Protein AF-0000000083795229 (afdb_homodimer)

Nearest PDB structures (foldseek):
  2r01-assembly1_A-2  TM=9.750E-01  e=3.310E-25  Chlorobaculum tepidum TLS
  8cqt-assembly1_A  TM=8.866E-01  e=1.643E-12  Bacteroides thetaiotaomicron
  3h4o-assembly1_A  TM=8.071E-01  e=4.471E-11  Clostridioides difficile 630
  2b67-assembly2_C  TM=7.907E-01  e=3.076E-11  Streptococcus pneumoniae TIGR4
  3qdl-assembly1_A  TM=7.001E-01  e=1.285E-11  Helicobacter pylori

Sequence (382 aa):
MFKDLVKKSRSYRRFYGDKKITKDQLKELVELVRYTPSAANLQPLKYILVCEEEINKKVYETLSWAGYLREWDGPIESERPTAYVIMLRDKTLTKKQSADEGICAQTICLGAAEVGLGGCILGSINRAKLTENLNISDDFEIALVIALGYPKENVIIEDMDEGGSIKYYRDEEGNHYVPKRSLEELIVKEIMFKDLVKKSRSYRRFYGDKKITKDQLKELVELVRYTPSAANLQPLKYILVCEEEINKKVYETLSWAGYLREWDGPIESERPTAYVIMLRDKTLTKKQSADEGICAQTICLGAAEVGLGGCILGSINRAKLTENLNISDDFEIALVIALGYPKENVIIEDMDEGGSIKYYRDEEGNHYVPKRSLEELIVKEI

Structure (mmCIF, N/CA/C/O backbone):
data_AF-0000000083795229-model_v1
#
loop_
_entity.id
_entity.type
_entity.pdbx_description
1 polymer Nitroreductase
#
loop_
_atom_site.group_PDB
_atom_site.id
_atom_site.type_symbol
_atom_site.label_atom_id
_atom_site.label_alt_id
_atom_site.label_comp_id
_atom_site.label_asym_id
_atom_site.label_entity_id
_atom_site.label_seq_id
_atom_site.pdbx_PDB_ins_code
_atom_site.Cartn_x
_atom_site.Cartn_y
_atom_site.Cartn_z
_atom_site.occupancy
_atom_site.B_iso_or_equiv
_atom_site.auth_seq_id
_atom_site.auth_comp_id
_atom_site.auth_asym_id
_atom_site.auth_atom_id
_atom_site.pdbx_PDB_model_num
ATOM 1 N N . MET A 1 1 ? -8.852 7.547 -15.375 1 91.19 1 MET A N 1
ATOM 2 C CA . MET A 1 1 ? -8.969 8.031 -14 1 91.19 1 MET A CA 1
ATOM 3 C C . MET A 1 1 ? -8.367 7.035 -13.016 1 91.19 1 MET A C 1
ATOM 5 O O . MET A 1 1 ? -8.453 5.82 -13.227 1 91.19 1 MET A O 1
ATOM 9 N N . PHE A 1 2 ? -7.676 7.488 -12.039 1 98.25 2 PHE A N 1
ATOM 10 C CA . PHE A 1 2 ? -7.008 6.629 -11.07 1 98.25 2 PHE A CA 1
ATOM 11 C C . PHE A 1 2 ? -7.996 5.664 -10.43 1 98.25 2 PHE A C 1
ATOM 13 O O . PHE A 1 2 ? -7.684 4.492 -10.219 1 98.25 2 PHE A O 1
ATOM 20 N N . LYS A 1 3 ? -9.18 6.07 -10.164 1 98.12 3 LYS A N 1
ATOM 21 C CA . LYS A 1 3 ? -10.203 5.223 -9.562 1 98.12 3 LYS A CA 1
ATOM 22 C C . LYS A 1 3 ? -10.492 4.004 -10.43 1 98.12 3 LYS A C 1
ATOM 24 O O . LYS A 1 3 ? -10.695 2.902 -9.914 1 98.12 3 LYS A O 1
ATOM 29 N N . ASP A 1 4 ? -10.547 4.176 -11.719 1 98.31 4 ASP A N 1
ATOM 30 C CA . ASP A 1 4 ? -10.773 3.055 -12.625 1 98.31 4 ASP A CA 1
ATOM 31 C C . ASP A 1 4 ? -9.656 2.018 -12.516 1 98.31 4 ASP A C 1
ATOM 33 O O . ASP A 1 4 ? -9.906 0.814 -12.594 1 98.31 4 ASP A O 1
ATOM 37 N N . LEU A 1 5 ? -8.422 2.504 -12.398 1 98.75 5 LEU A N 1
ATOM 38 C CA . LEU A 1 5 ? -7.285 1.604 -12.219 1 98.75 5 LEU A CA 1
ATOM 39 C C . LEU A 1 5 ? -7.398 0.833 -10.914 1 98.75 5 LEU A C 1
ATOM 41 O O . LEU A 1 5 ? -7.125 -0.369 -10.867 1 98.75 5 LEU A O 1
ATOM 45 N N . VAL A 1 6 ? -7.797 1.526 -9.797 1 98.81 6 VAL A N 1
ATOM 46 C CA . VAL A 1 6 ? -7.977 0.879 -8.5 1 98.81 6 VAL A CA 1
ATOM 47 C C . VAL A 1 6 ? -9.031 -0.218 -8.617 1 98.81 6 VAL A C 1
ATOM 49 O O . VAL A 1 6 ? -8.844 -1.328 -8.117 1 98.81 6 VAL A O 1
ATOM 52 N N . LYS A 1 7 ? -10.125 0.048 -9.289 1 98.25 7 LYS A N 1
ATOM 53 C CA . LYS A 1 7 ? -11.203 -0.919 -9.461 1 98.25 7 LYS A CA 1
ATOM 54 C C . LYS A 1 7 ? -10.758 -2.1 -10.32 1 98.25 7 LYS A C 1
ATOM 56 O O . LYS A 1 7 ? -11.203 -3.23 -10.109 1 98.25 7 LYS A O 1
ATOM 61 N N . LYS A 1 8 ? -9.93 -1.795 -11.266 1 98 8 LYS A N 1
ATOM 62 C CA . LYS A 1 8 ? -9.438 -2.814 -12.188 1 98 8 LYS A CA 1
ATOM 63 C C . LYS A 1 8 ? -8.461 -3.756 -11.492 1 98 8 LYS A C 1
ATOM 65 O O . LYS A 1 8 ? -8.367 -4.934 -11.844 1 98 8 LYS A O 1
ATOM 70 N N . SER A 1 9 ? -7.672 -3.268 -10.516 1 98.69 9 SER A N 1
ATOM 71 C CA . SER A 1 9 ? -6.684 -4.062 -9.797 1 98.69 9 SER A CA 1
ATOM 72 C C . SER A 1 9 ? -7.352 -4.977 -8.773 1 98.69 9 SER A C 1
ATOM 74 O O . SER A 1 9 ? -7.617 -4.566 -7.645 1 98.69 9 SER A O 1
ATOM 76 N N . ARG A 1 10 ? -7.598 -6.191 -9.172 1 98.44 10 ARG A N 1
ATOM 77 C CA . ARG A 1 10 ? -8.234 -7.191 -8.328 1 98.44 10 ARG A CA 1
ATOM 78 C C . ARG A 1 10 ? -7.273 -8.328 -7.992 1 98.44 10 ARG A C 1
ATOM 80 O O . ARG A 1 10 ? -6.258 -8.508 -8.672 1 98.44 10 ARG A O 1
ATOM 87 N N . SER A 1 11 ? -7.637 -9.031 -6.902 1 98.44 11 SER A N 1
ATOM 88 C CA . SER A 1 11 ? -6.941 -10.289 -6.645 1 98.44 11 SER A CA 1
ATOM 89 C C . SER A 1 11 ? -7.43 -11.398 -7.574 1 98.44 11 SER A C 1
ATOM 91 O O . SER A 1 11 ? -8.531 -11.922 -7.398 1 98.44 11 SER A O 1
ATOM 93 N N . TYR A 1 12 ? -6.625 -11.68 -8.539 1 98.5 12 TYR A N 1
ATOM 94 C CA . TYR A 1 12 ? -6.914 -12.773 -9.461 1 98.5 12 TYR A CA 1
ATOM 95 C C . TYR A 1 12 ? -6.242 -14.062 -9.008 1 98.5 12 TYR A C 1
ATOM 97 O O . TYR A 1 12 ? -5.109 -14.039 -8.523 1 98.5 12 TYR A O 1
ATOM 105 N N . ARG A 1 13 ? -6.918 -15.164 -9.266 1 98.38 13 ARG A N 1
ATOM 106 C CA . ARG A 1 13 ? -6.375 -16.438 -8.812 1 98.38 13 ARG A CA 1
ATOM 107 C C . ARG A 1 13 ? -6.395 -17.469 -9.93 1 98.38 13 ARG A C 1
ATOM 109 O O . ARG A 1 13 ? -6.086 -18.641 -9.703 1 98.38 13 ARG A O 1
ATOM 116 N N . ARG A 1 14 ? -6.832 -17.094 -11.062 1 98.44 14 ARG A N 1
ATOM 117 C CA . ARG A 1 14 ? -6.746 -17.859 -12.297 1 98.44 14 ARG A CA 1
ATOM 118 C C . ARG A 1 14 ? -6.16 -17.016 -13.43 1 98.44 14 ARG A C 1
ATOM 120 O O . ARG A 1 14 ? -6.562 -15.867 -13.625 1 98.44 14 ARG A O 1
ATOM 127 N N . PHE A 1 15 ? -5.258 -17.625 -14.18 1 98.75 15 PHE A N 1
ATOM 128 C CA . PHE A 1 15 ? -4.508 -16.906 -15.203 1 98.75 15 PHE A CA 1
ATOM 129 C C . PHE A 1 15 ? -4.395 -17.75 -16.469 1 98.75 15 PHE A C 1
ATOM 131 O O . PHE A 1 15 ? -4.605 -18.969 -16.438 1 98.75 15 PHE A O 1
ATOM 138 N N . TYR A 1 16 ? -4.168 -17.031 -17.609 1 98.69 16 TYR A N 1
ATOM 139 C CA . TYR A 1 16 ? -3.762 -17.75 -18.812 1 98.69 16 TYR A CA 1
ATOM 140 C C . TYR A 1 16 ? -2.326 -18.25 -18.688 1 98.69 16 TYR A C 1
ATOM 142 O O . TYR A 1 16 ? -1.378 -17.5 -18.922 1 98.69 16 TYR A O 1
ATOM 150 N N . GLY A 1 17 ? -2.24 -19.547 -18.422 1 98.06 17 GLY A N 1
ATOM 151 C CA . GLY A 1 17 ? -0.954 -20.141 -18.094 1 98.06 17 GLY A CA 1
ATOM 152 C C . GLY A 1 17 ? 0.003 -20.156 -19.281 1 98.06 17 GLY A C 1
ATOM 153 O O . GLY A 1 17 ? 1.206 -20.359 -19.109 1 98.06 17 GLY A O 1
ATOM 154 N N . ASP A 1 18 ? -0.48 -19.953 -20.469 1 97.38 18 ASP A N 1
ATOM 155 C CA . ASP A 1 18 ? 0.339 -19.984 -21.688 1 97.38 18 ASP A CA 1
ATOM 156 C C . ASP A 1 18 ? 0.889 -18.609 -22.031 1 97.38 18 ASP A C 1
ATOM 158 O O . ASP A 1 18 ? 1.774 -18.484 -22.875 1 97.38 18 ASP A O 1
ATOM 162 N N . LYS A 1 19 ? 0.363 -17.594 -21.406 1 98.38 19 LYS A N 1
ATOM 163 C CA . LYS A 1 19 ? 0.873 -16.234 -21.594 1 98.38 19 LYS A CA 1
ATOM 164 C C . LYS A 1 19 ? 1.931 -15.898 -20.547 1 98.38 19 LYS A C 1
ATOM 166 O O . LYS A 1 19 ? 1.604 -15.641 -19.391 1 98.38 19 LYS A O 1
ATOM 171 N N . LYS A 1 20 ? 3.115 -15.781 -20.984 1 98 20 LYS A N 1
ATOM 172 C CA . LYS A 1 20 ? 4.25 -15.648 -20.062 1 98 20 LYS A CA 1
ATOM 173 C C . LYS A 1 20 ? 4.535 -14.18 -19.75 1 98 20 LYS A C 1
ATOM 175 O O . LYS A 1 20 ? 4.16 -13.289 -20.516 1 98 20 LYS A O 1
ATOM 180 N N . ILE A 1 21 ? 5.043 -13.945 -18.625 1 98.56 21 ILE A N 1
ATOM 181 C CA . ILE A 1 21 ? 5.562 -12.656 -18.203 1 98.56 21 ILE A CA 1
ATOM 182 C C . ILE A 1 21 ? 7.09 -12.664 -18.266 1 98.56 21 ILE A C 1
ATOM 184 O O . ILE A 1 21 ? 7.727 -13.633 -17.844 1 98.56 21 ILE A O 1
ATOM 188 N N . THR A 1 22 ? 7.637 -11.641 -18.797 1 98.19 22 THR A N 1
ATOM 189 C CA . THR A 1 22 ? 9.086 -11.586 -18.969 1 98.19 22 THR A CA 1
ATOM 190 C C . THR A 1 22 ? 9.758 -10.984 -17.75 1 98.19 22 THR A C 1
ATOM 192 O O . THR A 1 22 ? 9.109 -10.305 -16.938 1 98.19 22 THR A O 1
ATOM 195 N N . LYS A 1 23 ? 11.023 -11.25 -17.688 1 98 23 LYS A N 1
ATOM 196 C CA . LYS A 1 23 ? 11.82 -10.648 -16.641 1 98 23 LYS A CA 1
ATOM 197 C C . LYS A 1 23 ? 11.758 -9.125 -16.703 1 98 23 LYS A C 1
ATOM 199 O O . LYS A 1 23 ? 11.695 -8.461 -15.664 1 98 23 LYS A O 1
ATOM 204 N N . ASP A 1 24 ? 11.805 -8.602 -17.859 1 98.38 24 ASP A N 1
ATOM 205 C CA . ASP A 1 24 ? 11.75 -7.156 -18.047 1 98.38 24 ASP A CA 1
ATOM 206 C C . ASP A 1 24 ? 10.438 -6.582 -17.516 1 98.38 24 ASP A C 1
ATOM 208 O O . ASP A 1 24 ? 10.422 -5.512 -16.906 1 98.38 24 ASP A O 1
ATOM 212 N N . GLN A 1 25 ? 9.359 -7.238 -17.766 1 98.56 25 GLN A N 1
ATOM 213 C CA . GLN A 1 25 ? 8.062 -6.812 -17.25 1 98.56 25 GLN A CA 1
ATOM 214 C C . GLN A 1 25 ? 8.07 -6.773 -15.727 1 98.56 25 GLN A C 1
ATOM 216 O O . GLN A 1 25 ? 7.566 -5.828 -15.117 1 98.56 25 GLN A O 1
ATOM 221 N N . LEU A 1 26 ? 8.672 -7.809 -15.141 1 98.88 26 LEU A N 1
ATOM 222 C CA . LEU A 1 26 ? 8.75 -7.852 -13.688 1 98.88 26 LEU A CA 1
ATOM 223 C C . LEU A 1 26 ? 9.625 -6.719 -13.156 1 98.88 26 LEU A C 1
ATOM 225 O O . LEU A 1 26 ? 9.289 -6.086 -12.156 1 98.88 26 LEU A O 1
ATOM 229 N N . LYS A 1 27 ? 10.711 -6.461 -13.805 1 98.75 27 LYS A N 1
ATOM 230 C CA . LYS A 1 27 ? 11.609 -5.387 -13.406 1 98.75 27 LYS A CA 1
ATOM 231 C C . LYS A 1 27 ? 10.914 -4.031 -13.469 1 98.75 27 LYS A C 1
ATOM 233 O O . LYS A 1 27 ? 11.117 -3.178 -12.602 1 98.75 27 LYS A O 1
ATOM 238 N N . GLU A 1 28 ? 10.117 -3.852 -14.5 1 98.56 28 GLU A N 1
ATOM 239 C CA . GLU A 1 28 ? 9.375 -2.605 -14.641 1 98.56 28 GLU A CA 1
ATOM 240 C C . GLU A 1 28 ? 8.398 -2.408 -13.492 1 98.56 28 GLU A C 1
ATOM 242 O O . GLU A 1 28 ? 8.203 -1.286 -13.016 1 98.56 28 GLU A O 1
ATOM 247 N N . LEU A 1 29 ? 7.801 -3.473 -13.062 1 98.88 29 LEU A N 1
ATOM 248 C CA . LEU A 1 29 ? 6.879 -3.389 -11.938 1 98.88 29 LEU A CA 1
ATOM 249 C C . LEU A 1 29 ? 7.625 -3.053 -10.648 1 98.88 29 LEU A C 1
ATOM 251 O O . LEU A 1 29 ? 7.195 -2.189 -9.883 1 98.88 29 LEU A O 1
ATOM 255 N N . VAL A 1 30 ? 8.781 -3.701 -10.43 1 98.81 30 VAL A N 1
ATOM 256 C CA . VAL A 1 30 ? 9.539 -3.49 -9.203 1 98.81 30 VAL A CA 1
ATOM 257 C C . VAL A 1 30 ? 10.188 -2.107 -9.227 1 98.81 30 VAL A C 1
ATOM 259 O O . VAL A 1 30 ? 10.375 -1.488 -8.172 1 98.81 30 VAL A O 1
ATOM 262 N N . GLU A 1 31 ? 10.469 -1.611 -10.398 1 98.62 31 GLU A N 1
ATOM 263 C CA . GLU A 1 31 ? 11.016 -0.263 -10.5 1 98.62 31 GLU A CA 1
ATOM 264 C C . GLU A 1 31 ? 10.086 0.762 -9.852 1 98.62 31 GLU A C 1
ATOM 266 O O . GLU A 1 31 ? 10.547 1.754 -9.289 1 98.62 31 GLU A O 1
ATOM 271 N N . LEU A 1 32 ? 8.797 0.562 -9.922 1 98.81 32 LEU A N 1
ATOM 272 C CA . LEU A 1 32 ? 7.812 1.492 -9.375 1 98.81 32 LEU A CA 1
ATOM 273 C C . LEU A 1 32 ? 8.047 1.714 -7.883 1 98.81 32 LEU A C 1
ATOM 275 O O . LEU A 1 32 ? 7.812 2.811 -7.367 1 98.81 32 LEU A O 1
ATOM 279 N N . VAL A 1 33 ? 8.516 0.645 -7.152 1 98.62 33 VAL A N 1
ATOM 280 C CA . VAL A 1 33 ? 8.531 0.731 -5.699 1 98.62 33 VAL A CA 1
ATOM 281 C C . VAL A 1 33 ? 9.703 1.595 -5.242 1 98.62 33 VAL A C 1
ATOM 283 O O . VAL A 1 33 ? 9.766 2.006 -4.082 1 98.62 33 VAL A O 1
ATOM 286 N N . ARG A 1 34 ? 10.672 1.946 -6.16 1 98 34 ARG A N 1
ATOM 287 C CA . ARG A 1 34 ? 11.734 2.896 -5.848 1 98 34 ARG A CA 1
ATOM 288 C C . ARG A 1 34 ? 11.156 4.27 -5.508 1 98 34 ARG A C 1
ATOM 290 O O . ARG A 1 34 ? 11.805 5.07 -4.832 1 98 34 ARG A O 1
ATOM 297 N N . TYR A 1 35 ? 9.984 4.48 -5.984 1 98.44 35 TYR A N 1
ATOM 298 C CA . TYR A 1 35 ? 9.414 5.82 -5.875 1 98.44 35 TYR A CA 1
ATOM 299 C C . TYR A 1 35 ? 8.344 5.871 -4.793 1 98.44 35 TYR A C 1
ATOM 301 O O . TYR A 1 35 ? 7.664 6.887 -4.629 1 98.44 35 TYR A O 1
ATOM 309 N N . THR A 1 36 ? 8.164 4.793 -4.047 1 98.75 36 THR A N 1
ATOM 310 C CA . THR A 1 36 ? 7.16 4.773 -2.986 1 98.75 36 THR A CA 1
ATOM 311 C C . THR A 1 36 ? 7.75 5.281 -1.675 1 98.75 36 THR A C 1
ATOM 313 O O . THR A 1 36 ? 8.969 5.305 -1.5 1 98.75 36 THR A O 1
ATOM 316 N N . PRO A 1 37 ? 6.879 5.785 -0.773 1 98.5 37 PRO A N 1
ATOM 317 C CA . PRO A 1 37 ? 7.387 6.125 0.557 1 98.5 37 PRO A CA 1
ATOM 318 C C . PRO A 1 37 ? 7.812 4.898 1.36 1 98.5 37 PRO A C 1
ATOM 320 O O . PRO A 1 37 ? 7.355 3.787 1.082 1 98.5 37 PRO A O 1
ATOM 323 N N . SER A 1 38 ? 8.711 5.094 2.248 1 98.5 38 SER A N 1
ATOM 324 C CA . SER A 1 38 ? 9.195 4.09 3.193 1 98.5 38 SER A CA 1
ATOM 325 C C . SER A 1 38 ? 9.438 4.703 4.57 1 98.5 38 SER A C 1
ATOM 327 O O . SER A 1 38 ? 9.938 5.828 4.676 1 98.5 38 SER A O 1
ATOM 329 N N . ALA A 1 39 ? 8.984 4 5.637 1 97.88 39 ALA A N 1
ATOM 330 C CA . ALA A 1 39 ? 9.227 4.465 6.996 1 97.88 39 ALA A CA 1
ATOM 331 C C . ALA A 1 39 ? 10.703 4.797 7.203 1 97.88 39 ALA A C 1
ATOM 333 O O . ALA A 1 39 ? 11.578 3.973 6.922 1 97.88 39 ALA A O 1
ATOM 334 N N . ALA A 1 40 ? 10.93 6.047 7.625 1 96.88 40 ALA A N 1
ATOM 335 C CA . ALA A 1 40 ? 12.289 6.539 7.867 1 96.88 40 ALA A CA 1
ATOM 336 C C . ALA A 1 40 ? 13.156 6.383 6.625 1 96.88 40 ALA A C 1
ATOM 338 O O . ALA A 1 40 ? 14.383 6.305 6.73 1 96.88 40 ALA A O 1
ATOM 339 N N . ASN A 1 41 ? 12.547 6.211 5.469 1 97.94 41 ASN A N 1
ATOM 340 C CA . ASN A 1 41 ? 13.219 5.984 4.195 1 97.94 41 ASN A CA 1
ATOM 341 C C . ASN A 1 41 ? 14.219 4.836 4.281 1 97.94 41 ASN A C 1
ATOM 343 O O . ASN A 1 41 ? 15.234 4.84 3.588 1 97.94 41 ASN A O 1
ATOM 347 N N . LEU A 1 42 ? 13.945 3.898 5.113 1 97.62 42 LEU A N 1
ATOM 348 C CA . LEU A 1 42 ? 14.852 2.777 5.344 1 97.62 42 LEU A CA 1
ATOM 349 C C . LEU A 1 42 ? 14.945 1.892 4.105 1 97.62 42 LEU A C 1
ATOM 351 O O . LEU A 1 42 ? 15.992 1.288 3.846 1 97.62 42 LEU A O 1
ATOM 355 N N . GLN A 1 43 ? 13.844 1.758 3.355 1 98 43 GLN A N 1
ATOM 356 C CA . GLN A 1 43 ? 13.766 0.957 2.139 1 98 43 GLN A CA 1
ATOM 357 C C . GLN A 1 43 ? 14.281 -0.459 2.379 1 98 43 GLN A C 1
ATOM 359 O O . GLN A 1 43 ? 15.172 -0.931 1.669 1 98 43 GLN A O 1
ATOM 364 N N . PRO A 1 44 ? 13.625 -1.13 3.33 1 98.44 44 PRO A N 1
ATOM 365 C CA . PRO A 1 44 ? 14.195 -2.408 3.766 1 98.44 44 PRO A CA 1
ATOM 366 C C . PRO A 1 44 ? 13.812 -3.566 2.848 1 98.44 44 PRO A C 1
ATOM 368 O O . PRO A 1 44 ? 14.328 -4.676 2.998 1 98.44 44 PRO A O 1
ATOM 371 N N . LEU A 1 45 ? 12.914 -3.383 1.924 1 98.81 45 LEU A N 1
ATOM 372 C CA . LEU A 1 45 ? 12.359 -4.488 1.149 1 98.81 45 LEU A CA 1
ATOM 373 C C . LEU A 1 45 ? 13.242 -4.805 -0.053 1 98.81 45 LEU A C 1
ATOM 375 O O . LEU A 1 45 ? 13.766 -3.898 -0.702 1 98.81 45 LEU A O 1
ATOM 379 N N . LYS A 1 46 ? 13.422 -6.055 -0.298 1 98.81 46 LYS A N 1
ATOM 380 C CA . LYS A 1 46 ? 14.109 -6.617 -1.457 1 98.81 46 LYS A CA 1
ATOM 381 C C . LYS A 1 46 ? 13.219 -7.613 -2.195 1 98.81 46 LYS A C 1
ATOM 383 O O . LYS A 1 46 ? 12.18 -8.023 -1.681 1 98.81 46 LYS A O 1
ATOM 388 N N . TYR A 1 47 ? 13.695 -7.965 -3.439 1 98.94 47 TYR A N 1
ATOM 389 C CA . TYR A 1 47 ? 12.766 -8.727 -4.27 1 98.94 47 TYR A CA 1
ATOM 390 C C . TYR A 1 47 ? 13.5 -9.828 -5.027 1 98.94 47 TYR A C 1
ATOM 392 O O . TYR A 1 47 ? 14.609 -9.625 -5.52 1 98.94 47 TYR A O 1
ATOM 400 N N . ILE A 1 48 ? 12.891 -10.945 -5.066 1 98.94 48 ILE A N 1
ATOM 401 C CA . ILE A 1 48 ? 13.242 -12 -6.016 1 98.94 48 ILE A CA 1
ATOM 402 C C . ILE A 1 48 ? 12.195 -12.07 -7.125 1 98.94 48 ILE A C 1
ATOM 404 O O . ILE A 1 48 ? 11 -12.156 -6.848 1 98.94 48 ILE A O 1
ATOM 408 N N . LEU A 1 49 ? 12.656 -11.977 -8.367 1 98.94 49 LEU A N 1
ATOM 409 C CA . LEU A 1 49 ? 11.773 -12.062 -9.531 1 98.94 49 LEU A CA 1
ATOM 410 C C . LEU A 1 49 ? 11.805 -13.469 -10.133 1 98.94 49 LEU A C 1
ATOM 412 O O . LEU A 1 49 ? 12.867 -13.977 -10.469 1 98.94 49 LEU A O 1
ATOM 416 N N . VAL A 1 50 ? 10.656 -14.094 -10.203 1 98.88 50 VAL A N 1
ATOM 417 C CA . VAL A 1 50 ? 10.555 -15.461 -10.695 1 98.88 50 VAL A CA 1
ATOM 418 C C . VAL A 1 50 ? 9.617 -15.508 -11.898 1 98.88 50 VAL A C 1
ATOM 420 O O . VAL A 1 50 ? 8.453 -15.109 -11.797 1 98.88 50 VAL A O 1
ATOM 423 N N . CYS A 1 51 ? 10.094 -16 -13.07 1 98.44 51 CYS A N 1
ATOM 424 C CA . CYS A 1 51 ? 9.211 -16.141 -14.219 1 98.44 51 CYS A CA 1
ATOM 425 C C . CYS A 1 51 ? 9.594 -17.375 -15.047 1 98.44 51 CYS A C 1
ATOM 427 O O . CYS A 1 51 ? 9.156 -17.516 -16.188 1 98.44 51 CYS A O 1
ATOM 429 N N . GLU A 1 52 ? 10.484 -18.203 -14.477 1 97.5 52 GLU A N 1
ATOM 430 C CA . GLU A 1 52 ? 10.805 -19.484 -15.109 1 97.5 52 GLU A CA 1
ATOM 431 C C . GLU A 1 52 ? 9.82 -20.562 -14.688 1 97.5 52 GLU A C 1
ATOM 433 O O . GLU A 1 52 ? 9.531 -20.719 -13.5 1 97.5 52 GLU A O 1
ATOM 438 N N . GLU A 1 53 ? 9.414 -21.344 -15.641 1 96.69 53 GLU A N 1
ATOM 439 C CA . GLU A 1 53 ? 8.312 -22.297 -15.453 1 96.69 53 GLU A CA 1
ATOM 440 C C . GLU A 1 53 ? 8.609 -23.266 -14.312 1 96.69 53 GLU A C 1
ATOM 442 O O . GLU A 1 53 ? 7.766 -23.484 -13.445 1 96.69 53 GLU A O 1
ATOM 447 N N . GLU A 1 54 ? 9.789 -23.844 -14.32 1 97.19 54 GLU A N 1
ATOM 448 C CA . GLU A 1 54 ? 10.125 -24.844 -13.312 1 97.19 54 GLU A CA 1
ATOM 449 C C . GLU A 1 54 ? 10.141 -24.234 -11.914 1 97.19 54 GLU A C 1
ATOM 451 O O . GLU A 1 54 ? 9.703 -24.875 -10.953 1 97.19 54 GLU A O 1
ATOM 456 N N . ILE A 1 55 ? 10.648 -23.047 -11.781 1 98.5 55 ILE A N 1
ATOM 457 C CA . ILE A 1 55 ? 10.727 -22.391 -10.484 1 98.5 55 ILE A CA 1
ATOM 458 C C . ILE A 1 55 ? 9.336 -21.906 -10.07 1 98.5 55 ILE A C 1
ATOM 460 O O . ILE A 1 55 ? 8.992 -21.938 -8.883 1 98.5 55 ILE A O 1
ATOM 464 N N . ASN A 1 56 ? 8.578 -21.438 -11.062 1 98.62 56 ASN A N 1
ATOM 465 C CA . ASN A 1 56 ? 7.195 -21.078 -10.781 1 98.62 56 ASN A CA 1
ATOM 466 C C . ASN A 1 56 ? 6.461 -22.203 -10.055 1 98.62 56 ASN A C 1
ATOM 468 O O . ASN A 1 56 ? 5.727 -21.953 -9.102 1 98.62 56 ASN A O 1
ATOM 472 N N . LYS A 1 57 ? 6.672 -23.391 -10.523 1 98.31 57 LYS A N 1
ATOM 473 C CA . LYS A 1 57 ? 6.02 -24.547 -9.922 1 98.31 57 LYS A CA 1
ATOM 474 C C . LYS A 1 57 ? 6.426 -24.703 -8.461 1 98.31 57 LYS A C 1
ATOM 476 O O . LYS A 1 57 ? 5.586 -24.984 -7.602 1 98.31 57 LYS A O 1
ATOM 481 N N . LYS A 1 58 ? 7.68 -24.516 -8.18 1 98.62 58 LYS A N 1
ATOM 482 C CA . LYS A 1 58 ? 8.203 -24.641 -6.82 1 98.62 58 LYS A CA 1
ATOM 483 C C . LYS A 1 58 ? 7.609 -23.562 -5.906 1 98.62 58 LYS A C 1
ATOM 485 O O . LYS A 1 58 ? 7.344 -23.828 -4.73 1 98.62 58 LYS A O 1
ATOM 490 N N . VAL A 1 59 ? 7.461 -22.344 -6.418 1 98.88 59 VAL A N 1
ATOM 491 C CA . VAL A 1 59 ? 6.852 -21.266 -5.637 1 98.88 59 VAL A CA 1
ATOM 492 C C . VAL A 1 59 ? 5.383 -21.594 -5.375 1 98.88 59 VAL A C 1
ATOM 494 O O . VAL A 1 59 ? 4.914 -21.5 -4.238 1 98.88 59 VAL A O 1
ATOM 497 N N . TYR A 1 60 ? 4.691 -22 -6.418 1 98.81 60 TYR A N 1
ATOM 498 C CA . TYR A 1 60 ? 3.262 -22.281 -6.328 1 98.81 60 TYR A CA 1
ATOM 499 C C . TYR A 1 60 ? 2.963 -23.266 -5.207 1 98.81 60 TYR A C 1
ATOM 501 O O . TYR A 1 60 ? 2.006 -23.078 -4.449 1 98.81 60 TYR A O 1
ATOM 509 N N . GLU A 1 61 ? 3.779 -24.25 -5.043 1 98.38 61 GLU A N 1
ATOM 510 C CA . GLU A 1 61 ? 3.545 -25.344 -4.102 1 98.38 61 GLU A CA 1
ATOM 511 C C . GLU A 1 61 ? 3.582 -24.844 -2.658 1 98.38 61 GLU A C 1
ATOM 513 O O . GLU A 1 61 ? 3.152 -25.547 -1.742 1 98.38 61 GLU A O 1
ATOM 518 N N . THR A 1 62 ? 4.074 -23.688 -2.451 1 98.81 62 THR A N 1
ATOM 519 C CA . THR A 1 62 ? 4.238 -23.188 -1.092 1 98.81 62 THR A CA 1
ATOM 520 C C . THR A 1 62 ? 3.098 -22.234 -0.727 1 98.81 62 THR A C 1
ATOM 522 O O . THR A 1 62 ? 3.045 -21.719 0.393 1 98.81 62 THR A O 1
ATOM 525 N N . LEU A 1 63 ? 2.211 -22 -1.652 1 98.62 63 LEU A N 1
ATOM 526 C CA . LEU A 1 63 ? 1.186 -20.984 -1.473 1 98.62 63 LEU A CA 1
ATOM 527 C C . LEU A 1 63 ? -0.164 -21.609 -1.157 1 98.62 63 LEU A C 1
ATOM 529 O O . LEU A 1 63 ? -0.489 -22.688 -1.679 1 98.62 63 LEU A O 1
ATOM 533 N N . SER A 1 64 ? -0.926 -20.922 -0.36 1 97.38 64 SER A N 1
ATOM 534 C CA . SER A 1 64 ? -2.318 -21.281 -0.105 1 97.38 64 SER A CA 1
ATOM 535 C C . SER A 1 64 ? -3.27 -20.219 -0.652 1 97.38 64 SER A C 1
ATOM 537 O O . SER A 1 64 ? -3.023 -19.016 -0.506 1 97.38 64 SER A O 1
ATOM 539 N N . TRP A 1 65 ? -4.355 -20.75 -1.256 1 95.31 65 TRP A N 1
ATOM 540 C CA . TRP A 1 65 ? -5.227 -19.828 -1.99 1 95.31 65 TRP A CA 1
ATOM 541 C C . TRP A 1 65 ? -6.641 -19.844 -1.413 1 95.31 65 TRP A C 1
ATOM 543 O O . TRP A 1 65 ? -7.145 -20.906 -1.016 1 95.31 65 TRP A O 1
ATOM 553 N N . ALA A 1 66 ? -7.285 -18.703 -1.449 1 93.31 66 ALA A N 1
ATOM 554 C CA . ALA A 1 66 ? -8.719 -18.5 -1.279 1 93.31 66 ALA A CA 1
ATOM 555 C C . ALA A 1 66 ? -9.242 -19.281 -0.079 1 93.31 66 ALA A C 1
ATOM 557 O O . ALA A 1 66 ? -10.055 -20.203 -0.235 1 93.31 66 ALA A O 1
ATOM 558 N N . GLY A 1 67 ? -8.992 -18.766 1.055 1 93.56 67 GLY A N 1
ATOM 559 C CA . GLY A 1 67 ? -9.32 -19.469 2.291 1 93.56 67 GLY A CA 1
ATOM 560 C C . GLY A 1 67 ? -10.805 -19.734 2.447 1 93.56 67 GLY A C 1
ATOM 561 O O . GLY A 1 67 ? -11.203 -20.688 3.123 1 93.56 67 GLY A O 1
ATOM 562 N N . TYR A 1 68 ? -11.688 -18.984 1.757 1 96.19 68 TYR A N 1
ATOM 563 C CA . TYR A 1 68 ? -13.125 -19.125 1.929 1 96.19 68 TYR A CA 1
ATOM 564 C C . TYR A 1 68 ? -13.688 -20.156 0.951 1 96.19 68 TYR A C 1
ATOM 566 O O . TYR A 1 68 ? -14.836 -20.594 1.085 1 96.19 68 TYR A O 1
ATOM 574 N N . LEU A 1 69 ? -12.898 -20.484 -0.084 1 95.88 69 LEU A N 1
ATOM 575 C CA . LEU A 1 69 ? -13.289 -21.531 -1.018 1 95.88 69 LEU A CA 1
ATOM 576 C C . LEU A 1 69 ? -12.711 -22.875 -0.591 1 95.88 69 LEU A C 1
ATOM 578 O O . LEU A 1 69 ? -11.734 -23.359 -1.18 1 95.88 69 LEU A O 1
ATOM 582 N N . ARG A 1 70 ? -13.258 -23.547 0.331 1 92.94 70 ARG A N 1
ATOM 583 C CA . ARG A 1 70 ? -12.703 -24.688 1.056 1 92.94 70 ARG A CA 1
ATOM 584 C C . ARG A 1 70 ? -12.539 -25.891 0.137 1 92.94 70 ARG A C 1
ATOM 586 O O . ARG A 1 70 ? -11.656 -26.719 0.347 1 92.94 70 ARG A O 1
ATOM 593 N N . GLU A 1 71 ? -13.312 -25.938 -0.833 1 93.31 71 GLU A N 1
ATOM 594 C CA . GLU A 1 71 ? -13.258 -27.109 -1.717 1 93.31 71 GLU A CA 1
ATOM 595 C C . GLU A 1 71 ? -12.391 -26.828 -2.939 1 93.31 71 GLU A C 1
ATOM 597 O O . GLU A 1 71 ? -12.281 -27.672 -3.832 1 93.31 71 GLU A O 1
ATOM 602 N N . TRP A 1 72 ? -11.844 -25.688 -2.926 1 94.44 72 TRP A N 1
ATOM 603 C CA . TRP A 1 72 ? -10.984 -25.297 -4.043 1 94.44 72 TRP A CA 1
ATOM 604 C C . TRP A 1 72 ? -9.523 -25.25 -3.617 1 94.44 72 TRP A C 1
ATOM 606 O O . TRP A 1 72 ? -9.148 -24.469 -2.742 1 94.44 72 TRP A O 1
ATOM 616 N N . ASP A 1 73 ? -8.664 -26.016 -4.184 1 92.94 73 ASP A N 1
ATOM 617 C CA . ASP A 1 73 ? -7.266 -26.141 -3.787 1 92.94 73 ASP A CA 1
ATOM 618 C C . ASP A 1 73 ? -6.402 -25.094 -4.496 1 92.94 73 ASP A C 1
ATOM 620 O O . ASP A 1 73 ? -5.18 -25.078 -4.34 1 92.94 73 ASP A O 1
ATOM 624 N N . GLY A 1 74 ? -7.035 -24.25 -5.316 1 96.12 74 GLY A N 1
ATOM 625 C CA . GLY A 1 74 ? -6.301 -23.297 -6.133 1 96.12 74 GLY A CA 1
ATOM 626 C C . GLY A 1 74 ? -6.418 -23.578 -7.621 1 96.12 74 GLY A C 1
ATOM 627 O O . GLY A 1 74 ? -7.102 -24.516 -8.031 1 96.12 74 GLY A O 1
ATOM 628 N N . PRO A 1 75 ? -5.816 -22.766 -8.398 1 97.69 75 PRO A N 1
ATOM 629 C CA . PRO A 1 75 ? -5.922 -22.922 -9.852 1 97.69 75 PRO A CA 1
ATOM 630 C C . PRO A 1 75 ? -5.242 -24.203 -10.352 1 97.69 75 PRO A C 1
ATOM 632 O O . PRO A 1 75 ? -4.207 -24.609 -9.805 1 97.69 75 PRO A O 1
ATOM 635 N N . ILE A 1 76 ? -5.824 -24.812 -11.383 1 97.38 76 ILE A N 1
ATOM 636 C CA . ILE A 1 76 ? -5.184 -25.953 -12.031 1 97.38 76 ILE A CA 1
ATOM 637 C C . ILE A 1 76 ? -3.904 -25.5 -12.727 1 97.38 76 ILE A C 1
ATOM 639 O O . ILE A 1 76 ? -3.67 -24.297 -12.891 1 97.38 76 ILE A O 1
ATOM 643 N N . GLU A 1 77 ? -3.154 -26.375 -13.172 1 97.38 77 GLU A N 1
ATOM 644 C CA . GLU A 1 77 ? -1.815 -26.094 -13.672 1 97.38 77 GLU A CA 1
ATOM 645 C C . GLU A 1 77 ? -1.861 -25.062 -14.812 1 97.38 77 GLU A C 1
ATOM 647 O O . GLU A 1 77 ? -1.095 -24.109 -14.812 1 97.38 77 GLU A O 1
ATOM 652 N N . SER A 1 78 ? -2.76 -25.234 -15.773 1 98 78 SER A N 1
ATOM 653 C CA . SER A 1 78 ? -2.818 -24.375 -16.953 1 98 78 SER A CA 1
ATOM 654 C C . SER A 1 78 ? -3.348 -22.984 -16.609 1 98 78 SER A C 1
ATOM 656 O O . SER A 1 78 ? -3.363 -22.094 -17.453 1 98 78 SER A O 1
ATOM 658 N N . GLU A 1 79 ? -3.752 -22.75 -15.328 1 98.56 79 GLU A N 1
ATOM 659 C CA . GLU A 1 79 ? -4.328 -21.469 -14.914 1 98.56 79 GLU A CA 1
ATOM 660 C C . GLU A 1 79 ? -3.49 -20.828 -13.812 1 98.56 79 GLU A C 1
ATOM 662 O O . GLU A 1 79 ? -3.9 -19.828 -13.227 1 98.56 79 GLU A O 1
ATOM 667 N N . ARG A 1 80 ? -2.385 -21.375 -13.516 1 98.69 80 ARG A N 1
ATOM 668 C CA . ARG A 1 80 ? -1.524 -20.859 -12.453 1 98.69 80 ARG A CA 1
ATOM 669 C C . ARG A 1 80 ? -0.793 -19.594 -12.906 1 98.69 80 ARG A C 1
ATOM 671 O O . ARG A 1 80 ? -0.656 -19.359 -14.102 1 98.69 80 ARG A O 1
ATOM 678 N N . PRO A 1 81 ? -0.392 -18.734 -11.922 1 98.81 81 PRO A N 1
ATOM 679 C CA . PRO A 1 81 ? 0.411 -17.562 -12.258 1 98.81 81 PRO A CA 1
ATOM 680 C C . PRO A 1 81 ? 1.669 -17.906 -13.047 1 98.81 81 PRO A C 1
ATOM 682 O O . PRO A 1 81 ? 2.275 -18.953 -12.82 1 98.81 81 PRO A O 1
ATOM 685 N N . THR A 1 82 ? 2.062 -17.062 -13.93 1 98.81 82 THR A N 1
ATOM 686 C CA . THR A 1 82 ? 3.221 -17.344 -14.773 1 98.81 82 THR A CA 1
ATOM 687 C C . THR A 1 82 ? 4.449 -16.594 -14.273 1 98.81 82 THR A C 1
ATOM 689 O O . THR A 1 82 ? 5.531 -16.703 -14.859 1 98.81 82 THR A O 1
ATOM 692 N N . ALA A 1 83 ? 4.312 -15.82 -13.227 1 98.94 83 ALA A N 1
ATOM 693 C CA . ALA A 1 83 ? 5.434 -15.148 -12.57 1 98.94 83 ALA A CA 1
ATOM 694 C C . ALA A 1 83 ? 5.109 -14.828 -11.117 1 98.94 83 ALA A C 1
ATOM 696 O O . ALA A 1 83 ? 3.943 -14.828 -10.719 1 98.94 83 ALA A O 1
ATOM 697 N N . TYR A 1 84 ? 6.137 -14.578 -10.352 1 98.94 84 TYR A N 1
ATOM 698 C CA . TYR A 1 84 ? 6.02 -14.18 -8.953 1 98.94 84 TYR A CA 1
ATOM 699 C C . TYR A 1 84 ? 7.047 -13.102 -8.602 1 98.94 84 TYR A C 1
ATOM 701 O O . TYR A 1 84 ? 8.156 -13.102 -9.141 1 98.94 84 TYR A O 1
ATOM 709 N N . VAL A 1 85 ? 6.645 -12.219 -7.801 1 98.94 85 VAL A N 1
ATOM 710 C CA . VAL A 1 85 ? 7.559 -11.352 -7.066 1 98.94 85 VAL A CA 1
ATOM 711 C C . VAL A 1 85 ? 7.586 -11.758 -5.594 1 98.94 85 VAL A C 1
ATOM 713 O O . VAL A 1 85 ? 6.578 -11.641 -4.895 1 98.94 85 VAL A O 1
ATOM 716 N N . ILE A 1 86 ? 8.727 -12.305 -5.137 1 99 86 ILE A N 1
ATOM 717 C CA . ILE A 1 86 ? 8.906 -12.602 -3.721 1 99 86 ILE A CA 1
ATOM 718 C C . ILE A 1 86 ? 9.438 -11.367 -2.996 1 99 86 ILE A C 1
ATOM 720 O O . ILE A 1 86 ? 10.555 -10.914 -3.27 1 99 86 ILE A O 1
ATOM 724 N N . MET A 1 87 ? 8.633 -10.852 -2.152 1 98.94 87 MET A N 1
ATOM 725 C CA . MET A 1 87 ? 9.023 -9.68 -1.364 1 98.94 87 MET A CA 1
ATOM 726 C C . MET A 1 87 ? 9.727 -10.102 -0.08 1 98.94 87 MET A C 1
ATOM 728 O O . MET A 1 87 ? 9.156 -10.836 0.734 1 98.94 87 MET A O 1
ATOM 732 N N . LEU A 1 88 ? 10.875 -9.578 0.108 1 98.94 88 LEU A N 1
ATOM 733 C CA . LEU A 1 88 ? 11.711 -9.922 1.25 1 98.94 88 LEU A CA 1
ATOM 734 C C . LEU A 1 88 ? 11.922 -8.711 2.156 1 98.94 88 LEU A C 1
ATOM 736 O O . LEU A 1 88 ? 12.078 -7.59 1.672 1 98.94 88 LEU A O 1
ATOM 740 N N . ARG A 1 89 ? 11.859 -8.93 3.445 1 98.69 89 ARG A N 1
ATOM 741 C CA . ARG A 1 89 ? 12.336 -7.945 4.414 1 98.69 89 ARG A CA 1
ATOM 742 C C . ARG A 1 89 ? 13.805 -8.172 4.742 1 98.69 89 ARG A C 1
ATOM 744 O O . ARG A 1 89 ? 14.188 -9.258 5.18 1 98.69 89 ARG A O 1
ATOM 751 N N . ASP A 1 90 ? 14.664 -7.238 4.488 1 98.62 90 ASP A N 1
ATOM 752 C CA . ASP A 1 90 ? 16.078 -7.285 4.863 1 98.62 90 ASP A CA 1
ATOM 753 C C . ASP A 1 90 ? 16.25 -7.105 6.367 1 98.62 90 ASP A C 1
ATOM 755 O O . ASP A 1 90 ? 16.172 -5.984 6.879 1 98.62 90 ASP A O 1
ATOM 759 N N . LYS A 1 91 ? 16.562 -8.125 7.047 1 98.19 91 LYS A N 1
ATOM 760 C CA . LYS A 1 91 ? 16.609 -8.125 8.508 1 98.19 91 LYS A CA 1
ATOM 761 C C . LYS A 1 91 ? 17.812 -7.34 9.016 1 98.19 91 LYS A C 1
ATOM 763 O O . LYS A 1 91 ? 17.859 -6.973 10.195 1 98.19 91 LYS A O 1
ATOM 768 N N . THR A 1 92 ? 18.766 -7.145 8.164 1 97.38 92 THR A N 1
ATOM 769 C CA . THR A 1 92 ? 19.922 -6.359 8.578 1 97.38 92 THR A CA 1
ATOM 770 C C . THR A 1 92 ? 19.562 -4.879 8.68 1 97.38 92 THR A C 1
ATOM 772 O O . THR A 1 92 ? 20.281 -4.102 9.305 1 97.38 92 THR A O 1
ATOM 775 N N . LEU A 1 93 ? 18.484 -4.508 8.055 1 97 93 LEU A N 1
ATOM 776 C CA . LEU A 1 93 ? 18.016 -3.123 8.117 1 97 93 LEU A CA 1
ATOM 777 C C . LEU A 1 93 ? 16.938 -2.955 9.18 1 97 93 LEU A C 1
ATOM 779 O O . LEU A 1 93 ? 16.906 -1.949 9.891 1 97 93 LEU A O 1
ATOM 783 N N . THR A 1 94 ? 16.062 -3.924 9.227 1 97.44 94 THR A N 1
ATOM 784 C CA . THR A 1 94 ? 15.008 -3.924 10.242 1 97.44 94 THR A CA 1
ATOM 785 C C . THR A 1 94 ? 14.391 -5.312 10.375 1 97.44 94 THR A C 1
ATOM 787 O O . THR A 1 94 ? 14.352 -6.078 9.414 1 97.44 94 THR A O 1
ATOM 790 N N . LYS A 1 95 ? 13.867 -5.652 11.516 1 95.88 95 LYS A N 1
ATOM 791 C CA . LYS A 1 95 ? 13.156 -6.906 11.742 1 95.88 95 LYS A CA 1
ATOM 792 C C . LYS A 1 95 ? 11.648 -6.668 11.867 1 95.88 95 LYS A C 1
ATOM 794 O O . LYS A 1 95 ? 10.875 -7.617 12.016 1 95.88 95 LYS A O 1
ATOM 799 N N . LYS A 1 96 ? 11.289 -5.387 11.766 1 95.25 96 LYS A N 1
ATOM 800 C CA . LYS A 1 96 ? 9.906 -5.02 12.055 1 95.25 96 LYS A CA 1
ATOM 801 C C . LYS A 1 96 ? 9.086 -4.906 10.773 1 95.25 96 LYS A C 1
ATOM 803 O O . LYS A 1 96 ? 9.547 -4.332 9.781 1 95.25 96 LYS A O 1
ATOM 808 N N . GLN A 1 97 ? 7.93 -5.602 10.789 1 94.75 97 GLN A N 1
ATOM 809 C CA . GLN A 1 97 ? 6.953 -5.328 9.742 1 94.75 97 GLN A CA 1
ATOM 810 C C . GLN A 1 97 ? 6.449 -3.891 9.812 1 94.75 97 GLN A C 1
ATOM 812 O O . GLN A 1 97 ? 6.324 -3.328 10.906 1 94.75 97 GLN A O 1
ATOM 817 N N . SER A 1 98 ? 6.168 -3.238 8.703 1 95.69 98 SER A N 1
ATOM 818 C CA . SER A 1 98 ? 5.609 -1.893 8.617 1 95.69 98 SER A CA 1
ATOM 819 C C . SER A 1 98 ? 4.617 -1.781 7.461 1 95.69 98 SER A C 1
ATOM 821 O O . SER A 1 98 ? 4.297 -2.779 6.816 1 95.69 98 SER A O 1
ATOM 823 N N . ALA A 1 99 ? 4.117 -0.575 7.285 1 98.19 99 ALA A N 1
ATOM 824 C CA . ALA A 1 99 ? 3.191 -0.312 6.188 1 98.19 99 ALA A CA 1
ATOM 825 C C . ALA A 1 99 ? 3.895 -0.433 4.836 1 98.19 99 ALA A C 1
ATOM 827 O O . ALA A 1 99 ? 3.238 -0.497 3.795 1 98.19 99 ALA A O 1
ATOM 828 N N . ASP A 1 100 ? 5.258 -0.536 4.836 1 98.81 100 ASP A N 1
ATOM 829 C CA . ASP A 1 100 ? 6.039 -0.567 3.605 1 98.81 100 ASP A CA 1
ATOM 830 C C . ASP A 1 100 ? 5.641 -1.754 2.732 1 98.81 100 ASP A C 1
ATOM 832 O O . ASP A 1 100 ? 5.598 -1.641 1.505 1 98.81 100 ASP A O 1
ATOM 836 N N . GLU A 1 101 ? 5.418 -2.914 3.367 1 98.81 101 GLU A N 1
ATOM 837 C CA . GLU A 1 101 ? 5.074 -4.109 2.605 1 98.81 101 GLU A CA 1
ATOM 838 C C . GLU A 1 101 ? 3.795 -3.9 1.797 1 98.81 101 GLU A C 1
ATOM 840 O O . GLU A 1 101 ? 3.746 -4.23 0.61 1 98.81 101 GLU A O 1
ATOM 845 N N . GLY A 1 102 ? 2.785 -3.295 2.451 1 98.88 102 GLY A N 1
ATOM 846 C CA . GLY A 1 102 ? 1.543 -3.014 1.753 1 98.88 102 GLY A CA 1
ATOM 847 C C . GLY A 1 102 ? 1.681 -1.923 0.707 1 98.88 102 GLY A C 1
ATOM 848 O O . GLY A 1 102 ? 1.1 -2.018 -0.377 1 98.88 102 GLY A O 1
ATOM 849 N N . ILE A 1 103 ? 2.41 -0.885 1.029 1 98.94 103 ILE A N 1
ATOM 850 C CA . ILE A 1 103 ? 2.648 0.221 0.11 1 98.94 103 ILE A CA 1
ATOM 851 C C . ILE A 1 103 ? 3.256 -0.308 -1.188 1 98.94 103 ILE A C 1
ATOM 853 O O . ILE A 1 103 ? 2.752 -0.025 -2.277 1 98.94 103 ILE A O 1
ATOM 857 N N . CYS A 1 104 ? 4.277 -1.135 -1.063 1 98.94 104 CYS A N 1
ATOM 858 C CA . CYS A 1 104 ? 4.992 -1.653 -2.225 1 98.94 104 CYS A CA 1
ATOM 859 C C . CYS A 1 104 ? 4.148 -2.686 -2.967 1 98.94 104 CYS A C 1
ATOM 861 O O . CYS A 1 104 ? 4.062 -2.654 -4.195 1 98.94 104 CYS A O 1
ATOM 863 N N . ALA A 1 105 ? 3.514 -3.566 -2.26 1 98.94 105 ALA A N 1
ATOM 864 C CA . ALA A 1 105 ? 2.693 -4.594 -2.895 1 98.94 105 ALA A CA 1
ATOM 865 C C . ALA A 1 105 ? 1.563 -3.973 -3.709 1 98.94 105 ALA A C 1
ATOM 867 O O . ALA A 1 105 ? 1.321 -4.371 -4.852 1 98.94 105 ALA A O 1
ATOM 868 N N . GLN A 1 106 ? 0.892 -2.994 -3.113 1 98.94 106 GLN A N 1
ATOM 869 C CA . GLN A 1 106 ? -0.21 -2.324 -3.795 1 98.94 106 GLN A CA 1
ATOM 870 C C . GLN A 1 106 ? 0.28 -1.589 -5.039 1 98.94 106 GLN A C 1
ATOM 872 O O . GLN A 1 106 ? -0.387 -1.603 -6.078 1 98.94 106 GLN A O 1
ATOM 877 N N . THR A 1 107 ? 1.382 -0.961 -4.949 1 98.94 107 THR A N 1
ATOM 878 C CA . THR A 1 107 ? 1.942 -0.236 -6.082 1 98.94 107 THR A CA 1
ATOM 879 C C . THR A 1 107 ? 2.277 -1.192 -7.223 1 98.94 107 THR A C 1
ATOM 881 O O . THR A 1 107 ? 1.98 -0.909 -8.383 1 98.94 107 THR A O 1
ATOM 884 N N . ILE A 1 108 ? 2.846 -2.34 -6.906 1 98.94 108 ILE A N 1
ATOM 885 C CA . ILE A 1 108 ? 3.158 -3.355 -7.91 1 98.94 108 ILE A CA 1
ATOM 886 C C . ILE A 1 108 ? 1.87 -3.848 -8.562 1 98.94 108 ILE A C 1
ATOM 888 O O . ILE A 1 108 ? 1.784 -3.939 -9.789 1 98.94 108 ILE A O 1
ATOM 892 N N . CYS A 1 109 ? 0.859 -4.102 -7.773 1 98.94 109 CYS A N 1
ATOM 893 C CA . CYS A 1 109 ? -0.394 -4.637 -8.289 1 98.94 109 CYS A CA 1
ATOM 894 C C . CYS A 1 109 ? -1.104 -3.609 -9.164 1 98.94 109 CYS A C 1
ATOM 896 O O . CYS A 1 109 ? -1.675 -3.959 -10.203 1 98.94 109 CYS A O 1
ATOM 898 N N . LEU A 1 110 ? -1.113 -2.336 -8.773 1 98.94 110 LEU A N 1
ATOM 899 C CA . LEU A 1 110 ? -1.684 -1.283 -9.609 1 98.94 110 LEU A CA 1
ATOM 900 C C . LEU A 1 110 ? -0.913 -1.148 -10.914 1 98.94 110 LEU A C 1
ATOM 902 O O . LEU A 1 110 ? -1.513 -0.987 -11.984 1 98.94 110 LEU A O 1
ATOM 906 N N . GLY A 1 111 ? 0.431 -1.199 -10.812 1 98.88 111 GLY A N 1
ATOM 907 C CA . GLY A 1 111 ? 1.236 -1.198 -12.023 1 98.88 111 GLY A CA 1
ATOM 908 C C . GLY A 1 111 ? 0.918 -2.355 -12.953 1 98.88 111 GLY A C 1
ATOM 909 O O . GLY A 1 111 ? 0.836 -2.176 -14.172 1 98.88 111 GLY A O 1
ATOM 910 N N . ALA A 1 112 ? 0.774 -3.547 -12.391 1 98.88 112 ALA A N 1
ATOM 911 C CA . ALA A 1 112 ? 0.406 -4.723 -13.18 1 98.88 112 ALA A CA 1
ATOM 912 C C . ALA A 1 112 ? -0.926 -4.512 -13.891 1 98.88 112 ALA A C 1
ATOM 914 O O . ALA A 1 112 ? -1.044 -4.777 -15.086 1 98.88 112 ALA A O 1
ATOM 915 N N . ALA A 1 1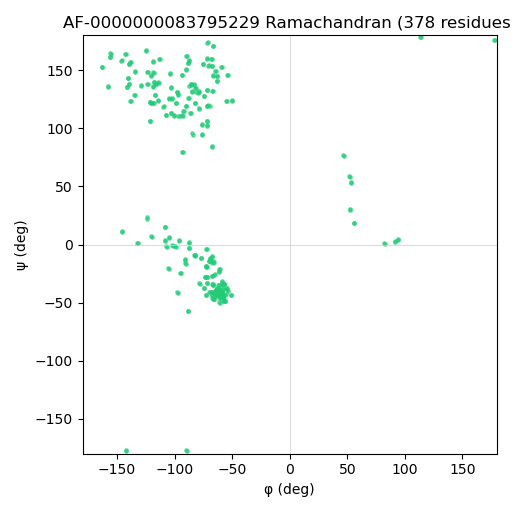13 ? -1.921 -3.984 -13.188 1 98.75 113 ALA A N 1
ATOM 916 C CA . ALA A 1 113 ? -3.246 -3.742 -13.75 1 98.75 113 ALA A CA 1
ATOM 917 C C . ALA A 1 113 ? -3.174 -2.762 -14.922 1 98.75 113 ALA A C 1
ATOM 919 O O . ALA A 1 113 ? -3.889 -2.914 -15.914 1 98.75 113 ALA A O 1
ATOM 920 N N . GLU A 1 114 ? -2.316 -1.767 -14.773 1 98.56 114 GLU A N 1
ATOM 921 C CA . GLU A 1 114 ? -2.17 -0.75 -15.812 1 98.56 114 GLU A CA 1
ATOM 922 C C . GLU A 1 114 ? -1.761 -1.375 -17.141 1 98.56 114 GLU A C 1
ATOM 924 O O . GLU A 1 114 ? -2.182 -0.915 -18.203 1 98.56 114 GLU A O 1
ATOM 929 N N . VAL A 1 115 ? -0.99 -2.477 -17.109 1 98.25 115 VAL A N 1
ATOM 930 C CA . VAL A 1 115 ? -0.435 -3.025 -18.344 1 98.25 115 VAL A CA 1
ATOM 931 C C . VAL A 1 115 ? -1.149 -4.328 -18.703 1 98.25 115 VAL A C 1
ATOM 933 O O . VAL A 1 115 ? -0.623 -5.145 -19.453 1 98.25 115 VAL A O 1
ATOM 936 N N . GLY A 1 116 ? -2.279 -4.555 -18.078 1 98.12 116 GLY A N 1
ATOM 937 C CA . GLY A 1 116 ? -3.131 -5.668 -18.469 1 98.12 116 GLY A CA 1
ATOM 938 C C . GLY A 1 116 ? -2.83 -6.945 -17.703 1 98.12 116 GLY A C 1
ATOM 939 O O . GLY A 1 116 ? -3.398 -8 -18 1 98.12 116 GLY A O 1
ATOM 940 N N . LEU A 1 117 ? -1.911 -6.891 -16.781 1 98.81 117 LEU A N 1
ATOM 941 C CA . LEU A 1 117 ? -1.635 -8.016 -15.891 1 98.81 117 LEU A CA 1
ATOM 942 C C . LEU A 1 117 ? -2.537 -7.98 -14.664 1 98.81 117 LEU A C 1
ATOM 944 O O . LEU A 1 117 ? -3.164 -6.957 -14.383 1 98.81 117 LEU A O 1
ATOM 948 N N . GLY A 1 118 ? -2.727 -9.102 -14.008 1 98.56 118 GLY A N 1
ATOM 949 C CA . GLY A 1 118 ? -3.371 -9.242 -12.711 1 98.56 118 GLY A CA 1
ATOM 950 C C . GLY A 1 118 ? -2.455 -9.82 -11.648 1 98.56 118 GLY A C 1
ATOM 951 O O . GLY A 1 118 ? -1.453 -10.461 -11.969 1 98.56 118 GLY A O 1
ATOM 952 N N . GLY A 1 119 ? -2.775 -9.562 -10.477 1 98.5 119 GLY A N 1
ATOM 953 C CA . GLY A 1 119 ? -1.954 -10.055 -9.383 1 98.5 119 GLY A CA 1
ATOM 954 C C . GLY A 1 119 ? -2.764 -10.484 -8.18 1 98.5 119 GLY A C 1
ATOM 955 O O . GLY A 1 119 ? -3.967 -10.227 -8.102 1 98.5 119 GLY A O 1
ATOM 956 N N . CYS A 1 120 ? -2.148 -11.219 -7.316 1 98.81 120 CYS A N 1
ATOM 957 C CA . CYS A 1 120 ? -2.656 -11.609 -6.008 1 98.81 120 CYS A CA 1
ATOM 958 C C . CYS A 1 120 ? -1.562 -11.523 -4.949 1 98.81 120 CYS A C 1
ATOM 960 O O . CYS A 1 120 ? -0.498 -12.125 -5.102 1 98.81 120 CYS A O 1
ATOM 962 N N . ILE A 1 121 ? -1.839 -10.75 -3.922 1 98.88 121 ILE A N 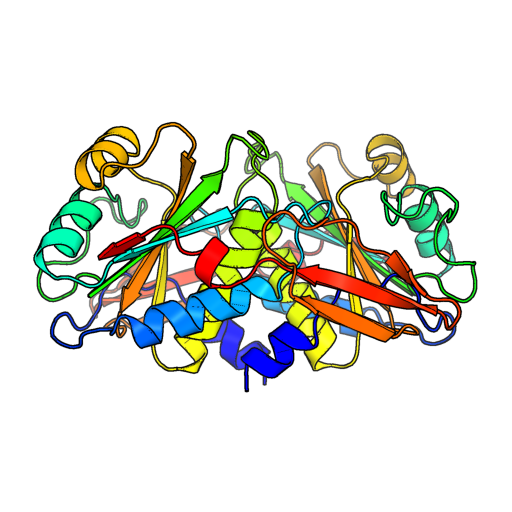1
ATOM 963 C CA . ILE A 1 121 ? -0.937 -10.664 -2.779 1 98.88 121 ILE A CA 1
ATOM 964 C C . ILE A 1 121 ? -1.192 -11.836 -1.83 1 98.88 121 ILE A C 1
ATOM 966 O O . ILE A 1 121 ? -2.305 -12 -1.324 1 98.88 121 ILE A O 1
ATOM 970 N N . LEU A 1 122 ? -0.164 -12.625 -1.583 1 98.69 122 LEU A N 1
ATOM 971 C CA . LEU A 1 122 ? -0.316 -13.812 -0.748 1 98.69 122 LEU A CA 1
ATOM 972 C C . LEU A 1 122 ? 0.49 -13.672 0.54 1 98.69 122 LEU A C 1
ATOM 974 O O . LEU A 1 122 ? 1.693 -13.414 0.499 1 98.69 122 LEU A O 1
ATOM 978 N N . GLY A 1 123 ? -0.236 -13.828 1.648 1 98 123 GLY A N 1
ATOM 979 C CA . GLY A 1 123 ? 0.397 -13.867 2.957 1 98 123 GLY A CA 1
ATOM 980 C C . GLY A 1 123 ? 0.445 -15.258 3.553 1 98 123 GLY A C 1
ATOM 981 O O . GLY A 1 123 ? 1.197 -15.516 4.496 1 98 123 GLY A O 1
ATOM 982 N N . SER A 1 124 ? -0.385 -16.141 3.092 1 97.56 124 SER A N 1
ATOM 983 C CA . SER A 1 124 ? -0.353 -17.531 3.512 1 97.56 124 SER A CA 1
ATOM 984 C C . SER A 1 124 ? 0.66 -18.328 2.699 1 97.56 124 SER A C 1
ATOM 986 O O . SER A 1 124 ? 0.334 -18.859 1.63 1 97.56 124 SER A O 1
ATOM 988 N N . ILE A 1 125 ? 1.854 -18.469 3.244 1 98.69 125 ILE A N 1
ATOM 989 C CA . ILE A 1 125 ? 3.02 -19.016 2.553 1 98.69 125 ILE A CA 1
ATOM 990 C C . ILE A 1 125 ? 3.744 -20 3.465 1 98.69 125 ILE A C 1
ATOM 992 O O . ILE A 1 125 ? 3.936 -19.734 4.652 1 98.69 125 ILE A O 1
ATOM 996 N N . ASN A 1 126 ? 4.027 -21.188 3.004 1 98.81 126 ASN A N 1
ATOM 997 C CA . ASN A 1 126 ? 5.039 -22 3.666 1 98.81 126 ASN A CA 1
ATOM 998 C C . ASN A 1 126 ? 6.434 -21.406 3.521 1 98.81 126 ASN A C 1
ATOM 1000 O O . ASN A 1 126 ? 7.188 -21.781 2.623 1 98.81 126 ASN A O 1
ATOM 1004 N N . ARG A 1 127 ? 6.734 -20.484 4.387 1 98.75 127 ARG A N 1
ATOM 1005 C CA . ARG A 1 127 ? 7.926 -19.656 4.273 1 98.75 127 ARG A CA 1
ATOM 1006 C C . ARG A 1 127 ? 9.195 -20.5 4.375 1 98.75 127 ARG A C 1
ATOM 1008 O O . ARG A 1 127 ? 10.18 -20.219 3.686 1 98.75 127 ARG A O 1
ATOM 1015 N N . ALA A 1 128 ? 9.188 -21.5 5.254 1 98.69 128 ALA A N 1
ATOM 1016 C CA . ALA A 1 128 ? 10.352 -22.375 5.387 1 98.69 128 ALA A CA 1
ATOM 1017 C C . ALA A 1 128 ? 10.656 -23.094 4.074 1 98.69 128 ALA A C 1
ATOM 1019 O O . ALA A 1 128 ? 11.789 -23.062 3.594 1 98.69 128 ALA A O 1
ATOM 1020 N N . LYS A 1 129 ? 9.688 -23.688 3.506 1 98.88 129 LYS A N 1
ATOM 1021 C CA . LYS A 1 129 ? 9.859 -24.422 2.26 1 98.88 129 LYS A CA 1
ATOM 1022 C C . LYS A 1 129 ? 10.273 -23.5 1.122 1 98.88 129 LYS A C 1
ATOM 1024 O O . LYS A 1 129 ? 11.156 -23.844 0.326 1 98.88 129 LYS A O 1
ATOM 1029 N N . LEU A 1 130 ? 9.641 -22.312 1.001 1 98.88 130 LEU A N 1
ATOM 1030 C CA . LEU A 1 130 ? 9.984 -21.375 -0.06 1 98.88 130 LEU A CA 1
ATOM 1031 C C . LEU A 1 130 ? 11.422 -20.891 0.088 1 98.88 130 LEU A C 1
ATOM 1033 O O . LEU A 1 130 ? 12.133 -20.734 -0.906 1 98.88 130 LEU A O 1
ATOM 1037 N N . THR A 1 131 ? 11.828 -20.578 1.32 1 98.81 131 THR A N 1
ATOM 1038 C CA . THR A 1 131 ? 13.203 -20.188 1.593 1 98.81 131 THR A CA 1
ATOM 1039 C C . THR A 1 131 ? 14.18 -21.25 1.101 1 98.81 131 THR A C 1
ATOM 1041 O O . THR A 1 131 ? 15.188 -20.922 0.465 1 98.81 131 THR A O 1
ATOM 1044 N N . GLU A 1 132 ? 13.852 -22.5 1.342 1 98.5 132 GLU A N 1
ATOM 1045 C CA . GLU A 1 132 ? 14.68 -23.609 0.886 1 98.5 132 GLU A CA 1
ATOM 1046 C C . GLU A 1 132 ? 14.672 -23.719 -0.637 1 98.5 132 GLU A C 1
ATOM 1048 O O . GLU A 1 132 ? 15.727 -23.828 -1.262 1 98.5 132 GLU A O 1
ATOM 1053 N N . ASN A 1 133 ? 13.492 -23.641 -1.251 1 98.25 133 ASN A N 1
ATOM 1054 C CA . ASN A 1 133 ? 13.328 -23.781 -2.693 1 98.25 133 ASN A CA 1
ATOM 1055 C C . ASN A 1 133 ? 14.141 -22.734 -3.461 1 98.25 133 ASN A C 1
ATOM 1057 O O . ASN A 1 133 ? 14.648 -23.016 -4.547 1 98.25 133 ASN A O 1
ATOM 1061 N N . LEU A 1 134 ? 14.234 -21.547 -2.85 1 98.56 134 LEU A N 1
ATOM 1062 C CA . LEU A 1 134 ? 14.859 -20.453 -3.584 1 98.56 134 LEU A CA 1
ATOM 1063 C C . LEU A 1 134 ? 16.234 -20.125 -3.004 1 98.56 134 LEU A C 1
ATOM 1065 O O . LEU A 1 134 ? 16.875 -19.156 -3.428 1 98.56 134 LEU A O 1
ATOM 1069 N N . ASN A 1 135 ? 16.688 -20.828 -2.043 1 98.12 135 ASN A N 1
ATOM 1070 C CA . ASN A 1 135 ? 17.969 -20.594 -1.39 1 98.12 135 ASN A CA 1
ATOM 1071 C C . ASN A 1 135 ? 18.109 -19.156 -0.911 1 98.12 135 ASN A C 1
ATOM 1073 O O . ASN A 1 135 ? 19.078 -18.469 -1.254 1 98.12 135 ASN A O 1
ATOM 1077 N N . ILE A 1 136 ? 17.172 -18.75 -0.173 1 98.56 136 ILE A N 1
ATOM 1078 C CA . ILE A 1 136 ? 17.156 -17.375 0.326 1 98.56 136 ILE A CA 1
ATOM 1079 C C . ILE A 1 136 ? 18.062 -17.25 1.543 1 98.56 136 ILE A C 1
ATOM 1081 O O . ILE A 1 136 ? 17.984 -18.062 2.469 1 98.56 136 ILE A O 1
ATOM 1085 N N . SER A 1 137 ? 18.875 -16.281 1.511 1 98.12 137 SER A N 1
ATOM 1086 C CA . SER A 1 137 ? 19.797 -16.016 2.613 1 98.12 137 SER A CA 1
ATOM 1087 C C . SER A 1 137 ? 19.047 -15.758 3.914 1 98.12 137 SER A C 1
ATOM 1089 O O . SER A 1 137 ? 17.953 -15.195 3.904 1 98.12 137 SER A O 1
ATOM 1091 N N . ASP A 1 138 ? 19.672 -16.047 5.027 1 97.69 138 ASP A N 1
ATOM 1092 C CA . ASP A 1 138 ? 19.094 -15.852 6.352 1 97.69 138 ASP A CA 1
ATOM 1093 C C . ASP A 1 138 ? 18.953 -14.367 6.672 1 97.69 138 ASP A C 1
ATOM 1095 O O . ASP A 1 138 ? 18.25 -13.992 7.609 1 97.69 138 ASP A O 1
ATOM 1099 N N . ASP A 1 139 ? 19.562 -13.547 5.883 1 98.19 139 ASP A N 1
ATOM 1100 C CA . ASP A 1 139 ? 19.469 -12.102 6.062 1 98.19 139 ASP A CA 1
ATOM 1101 C C . ASP A 1 139 ? 18.062 -11.594 5.719 1 98.19 139 ASP A C 1
ATOM 1103 O O . ASP A 1 139 ? 17.703 -10.469 6.066 1 98.19 139 ASP A O 1
ATOM 1107 N N . PHE A 1 140 ? 17.328 -12.461 5.066 1 98.62 140 PHE A N 1
ATOM 1108 C CA . PHE A 1 140 ? 16.016 -12.039 4.578 1 98.62 140 PHE A CA 1
ATOM 1109 C C . PHE A 1 140 ? 14.906 -12.859 5.219 1 98.62 140 PHE A C 1
ATOM 1111 O O . PHE A 1 140 ? 15.117 -14.023 5.578 1 98.62 140 PHE A O 1
ATOM 1118 N N . GLU A 1 141 ? 13.852 -12.211 5.371 1 98.44 141 GLU A N 1
ATOM 1119 C CA . GLU A 1 141 ? 12.594 -12.859 5.707 1 98.44 141 GLU A CA 1
ATOM 1120 C C . GLU A 1 141 ? 11.547 -12.625 4.621 1 98.44 141 GLU A C 1
ATOM 1122 O O . GLU A 1 141 ? 11.414 -11.508 4.109 1 98.44 141 GLU A O 1
ATOM 1127 N N . ILE A 1 142 ? 10.836 -13.664 4.27 1 98.88 142 ILE A N 1
ATOM 1128 C CA . ILE A 1 142 ? 9.781 -13.508 3.273 1 98.88 142 ILE A CA 1
ATOM 1129 C C . ILE A 1 142 ? 8.609 -12.734 3.877 1 98.88 142 ILE A C 1
ATOM 1131 O O . ILE A 1 142 ? 8.008 -13.172 4.859 1 98.88 142 ILE A O 1
ATOM 1135 N N . ALA A 1 143 ? 8.289 -11.617 3.32 1 98.75 143 ALA A N 1
ATOM 1136 C CA . ALA A 1 143 ? 7.164 -10.82 3.789 1 98.75 143 ALA A CA 1
ATOM 1137 C C . ALA A 1 143 ? 5.871 -11.234 3.096 1 98.75 143 ALA A C 1
ATOM 1139 O O . ALA A 1 143 ? 4.887 -11.57 3.756 1 98.75 143 ALA A O 1
ATOM 1140 N N . 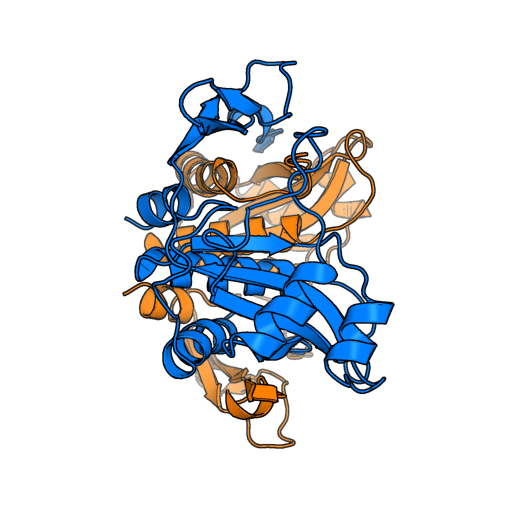LEU A 1 144 ? 5.84 -11.188 1.757 1 98.88 144 LEU A N 1
ATOM 1141 C CA . LEU A 1 144 ? 4.699 -11.492 0.897 1 98.88 144 LEU A CA 1
ATOM 1142 C C . LEU A 1 144 ? 5.164 -12.117 -0.414 1 98.88 144 LEU A C 1
ATOM 1144 O O . LEU A 1 144 ? 6.332 -11.992 -0.788 1 98.88 144 LEU A O 1
ATOM 1148 N N . VAL A 1 145 ? 4.297 -12.805 -1.045 1 98.94 145 VAL A N 1
ATOM 1149 C CA . VAL A 1 145 ? 4.465 -13.203 -2.439 1 98.94 145 VAL A CA 1
ATOM 1150 C C . VAL A 1 145 ? 3.365 -12.57 -3.291 1 98.94 145 VAL A C 1
ATOM 1152 O O . VAL A 1 145 ? 2.193 -12.578 -2.908 1 98.94 145 VAL A O 1
ATOM 1155 N N . ILE A 1 146 ? 3.783 -11.938 -4.344 1 98.94 146 ILE A N 1
ATOM 1156 C CA . ILE A 1 146 ? 2.818 -11.445 -5.32 1 98.94 146 ILE A CA 1
ATOM 1157 C C . ILE A 1 146 ? 2.801 -12.367 -6.535 1 98.94 146 ILE A C 1
ATOM 1159 O O . ILE A 1 146 ? 3.801 -12.484 -7.25 1 98.94 146 ILE A O 1
ATOM 1163 N N . ALA A 1 147 ? 1.713 -13.039 -6.742 1 98.94 147 ALA A N 1
ATOM 1164 C CA . ALA A 1 147 ? 1.505 -13.844 -7.945 1 98.94 147 ALA A CA 1
ATOM 1165 C C . ALA A 1 147 ? 1.01 -12.977 -9.102 1 98.94 147 ALA A C 1
ATOM 1167 O O . ALA A 1 147 ? 0.16 -12.102 -8.914 1 98.94 147 ALA A O 1
ATOM 1168 N N . LEU A 1 148 ? 1.545 -13.219 -10.297 1 98.94 148 LEU A N 1
ATOM 1169 C CA . LEU A 1 148 ? 1.218 -12.375 -11.445 1 98.94 148 LEU A CA 1
ATOM 1170 C C . LEU A 1 148 ? 0.913 -13.227 -12.672 1 98.94 148 LEU A C 1
ATOM 1172 O O . LEU A 1 148 ? 1.504 -14.289 -12.859 1 98.94 148 LEU A O 1
ATOM 1176 N N . GLY A 1 149 ? 0.087 -12.75 -13.492 1 98.88 149 GLY A N 1
ATOM 1177 C CA . GLY A 1 149 ? -0.278 -13.359 -14.758 1 98.88 149 GLY A CA 1
ATOM 1178 C C . GLY A 1 149 ? -1.342 -12.578 -15.508 1 98.88 149 GLY A C 1
ATOM 1179 O O . GLY A 1 149 ? -1.79 -11.523 -15.047 1 98.88 149 GLY A O 1
ATOM 1180 N N . TYR A 1 150 ? -1.629 -13.055 -16.688 1 98.88 150 TYR A N 1
ATOM 1181 C CA . TYR A 1 150 ? -2.779 -12.539 -17.422 1 98.88 150 TYR A CA 1
ATOM 1182 C C . TYR A 1 150 ? -4.074 -13.148 -16.906 1 98.88 150 TYR A C 1
ATOM 1184 O O . TYR A 1 150 ? -4.258 -14.367 -16.953 1 98.88 150 TYR A O 1
ATOM 1192 N N . PRO A 1 151 ? -4.93 -12.336 -16.375 1 98.69 151 PRO A N 1
ATOM 1193 C CA . PRO A 1 151 ? -6.09 -12.867 -15.656 1 98.69 151 PRO A CA 1
ATOM 1194 C C . PRO A 1 151 ? -7.027 -13.672 -16.547 1 98.69 151 PRO A C 1
ATOM 1196 O O . PRO A 1 151 ? -7.254 -13.297 -17.703 1 98.69 151 PRO A O 1
ATOM 1199 N N . LYS A 1 152 ? -7.57 -14.758 -16.047 1 98 152 LYS A N 1
ATOM 1200 C CA . LYS A 1 152 ? -8.523 -15.625 -16.734 1 98 152 LYS A CA 1
ATOM 1201 C C . LYS A 1 152 ? -9.812 -15.773 -15.922 1 98 152 LYS A C 1
ATOM 1203 O O . LYS A 1 152 ? -10.398 -16.859 -15.867 1 98 152 LYS A O 1
ATOM 1208 N N . GLU A 1 153 ? -10.156 -14.859 -15.062 1 97.38 153 GLU A N 1
ATOM 1209 C CA . GLU A 1 153 ? -11.398 -14.914 -14.305 1 97.38 153 GLU A CA 1
ATOM 1210 C C . GLU A 1 153 ? -12.047 -13.539 -14.188 1 97.38 153 GLU A C 1
ATOM 1212 O O . GLU A 1 153 ? -11.391 -12.523 -14.445 1 97.38 153 GLU A O 1
ATOM 1217 N N . ASN A 1 154 ? -13.328 -13.578 -13.992 1 97.94 154 ASN A N 1
ATOM 1218 C CA . ASN A 1 154 ? -14.117 -12.367 -13.766 1 97.94 154 ASN A CA 1
ATOM 1219 C C . ASN A 1 154 ? -14.336 -12.125 -12.273 1 97.94 154 ASN A C 1
ATOM 1221 O O . ASN A 1 154 ? -15 -12.914 -11.602 1 97.94 154 ASN A O 1
ATOM 1225 N N . VAL A 1 155 ? -13.711 -11.102 -11.766 1 98.56 155 VAL A N 1
ATOM 1226 C CA . VAL A 1 155 ? -13.852 -10.734 -10.359 1 98.56 155 VAL A CA 1
ATOM 1227 C C . VAL A 1 155 ? -14.797 -9.539 -10.234 1 98.56 155 VAL A C 1
ATOM 1229 O O . VAL A 1 155 ? -14.586 -8.508 -10.875 1 98.56 155 VAL A O 1
ATOM 1232 N N . ILE A 1 156 ? -15.82 -9.656 -9.438 1 98.06 156 ILE A N 1
ATOM 1233 C CA . ILE A 1 156 ? -16.875 -8.656 -9.312 1 98.06 156 ILE A CA 1
ATOM 1234 C C . ILE A 1 156 ? -16.938 -8.156 -7.871 1 98.06 156 ILE A C 1
ATOM 1236 O O . ILE A 1 156 ? -17.094 -8.945 -6.938 1 98.06 156 ILE A O 1
ATOM 1240 N N . ILE A 1 157 ? -16.781 -6.895 -7.691 1 97.88 157 ILE A N 1
ATOM 1241 C CA . ILE A 1 157 ? -16.984 -6.277 -6.387 1 97.88 157 ILE A CA 1
ATOM 1242 C C . ILE A 1 157 ? -18.484 -6.094 -6.125 1 97.88 157 ILE A C 1
ATOM 1244 O O . ILE A 1 157 ? -19.203 -5.602 -6.992 1 97.88 157 ILE A O 1
ATOM 1248 N N . GLU A 1 158 ? -18.875 -6.488 -5.004 1 96.75 158 GLU A N 1
ATOM 1249 C CA . GLU A 1 158 ? -20.266 -6.281 -4.605 1 96.75 158 GLU A CA 1
ATOM 1250 C C . GLU A 1 158 ? -20.359 -5.512 -3.293 1 96.75 158 GLU A C 1
ATOM 1252 O O . GLU A 1 158 ? -19.5 -5.648 -2.428 1 96.75 158 GLU A O 1
ATOM 1257 N N . ASP A 1 159 ? -21.422 -4.723 -3.15 1 95.56 159 ASP A N 1
ATOM 1258 C CA . ASP A 1 159 ? -21.672 -4.02 -1.893 1 95.56 159 ASP A CA 1
ATOM 1259 C C . ASP A 1 159 ? -22.172 -4.973 -0.818 1 95.56 159 ASP A C 1
ATOM 1261 O O . ASP A 1 159 ? -23.125 -5.719 -1.047 1 95.56 159 ASP A O 1
ATOM 1265 N N . MET A 1 160 ? -21.5 -4.883 0.228 1 94.69 160 MET A N 1
ATOM 1266 C CA . MET A 1 160 ? -21.922 -5.699 1.364 1 94.69 160 MET A CA 1
ATOM 1267 C C . MET A 1 160 ? -23 -4.992 2.166 1 94.69 160 MET A C 1
ATOM 1269 O O . MET A 1 160 ? -22.891 -3.799 2.459 1 94.69 160 MET A O 1
ATOM 1273 N N . ASP A 1 161 ? -24.047 -5.734 2.443 1 86.75 161 ASP A N 1
ATOM 1274 C CA . ASP A 1 161 ? -25.062 -5.188 3.346 1 86.75 161 ASP A CA 1
ATOM 1275 C C . ASP A 1 161 ? -24.531 -5.109 4.777 1 86.75 161 ASP A C 1
ATOM 1277 O O . ASP A 1 161 ? -23.609 -5.832 5.145 1 86.75 161 ASP A O 1
ATOM 1281 N N . GLU A 1 162 ? -25.156 -4.172 5.465 1 84.12 162 GLU A N 1
ATOM 1282 C CA . GLU A 1 162 ? -24.797 -4.121 6.883 1 84.12 162 GLU A CA 1
ATOM 1283 C C . GLU A 1 162 ? -25.016 -5.473 7.551 1 84.12 162 GLU A C 1
ATOM 1285 O O . GLU A 1 162 ? -26.094 -6.07 7.434 1 84.12 162 GLU A O 1
ATOM 1290 N N . GLY A 1 163 ? -23.906 -5.938 8.141 1 85.31 163 GLY A N 1
ATOM 1291 C CA . GLY A 1 163 ? -24 -7.227 8.812 1 85.31 163 GLY A CA 1
ATOM 1292 C C . GLY A 1 163 ? -23.859 -8.398 7.863 1 85.31 163 GLY A C 1
ATOM 1293 O O . GLY A 1 163 ? -23.984 -9.555 8.273 1 85.31 163 GLY A O 1
ATOM 1294 N N . GLY A 1 164 ? -23.672 -8.055 6.656 1 91.62 164 GLY A N 1
ATOM 1295 C CA . GLY A 1 164 ? -23.531 -9.109 5.668 1 91.62 164 GLY A CA 1
ATOM 1296 C C . GLY A 1 164 ? -22.203 -9.852 5.777 1 91.62 164 GLY A C 1
ATOM 1297 O O . GLY A 1 164 ? -21.359 -9.492 6.594 1 91.62 164 GLY A O 1
ATOM 1298 N N . SER A 1 165 ? -22.078 -10.898 4.992 1 96.25 165 SER A N 1
ATOM 1299 C CA . SER A 1 165 ? -20.891 -11.75 5.016 1 96.25 165 SER A CA 1
ATOM 1300 C C . SER A 1 165 ? -19.766 -11.148 4.191 1 96.25 165 SER A C 1
ATOM 1302 O O . SER A 1 165 ? -19.984 -10.695 3.062 1 96.25 165 SER A O 1
ATOM 1304 N N . ILE A 1 166 ? -18.547 -11.117 4.672 1 96.56 166 ILE A N 1
ATOM 1305 C CA . ILE A 1 166 ? -17.359 -10.641 3.971 1 96.56 166 ILE A CA 1
ATOM 1306 C C . ILE A 1 166 ? -16.812 -11.742 3.068 1 96.56 166 ILE A C 1
ATOM 1308 O O . ILE A 1 166 ? -15.883 -11.508 2.285 1 96.56 166 ILE A O 1
ATOM 1312 N N . LYS A 1 167 ? -17.328 -12.953 3.172 1 97.44 167 LYS A N 1
ATOM 1313 C CA . LYS A 1 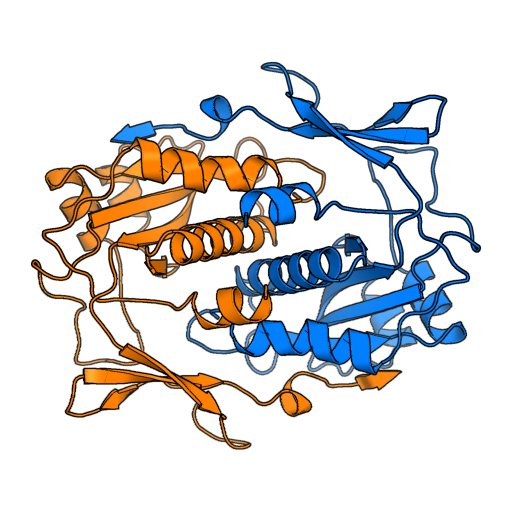167 ? -16.734 -14.109 2.486 1 97.44 167 LYS A CA 1
ATOM 1314 C C . LYS A 1 167 ? -16.969 -14.016 0.98 1 97.44 167 LYS A C 1
ATOM 1316 O O . LYS A 1 167 ? -18.094 -13.914 0.521 1 97.44 167 LYS A O 1
ATOM 1321 N N . TYR A 1 168 ? -15.938 -13.984 0.257 1 97.88 168 TYR A N 1
ATOM 1322 C CA . TYR A 1 168 ? -16.062 -14.07 -1.194 1 97.88 168 TYR A CA 1
ATOM 1323 C C . TYR A 1 168 ? -16.547 -15.445 -1.62 1 97.88 168 TYR A C 1
ATOM 1325 O O . TYR A 1 168 ? -16.391 -16.422 -0.884 1 97.88 168 TYR A O 1
ATOM 1333 N N . TYR A 1 169 ? -17.094 -15.508 -2.828 1 97.25 169 TYR A N 1
ATOM 1334 C CA . TYR A 1 169 ? -17.672 -16.734 -3.354 1 97.25 169 TYR A CA 1
ATOM 1335 C C . TYR A 1 169 ? -17.672 -16.734 -4.879 1 97.25 169 TYR A C 1
ATOM 1337 O O . TYR A 1 169 ? -17.422 -15.703 -5.5 1 97.25 169 TYR A O 1
ATOM 1345 N N . ARG A 1 170 ? -17.859 -17.938 -5.391 1 97.06 170 ARG A N 1
ATOM 1346 C CA . ARG A 1 170 ? -17.953 -18.094 -6.836 1 97.06 170 ARG A CA 1
ATOM 1347 C C . ARG A 1 170 ? -19.328 -18.656 -7.238 1 97.06 170 ARG A C 1
ATOM 1349 O O . ARG A 1 170 ? -19.875 -19.516 -6.551 1 97.06 170 ARG A O 1
ATOM 1356 N N . ASP A 1 171 ? -19.844 -18.094 -8.352 1 96.69 171 ASP A N 1
ATOM 1357 C CA . ASP A 1 171 ? -21.094 -18.656 -8.836 1 96.69 171 ASP A CA 1
ATOM 1358 C C . ASP A 1 171 ? -20.844 -19.797 -9.812 1 96.69 171 ASP A C 1
ATOM 1360 O O . ASP A 1 171 ? -19.703 -20.203 -10.016 1 96.69 171 ASP A O 1
ATOM 1364 N N . GLU A 1 172 ? -21.891 -20.344 -10.352 1 95.75 172 GLU A N 1
ATOM 1365 C CA . GLU A 1 172 ? -21.812 -21.531 -11.188 1 95.75 172 GLU A CA 1
ATOM 1366 C C . GLU A 1 172 ? -21.047 -21.266 -12.477 1 95.75 172 GLU A C 1
ATOM 1368 O O . GLU A 1 172 ? -20.469 -22.172 -13.07 1 95.75 172 GLU A O 1
ATOM 1373 N N . GLU A 1 173 ? -21.047 -19.984 -12.906 1 95.69 173 GLU A N 1
ATOM 1374 C CA . GLU A 1 173 ? -20.375 -19.594 -14.141 1 95.69 173 GLU A CA 1
ATOM 1375 C C . GLU A 1 173 ? -18.906 -19.25 -13.891 1 95.69 173 GLU A C 1
ATOM 1377 O O . GLU A 1 173 ? -18.172 -18.953 -14.828 1 95.69 173 GLU A O 1
ATOM 1382 N N . GLY A 1 174 ? -18.484 -19.281 -12.672 1 94.25 174 GLY A N 1
ATOM 1383 C CA . GLY A 1 174 ? -17.078 -19.062 -12.336 1 94.25 174 GLY A CA 1
ATOM 1384 C C . GLY A 1 174 ? -16.781 -17.625 -11.992 1 94.25 174 GLY A C 1
ATOM 1385 O O . GLY A 1 174 ? -15.617 -17.266 -11.758 1 94.25 174 GLY A O 1
ATOM 1386 N N . ASN A 1 175 ? -17.875 -16.812 -11.969 1 97.56 175 ASN A N 1
ATOM 1387 C CA . ASN A 1 175 ? -17.656 -15.43 -11.523 1 97.56 175 ASN A CA 1
ATOM 1388 C C . ASN A 1 175 ? -17.281 -15.367 -10.047 1 97.56 175 ASN A C 1
ATOM 1390 O O . ASN A 1 175 ? -17.875 -16.062 -9.219 1 97.56 175 ASN A O 1
ATOM 1394 N N . HIS A 1 176 ? -16.25 -14.617 -9.742 1 98.19 176 HIS A N 1
ATOM 1395 C CA . HIS A 1 176 ? -15.734 -14.492 -8.383 1 98.19 176 HIS A CA 1
ATOM 1396 C C . HIS A 1 176 ? -16.219 -13.203 -7.73 1 98.19 176 HIS A C 1
ATOM 1398 O O . HIS A 1 176 ? -15.789 -12.109 -8.102 1 98.19 176 HIS A O 1
ATOM 1404 N N . TYR A 1 177 ? -17.094 -13.328 -6.734 1 98.19 177 TYR A N 1
ATOM 1405 C CA . TYR A 1 177 ? -17.703 -12.172 -6.09 1 98.19 177 TYR A CA 1
ATOM 1406 C C . TYR A 1 177 ? -16.984 -11.812 -4.801 1 98.19 177 TYR A C 1
ATOM 1408 O O . TYR A 1 177 ? -16.703 -12.688 -3.973 1 98.19 177 TYR A O 1
ATOM 1416 N N . VAL A 1 178 ? -16.656 -10.578 -4.641 1 98.56 178 VAL A N 1
ATOM 1417 C CA . VAL A 1 178 ? -15.945 -10.07 -3.471 1 98.56 178 VAL A CA 1
ATOM 1418 C C . VAL A 1 178 ? -16.781 -8.992 -2.781 1 98.56 178 VAL A C 1
ATOM 1420 O O . VAL A 1 178 ? -16.875 -7.867 -3.275 1 98.56 178 VAL A O 1
ATOM 1423 N N . PRO A 1 179 ? -17.375 -9.273 -1.638 1 98.44 179 PRO A N 1
ATOM 1424 C CA . PRO A 1 179 ? -18.156 -8.281 -0.904 1 98.44 179 PRO A CA 1
ATOM 1425 C C . PRO A 1 179 ? -17.297 -7.203 -0.256 1 98.44 179 PRO A C 1
ATOM 1427 O O . PRO A 1 179 ? -16.281 -7.516 0.381 1 98.44 179 PRO A O 1
ATOM 1430 N N . LYS A 1 180 ? -17.703 -6.012 -0.448 1 98.38 180 LYS A N 1
ATOM 1431 C CA . LYS A 1 180 ? -16.984 -4.887 0.135 1 98.38 180 LYS A CA 1
ATOM 1432 C C . LYS A 1 180 ? -17.906 -4.035 1.011 1 98.38 180 LYS A C 1
ATOM 1434 O O . LYS A 1 180 ? -19.047 -3.791 0.656 1 98.38 180 LYS A O 1
ATOM 1439 N N . ARG A 1 181 ? -17.359 -3.617 2.164 1 97.62 181 ARG A N 1
ATOM 1440 C CA . ARG A 1 181 ? -18.109 -2.746 3.074 1 97.62 181 ARG A CA 1
ATOM 1441 C C . ARG A 1 181 ? -18.375 -1.393 2.43 1 97.62 181 ARG A C 1
ATOM 1443 O O . ARG A 1 181 ? -17.594 -0.915 1.611 1 97.62 181 ARG A O 1
ATOM 1450 N N . SER A 1 182 ? -19.5 -0.798 2.82 1 96.62 182 SER A N 1
ATOM 1451 C CA . SER A 1 182 ? -19.875 0.495 2.268 1 96.62 182 SER A CA 1
ATOM 1452 C C . SER A 1 182 ? -18.984 1.611 2.789 1 96.62 182 SER A C 1
ATOM 1454 O O . SER A 1 182 ? -18.312 1.45 3.811 1 96.62 182 SER A O 1
ATOM 1456 N N . LEU A 1 183 ? -18.984 2.693 2.061 1 97.06 183 LEU A N 1
ATOM 1457 C CA . LEU A 1 183 ? -18.234 3.865 2.498 1 97.06 183 LEU A CA 1
ATOM 1458 C C . LEU A 1 183 ? -18.703 4.328 3.873 1 97.06 183 LEU A C 1
ATOM 1460 O O . LEU A 1 183 ? -17.891 4.715 4.715 1 97.06 183 LEU A O 1
ATOM 1464 N N . GLU A 1 184 ? -19.953 4.277 4.137 1 95.81 184 GLU A N 1
ATOM 1465 C CA . GLU A 1 184 ? -20.531 4.688 5.41 1 95.81 184 GLU A CA 1
ATOM 1466 C C . GLU A 1 184 ? -20 3.84 6.559 1 95.81 184 GLU A C 1
ATOM 1468 O O . GLU A 1 184 ? -19.781 4.344 7.664 1 95.81 184 GLU A O 1
ATOM 1473 N N . GLU A 1 185 ? -19.766 2.566 6.277 1 95.75 185 GLU A N 1
ATOM 1474 C CA . GLU A 1 185 ? -19.234 1.679 7.309 1 95.75 185 GLU A CA 1
ATOM 1475 C C . GLU A 1 185 ? -17.766 1.968 7.586 1 95.75 185 GLU A C 1
ATOM 1477 O O . GLU A 1 185 ? -17.281 1.754 8.703 1 95.75 185 GLU A O 1
ATOM 1482 N N . LEU A 1 186 ? -17.047 2.479 6.582 1 97.25 186 LEU A N 1
ATOM 1483 C CA . LEU A 1 186 ? -15.609 2.719 6.715 1 97.25 186 LEU A CA 1
ATOM 1484 C C . LEU A 1 186 ? -15.352 4.004 7.496 1 97.25 186 LEU A C 1
ATOM 1486 O O . LEU A 1 186 ? -14.344 4.105 8.203 1 97.25 186 LEU A O 1
ATOM 1490 N N . ILE A 1 187 ? -16.234 4.977 7.332 1 98.25 187 ILE A N 1
ATOM 1491 C CA . ILE A 1 187 ? -16.016 6.281 7.949 1 98.25 187 ILE A CA 1
ATOM 1492 C C . ILE A 1 187 ? -16.703 6.332 9.305 1 98.25 187 ILE A C 1
ATOM 1494 O O . ILE A 1 187 ? -17.938 6.32 9.383 1 98.25 187 ILE A O 1
ATOM 1498 N N . VAL A 1 188 ? -15.914 6.445 10.32 1 97.56 188 VAL A N 1
ATOM 1499 C CA . VAL A 1 188 ? -16.516 6.375 11.648 1 97.56 188 VAL A CA 1
ATOM 1500 C C . VAL A 1 188 ? -16.812 7.781 12.156 1 97.56 188 VAL A C 1
ATOM 1502 O O . VAL A 1 188 ? -17.609 7.961 13.086 1 97.56 188 VAL A O 1
ATOM 1505 N N . LYS A 1 189 ? -16.078 8.75 11.641 1 96.06 189 LYS A N 1
ATOM 1506 C CA . LYS A 1 189 ? -16.266 10.125 12.086 1 96.06 189 LYS A CA 1
ATOM 1507 C C . LYS A 1 189 ? -15.758 11.109 11.031 1 96.06 189 LYS A C 1
ATOM 1509 O O . LYS A 1 189 ? -14.734 10.859 10.383 1 96.06 189 LYS A O 1
ATOM 1514 N N . GLU A 1 190 ? -16.547 12.164 10.773 1 95.88 190 GLU A N 1
ATOM 1515 C CA . GLU A 1 190 ? -16.156 13.297 9.945 1 95.88 190 GLU A CA 1
ATOM 1516 C C . GLU A 1 190 ? -16.156 14.594 10.75 1 95.88 190 GLU A C 1
ATOM 1518 O O . GLU A 1 190 ? -17.188 15 11.289 1 95.88 190 GLU A O 1
ATOM 1523 N N . ILE A 1 191 ? -15.016 15.242 10.781 1 94.62 191 ILE A N 1
ATOM 1524 C CA . ILE A 1 191 ? -14.961 16.391 11.68 1 94.62 191 ILE A CA 1
ATOM 1525 C C . ILE A 1 191 ? -14.023 17.453 11.109 1 94.62 191 ILE A C 1
ATOM 1527 O O . ILE A 1 191 ? -13.102 17.141 10.352 1 94.62 191 ILE A O 1
ATOM 1531 N N . MET B 1 1 ? 0.586 8.062 -17.562 1 91.25 1 MET B N 1
ATOM 1532 C CA . MET B 1 1 ? 1.129 6.75 -17.219 1 91.25 1 MET B CA 1
ATOM 1533 C C . MET B 1 1 ? 1.169 6.547 -15.719 1 91.25 1 MET B C 1
ATOM 1535 O O . MET B 1 1 ? 1.4 7.492 -14.961 1 91.25 1 MET B O 1
ATOM 1539 N N . PHE B 1 2 ? 0.833 5.391 -15.25 1 98.25 2 PHE B N 1
ATOM 1540 C CA . PHE B 1 2 ? 0.777 5.102 -13.828 1 98.25 2 PHE B CA 1
ATOM 1541 C C . PHE B 1 2 ? 2.105 5.43 -13.156 1 98.25 2 PHE B C 1
ATOM 1543 O O . PHE B 1 2 ? 2.129 5.969 -12.047 1 98.25 2 PHE B O 1
ATOM 1550 N N . LYS B 1 3 ? 3.199 5.199 -13.789 1 98.19 3 LYS B N 1
ATOM 1551 C CA . LYS B 1 3 ? 4.52 5.492 -13.242 1 98.19 3 LYS B CA 1
ATOM 1552 C C . LYS B 1 3 ? 4.664 6.977 -12.914 1 98.19 3 LYS B C 1
ATOM 1554 O O . LYS B 1 3 ? 5.266 7.34 -11.898 1 98.19 3 LYS B O 1
ATOM 1559 N N . ASP B 1 4 ? 4.168 7.836 -13.758 1 98.31 4 ASP B N 1
ATOM 1560 C CA . ASP B 1 4 ? 4.227 9.273 -13.508 1 98.31 4 ASP B CA 1
ATOM 1561 C C . ASP B 1 4 ? 3.465 9.641 -12.234 1 98.31 4 ASP B C 1
ATOM 1563 O O . ASP B 1 4 ? 3.887 10.523 -11.484 1 98.31 4 ASP B O 1
ATOM 1567 N N . LEU B 1 5 ? 2.311 9 -12.047 1 98.75 5 LEU B N 1
ATOM 1568 C CA . LEU B 1 5 ? 1.53 9.234 -10.836 1 98.75 5 LEU B CA 1
ATOM 1569 C C . LEU B 1 5 ? 2.299 8.781 -9.594 1 98.75 5 LEU B C 1
ATOM 1571 O O . LEU B 1 5 ? 2.301 9.477 -8.57 1 98.75 5 LEU B O 1
ATOM 1575 N N . VAL B 1 6 ? 2.969 7.59 -9.664 1 98.81 6 VAL B N 1
ATOM 1576 C CA . VAL B 1 6 ? 3.768 7.082 -8.555 1 98.81 6 VAL B CA 1
ATOM 1577 C C . VAL B 1 6 ? 4.883 8.07 -8.227 1 98.81 6 VAL B C 1
ATOM 1579 O O . VAL B 1 6 ? 5.121 8.383 -7.055 1 98.81 6 VAL B O 1
ATOM 1582 N N . LYS B 1 7 ? 5.547 8.617 -9.227 1 98.25 7 LYS B N 1
ATOM 1583 C CA . LYS B 1 7 ? 6.633 9.578 -9.031 1 98.25 7 LYS B CA 1
ATOM 1584 C C . LYS B 1 7 ? 6.113 10.883 -8.445 1 98.25 7 LYS B C 1
ATOM 1586 O O . LYS B 1 7 ? 6.812 11.547 -7.672 1 98.25 7 LYS B O 1
ATOM 1591 N N . LYS B 1 8 ? 4.934 11.227 -8.844 1 98 8 LYS B N 1
ATOM 1592 C CA . LYS B 1 8 ? 4.316 12.469 -8.391 1 98 8 LYS B CA 1
ATOM 1593 C C . LYS B 1 8 ? 3.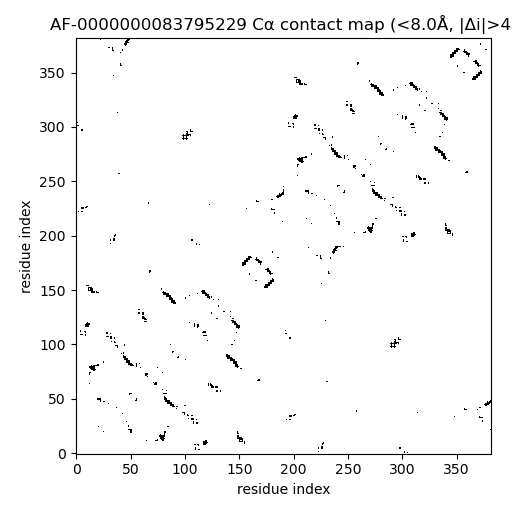895 12.367 -6.93 1 98 8 LYS B C 1
ATOM 1595 O O . LYS B 1 8 ? 3.895 13.375 -6.211 1 98 8 LYS B O 1
ATOM 1600 N N . SER B 1 9 ? 3.479 11.188 -6.449 1 98.69 9 SER B N 1
ATOM 1601 C CA . SER B 1 9 ? 3.031 10.977 -5.078 1 98.69 9 SER B CA 1
ATOM 1602 C C . SER B 1 9 ? 4.211 10.93 -4.113 1 98.69 9 SER B C 1
ATOM 1604 O O . SER B 1 9 ? 4.816 9.875 -3.91 1 98.69 9 SER B O 1
ATOM 1606 N N . ARG B 1 10 ? 4.516 12.055 -3.525 1 98.5 10 ARG B N 1
ATOM 1607 C CA . ARG B 1 10 ? 5.621 12.188 -2.584 1 98.5 10 ARG B CA 1
ATOM 1608 C C . ARG B 1 10 ? 5.109 12.477 -1.177 1 98.5 10 ARG B C 1
ATOM 1610 O O . ARG B 1 10 ? 3.961 12.898 -1.003 1 98.5 10 ARG B O 1
ATOM 1617 N N . SER B 1 11 ? 5.996 12.195 -0.206 1 98.44 11 SER B N 1
ATOM 1618 C CA . SER B 1 11 ? 5.715 12.672 1.144 1 98.44 11 SER B CA 1
ATOM 1619 C C . SER B 1 11 ? 5.996 14.164 1.27 1 98.44 11 SER B C 1
ATOM 1621 O O . SER B 1 11 ? 7.152 14.578 1.325 1 98.44 11 SER B O 1
ATOM 1623 N N . TYR B 1 12 ? 4.945 14.922 1.268 1 98.56 12 TYR B N 1
ATOM 1624 C CA . TYR B 1 12 ? 5.051 16.359 1.463 1 98.56 12 TYR B CA 1
ATOM 1625 C C . TYR B 1 12 ? 4.871 16.719 2.932 1 98.56 12 TYR B C 1
ATOM 1627 O O . TYR B 1 12 ? 4.039 16.141 3.627 1 98.56 12 TYR B O 1
ATOM 1635 N N . ARG B 1 13 ? 5.582 17.75 3.342 1 98.38 13 ARG B N 1
ATOM 1636 C CA . ARG B 1 13 ? 5.52 18.125 4.75 1 98.38 13 ARG B CA 1
ATOM 1637 C C . ARG B 1 13 ? 5.297 19.625 4.906 1 98.38 13 ARG B C 1
ATOM 1639 O O . ARG B 1 13 ? 5.34 20.156 6.023 1 98.38 13 ARG B O 1
ATOM 1646 N N . ARG B 1 14 ? 5.172 20.312 3.828 1 98.44 14 ARG B N 1
ATOM 1647 C CA . ARG B 1 14 ? 4.75 21.703 3.77 1 98.44 14 ARG B CA 1
ATOM 1648 C C . ARG B 1 14 ? 3.615 21.891 2.768 1 98.44 14 ARG B C 1
ATOM 1650 O O . ARG B 1 14 ? 3.674 21.375 1.65 1 98.44 14 ARG B O 1
ATOM 1657 N N . PHE B 1 15 ? 2.617 22.688 3.184 1 98.75 15 PHE B N 1
ATOM 1658 C CA . PHE B 1 15 ? 1.401 22.844 2.395 1 98.75 15 PHE B CA 1
ATOM 1659 C C . PHE B 1 15 ? 0.953 24.297 2.375 1 98.75 15 PHE B C 1
ATOM 1661 O O . PHE B 1 15 ? 1.389 25.094 3.205 1 98.75 15 PHE B O 1
ATOM 1668 N N . TYR B 1 16 ? 0.173 24.625 1.326 1 98.69 16 TYR B N 1
ATOM 1669 C CA . TYR B 1 16 ? -0.531 25.906 1.361 1 98.69 16 TYR B CA 1
ATOM 1670 C C . TYR B 1 16 ? -1.676 25.875 2.367 1 98.69 16 TYR B C 1
ATOM 1672 O O . TYR B 1 16 ? -2.764 25.375 2.062 1 98.69 16 TYR B O 1
ATOM 1680 N N . GLY B 1 17 ? -1.394 26.484 3.502 1 98.12 17 GLY B N 1
ATOM 1681 C CA . GLY B 1 17 ? -2.309 26.391 4.629 1 98.12 17 GLY B CA 1
ATOM 1682 C C . GLY B 1 17 ? -3.631 27.094 4.383 1 98.12 17 GLY B C 1
ATOM 1683 O O . GLY B 1 17 ? -4.605 26.859 5.105 1 98.12 17 GLY B O 1
ATOM 1684 N N . ASP B 1 18 ? -3.715 27.938 3.391 1 97.44 18 ASP B N 1
ATOM 1685 C CA . ASP B 1 18 ? -4.918 28.703 3.094 1 97.44 18 ASP B CA 1
ATOM 1686 C C . ASP B 1 18 ? -5.816 27.969 2.105 1 97.44 18 ASP B C 1
ATOM 1688 O O . ASP B 1 18 ? -6.969 28.344 1.898 1 97.44 18 ASP B O 1
ATOM 1692 N N . LYS B 1 19 ? -5.293 26.938 1.492 1 98.38 19 LYS B N 1
ATOM 1693 C CA . LYS B 1 19 ? -6.09 26.109 0.59 1 98.38 19 LYS B CA 1
ATOM 1694 C C . LYS B 1 19 ? -6.688 24.922 1.325 1 98.38 19 LYS B C 1
ATOM 1696 O O . LYS B 1 19 ? -5.984 23.953 1.634 1 98.38 19 LYS B O 1
ATOM 1701 N N . LYS B 1 20 ? -7.941 24.938 1.479 1 98 20 LYS B N 1
ATOM 1702 C CA . LYS B 1 20 ? -8.625 23.969 2.318 1 98 20 LYS B CA 1
ATOM 1703 C C . LYS B 1 20 ? -9.031 22.734 1.512 1 98 20 LYS B C 1
ATOM 1705 O O . LYS B 1 20 ? -9.172 22.812 0.289 1 98 20 LYS B O 1
ATOM 1710 N N . ILE B 1 21 ? -9.086 21.641 2.146 1 98.56 21 ILE B N 1
ATOM 1711 C CA . ILE B 1 21 ? -9.633 20.406 1.619 1 98.56 21 ILE B CA 1
ATOM 1712 C C . ILE B 1 21 ? -11.023 20.156 2.203 1 98.56 21 ILE B C 1
ATOM 1714 O O . ILE B 1 21 ? -11.234 20.344 3.404 1 98.56 21 ILE B O 1
ATOM 1718 N N . THR B 1 22 ? -11.922 19.781 1.374 1 98.25 22 THR B N 1
ATOM 1719 C CA . THR B 1 22 ? -13.297 19.609 1.818 1 98.25 22 THR B CA 1
ATOM 1720 C C . THR B 1 22 ? -13.539 18.172 2.295 1 98.25 22 THR B C 1
ATOM 1722 O O . THR B 1 22 ? -12.766 17.281 1.969 1 98.25 22 THR B O 1
ATOM 1725 N N . LYS B 1 23 ? -14.602 18.078 3.021 1 98 23 LYS B N 1
ATOM 1726 C CA . LYS B 1 23 ? -15.023 16.75 3.463 1 98 23 LYS B CA 1
ATOM 1727 C C . LYS B 1 23 ? -15.281 15.828 2.271 1 98 23 LYS B C 1
ATOM 1729 O O . LYS B 1 23 ? -14.945 14.641 2.314 1 98 23 LYS B O 1
ATOM 1734 N N . ASP B 1 24 ? -15.875 16.344 1.275 1 98.38 24 ASP B N 1
ATOM 1735 C CA . ASP B 1 24 ? -16.172 15.562 0.084 1 98.38 24 ASP B CA 1
ATOM 1736 C C . ASP B 1 24 ? -14.898 15.062 -0.583 1 98.38 24 ASP B C 1
ATOM 1738 O O . ASP B 1 24 ? -14.852 13.922 -1.054 1 98.38 24 ASP B O 1
ATOM 1742 N N . GLN B 1 25 ? -13.906 15.867 -0.666 1 98.56 25 GLN B N 1
ATOM 1743 C CA . GLN B 1 25 ? -12.617 15.453 -1.213 1 98.56 25 GLN B CA 1
ATOM 1744 C C . GLN B 1 25 ? -12.023 14.297 -0.412 1 98.56 25 GLN B C 1
ATOM 1746 O O . GLN B 1 25 ? -11.516 13.336 -0.987 1 98.56 25 GLN B O 1
ATOM 1751 N N . LEU B 1 26 ? -12.141 14.422 0.911 1 98.88 26 LEU B N 1
ATOM 1752 C CA . LEU B 1 26 ? -11.625 13.352 1.759 1 98.88 26 LEU B CA 1
ATOM 1753 C C . LEU B 1 26 ? -12.422 12.062 1.551 1 98.88 26 LEU B C 1
ATOM 1755 O O . LEU B 1 26 ? -11.836 10.977 1.489 1 98.88 26 LEU B O 1
ATOM 1759 N N . LYS B 1 27 ? -13.695 12.164 1.442 1 98.75 27 LYS B N 1
ATOM 1760 C CA . LYS B 1 27 ? -14.547 11 1.218 1 98.75 27 LYS B CA 1
ATOM 1761 C C . LYS B 1 27 ? -14.203 10.312 -0.099 1 98.75 27 LYS B C 1
ATOM 1763 O O . LYS B 1 27 ? -14.211 9.086 -0.182 1 98.75 27 LYS B O 1
ATOM 1768 N N . GLU B 1 28 ? -13.938 11.117 -1.107 1 98.56 28 GLU B N 1
ATOM 1769 C CA . GLU B 1 28 ? -13.562 10.562 -2.406 1 98.56 28 GLU B CA 1
ATOM 1770 C C . GLU B 1 28 ? -12.266 9.766 -2.312 1 98.56 28 GLU B C 1
ATOM 1772 O O . GLU B 1 28 ? -12.125 8.727 -2.965 1 98.56 28 GLU B O 1
ATOM 1777 N N . LEU B 1 29 ? -11.359 10.25 -1.527 1 98.88 29 LEU B N 1
ATOM 1778 C CA . LEU B 1 29 ? -10.109 9.531 -1.344 1 98.88 29 LEU B CA 1
ATOM 1779 C C . LEU B 1 29 ? -10.336 8.219 -0.601 1 98.88 29 LEU B C 1
ATOM 1781 O O . LEU B 1 29 ? -9.805 7.176 -0.997 1 98.88 29 LEU B O 1
ATOM 1785 N N . VAL B 1 30 ? -11.164 8.25 0.454 1 98.81 30 VAL B N 1
ATOM 1786 C CA . VAL B 1 30 ? -11.406 7.059 1.263 1 98.81 30 VAL B CA 1
ATOM 1787 C C . VAL B 1 30 ? -12.258 6.062 0.48 1 98.81 30 VAL B C 1
ATOM 1789 O O . VAL B 1 30 ? -12.133 4.852 0.664 1 98.81 30 VAL B O 1
ATOM 1792 N N . GLU B 1 31 ? -13.062 6.57 -0.405 1 98.56 31 GLU B N 1
ATOM 1793 C CA . GLU B 1 31 ? -13.852 5.676 -1.244 1 98.56 31 GLU B CA 1
ATOM 1794 C C . GLU B 1 31 ? -12.961 4.715 -2.025 1 98.56 31 GLU B C 1
ATOM 1796 O O . GLU B 1 31 ? -13.336 3.568 -2.273 1 98.56 31 GLU B O 1
ATOM 1801 N N . LEU B 1 32 ? -11.789 5.133 -2.426 1 98.81 32 LEU B N 1
ATOM 1802 C CA . LEU B 1 32 ? -10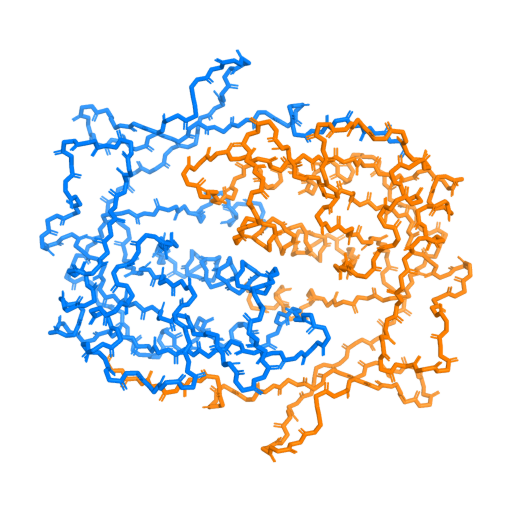.867 4.316 -3.209 1 98.81 32 LEU B CA 1
ATOM 1803 C C . LEU B 1 32 ? -10.531 3.023 -2.473 1 98.81 32 LEU B C 1
ATOM 1805 O O . LEU B 1 32 ? -10.336 1.98 -3.1 1 98.81 32 LEU B O 1
ATOM 1809 N N . VAL B 1 33 ? -10.461 3.084 -1.097 1 98.62 33 VAL B N 1
ATOM 1810 C CA . VAL B 1 33 ? -9.906 1.947 -0.364 1 98.62 33 VAL B CA 1
ATOM 1811 C C . VAL B 1 33 ? -10.945 0.832 -0.287 1 98.62 33 VAL B C 1
ATOM 1813 O O . VAL B 1 33 ? -10.625 -0.305 0.063 1 98.62 33 VAL B O 1
ATOM 1816 N N . ARG B 1 34 ? -12.234 1.11 -0.66 1 97.88 34 ARG B N 1
ATOM 1817 C CA . ARG B 1 34 ? -13.25 0.067 -0.774 1 97.88 34 ARG B CA 1
ATOM 1818 C C . ARG B 1 34 ? -12.859 -0.963 -1.829 1 97.88 34 ARG B C 1
ATOM 1820 O O . ARG B 1 34 ? -13.32 -2.105 -1.79 1 97.88 34 ARG B O 1
ATOM 1827 N N . TYR B 1 35 ? -12.047 -0.526 -2.709 1 98.38 35 TYR B N 1
ATOM 1828 C CA . TYR B 1 35 ? -11.75 -1.365 -3.865 1 98.38 35 TYR B CA 1
ATOM 1829 C C . TYR B 1 35 ? -10.367 -1.993 -3.744 1 98.38 35 TYR B C 1
ATOM 1831 O O . TYR B 1 35 ? -9.891 -2.645 -4.676 1 98.38 35 TYR B O 1
ATOM 1839 N N . THR B 1 36 ? -9.703 -1.82 -2.619 1 98.75 36 THR B N 1
ATOM 1840 C CA . THR B 1 36 ? -8.375 -2.4 -2.434 1 98.75 36 THR B CA 1
ATOM 1841 C C . THR B 1 36 ? -8.477 -3.816 -1.876 1 98.75 36 THR B C 1
ATOM 1843 O O . THR B 1 36 ? -9.508 -4.195 -1.309 1 98.75 36 THR B O 1
ATOM 1846 N N . PRO B 1 37 ? -7.438 -4.633 -2.107 1 98.5 37 PRO B N 1
ATOM 1847 C CA . PRO B 1 37 ? -7.426 -5.938 -1.444 1 98.5 37 PRO B CA 1
ATOM 1848 C C . PRO B 1 37 ? -7.254 -5.832 0.069 1 98.5 37 PRO B C 1
ATOM 1850 O O . PRO B 1 37 ? -6.746 -4.824 0.565 1 98.5 37 PRO B O 1
ATOM 1853 N N . SER B 1 38 ? -7.742 -6.793 0.762 1 98.5 38 SER B N 1
ATOM 1854 C CA . SER B 1 38 ? -7.609 -6.938 2.207 1 98.5 38 SER B CA 1
ATOM 1855 C C . SER B 1 38 ? -7.398 -8.398 2.598 1 98.5 38 SER B C 1
ATOM 1857 O O . SER B 1 38 ? -8.016 -9.297 2.02 1 98.5 38 SER B O 1
ATOM 1859 N N . ALA B 1 39 ? -6.434 -8.648 3.514 1 97.81 39 ALA B N 1
ATOM 1860 C CA . ALA B 1 39 ? -6.203 -10 4.004 1 97.81 39 ALA B CA 1
ATOM 1861 C C . ALA B 1 39 ? -7.504 -10.648 4.457 1 97.81 39 ALA B C 1
ATOM 1863 O O . ALA B 1 39 ? -8.242 -10.078 5.266 1 97.81 39 ALA B O 1
ATOM 1864 N N . ALA B 1 40 ? -7.77 -11.805 3.854 1 96.81 40 ALA B N 1
ATOM 1865 C CA . ALA B 1 40 ? -8.984 -12.562 4.152 1 96.81 40 ALA B CA 1
ATOM 1866 C C . ALA B 1 40 ? -10.227 -11.711 3.947 1 96.81 40 ALA B C 1
ATOM 1868 O O . ALA B 1 40 ? -11.273 -11.961 4.559 1 96.81 40 ALA B O 1
ATOM 1869 N N . ASN B 1 41 ? -10.102 -10.625 3.199 1 97.94 41 ASN B N 1
ATOM 1870 C CA . ASN B 1 41 ? -11.172 -9.664 2.941 1 97.94 41 ASN B CA 1
ATOM 1871 C C . ASN B 1 41 ? -11.812 -9.18 4.238 1 97.94 41 ASN B C 1
ATOM 1873 O O . ASN B 1 41 ? -13 -8.859 4.262 1 97.94 41 ASN B O 1
ATOM 1877 N N . LEU B 1 42 ? -11.062 -9.148 5.277 1 97.62 42 LEU B N 1
ATOM 1878 C CA . LEU B 1 42 ? -11.57 -8.773 6.59 1 97.62 42 LEU B CA 1
ATOM 1879 C C . LEU B 1 42 ? -11.984 -7.301 6.613 1 97.62 42 LEU B C 1
ATOM 1881 O O . LEU B 1 42 ? -12.906 -6.922 7.336 1 97.62 42 LEU B O 1
ATOM 1885 N N . GLN B 1 43 ? -11.266 -6.445 5.867 1 98 43 GLN B N 1
ATOM 1886 C CA . GLN B 1 43 ? -11.531 -5.016 5.773 1 98 43 GLN B CA 1
ATOM 1887 C C . GLN B 1 43 ? -11.625 -4.379 7.156 1 98 43 GLN B C 1
ATOM 1889 O O . GLN B 1 43 ? -12.617 -3.719 7.477 1 98 43 GLN B O 1
ATOM 1894 N N . PRO B 1 44 ? -10.539 -4.523 7.91 1 98.38 44 PRO B N 1
ATOM 1895 C CA . PRO B 1 44 ? -10.633 -4.133 9.32 1 98.38 44 PRO B CA 1
ATOM 1896 C C . PRO B 1 44 ? -10.438 -2.633 9.523 1 98.38 44 PRO B C 1
ATOM 1898 O O . PRO B 1 44 ? -10.641 -2.129 10.633 1 98.38 44 PRO B O 1
ATOM 1901 N N . LEU B 1 45 ? -10.031 -1.896 8.531 1 98.81 45 LEU B N 1
ATOM 1902 C CA . LEU B 1 45 ? -9.625 -0.505 8.711 1 98.81 45 LEU B CA 1
ATOM 1903 C C . LEU B 1 45 ? -10.836 0.424 8.648 1 98.81 45 LEU B C 1
ATOM 1905 O O . LEU B 1 45 ? -11.734 0.222 7.836 1 98.81 45 LEU B O 1
ATOM 1909 N N . LYS B 1 46 ? -10.859 1.373 9.516 1 98.81 46 LYS B N 1
ATOM 1910 C CA . LYS B 1 46 ? -11.828 2.463 9.586 1 98.81 46 LYS B CA 1
ATOM 1911 C C . LYS B 1 46 ? -11.125 3.82 9.57 1 98.81 46 LYS B C 1
ATOM 1913 O O . LYS B 1 46 ? -9.906 3.9 9.734 1 98.81 46 LYS B O 1
ATOM 1918 N N . TYR B 1 47 ? -11.984 4.875 9.344 1 98.94 47 TYR B N 1
ATOM 1919 C CA . TYR B 1 47 ? -11.336 6.16 9.094 1 98.94 47 TYR B CA 1
ATOM 1920 C C . TYR B 1 47 ? -12.078 7.293 9.789 1 98.94 47 TYR B C 1
ATOM 1922 O O . TYR B 1 47 ? -13.312 7.309 9.812 1 98.94 47 TYR B O 1
ATOM 1930 N N . ILE B 1 48 ? -11.336 8.156 10.359 1 98.94 48 ILE B N 1
ATOM 1931 C CA . ILE B 1 48 ? -11.828 9.469 10.766 1 98.94 48 ILE B CA 1
ATOM 1932 C C . ILE B 1 48 ? -11.312 10.531 9.805 1 98.94 48 ILE B C 1
ATOM 1934 O O . ILE B 1 48 ? -10.109 10.609 9.539 1 98.94 48 ILE B O 1
ATOM 1938 N N . LEU B 1 49 ? -12.242 11.312 9.242 1 98.94 49 LEU B N 1
ATOM 1939 C CA . LEU B 1 49 ? -11.891 12.398 8.328 1 98.94 49 LEU B CA 1
ATOM 1940 C C . LEU B 1 49 ? -11.883 13.734 9.055 1 98.94 49 LEU B C 1
ATOM 1942 O O . LEU B 1 49 ? -12.883 14.117 9.68 1 98.94 49 LEU B O 1
ATOM 1946 N N . VAL B 1 50 ? -10.758 14.414 9.031 1 98.88 50 VAL B N 1
ATOM 1947 C CA . VAL B 1 50 ? -10.602 15.68 9.742 1 98.88 50 VAL B CA 1
ATOM 1948 C C . VAL B 1 50 ? -10.227 16.781 8.75 1 98.88 50 VAL B C 1
ATOM 1950 O O . VAL B 1 50 ? -9.219 16.672 8.047 1 98.88 50 VAL B O 1
ATOM 1953 N N . CYS B 1 51 ? -11.031 17.875 8.672 1 98.44 51 CYS B N 1
ATOM 1954 C CA . CYS B 1 51 ? -10.672 18.984 7.805 1 98.44 51 CYS B CA 1
ATOM 1955 C C . CYS B 1 51 ? -11.109 20.312 8.414 1 98.44 51 CYS B C 1
ATOM 1957 O O . CYS B 1 51 ? -11.148 21.328 7.73 1 98.44 51 CYS B O 1
ATOM 1959 N N . GLU B 1 52 ? -11.508 20.266 9.695 1 97.5 52 GLU B N 1
ATOM 1960 C CA . GLU B 1 52 ? -11.805 21.484 10.43 1 97.5 52 GLU B CA 1
ATOM 1961 C C . GLU B 1 52 ? -10.547 22.062 11.078 1 97.5 52 GLU B C 1
ATOM 1963 O O . GLU B 1 52 ? -9.789 21.344 11.727 1 97.5 52 GLU B O 1
ATOM 1968 N N . GLU B 1 53 ? -10.406 23.344 10.977 1 96.69 53 GLU B N 1
ATOM 1969 C CA . GLU B 1 53 ? -9.172 24.031 11.336 1 96.69 53 GLU B CA 1
ATOM 1970 C C . GLU B 1 53 ? -8.789 23.75 12.789 1 96.69 53 GLU B C 1
ATOM 1972 O O . GLU B 1 53 ? -7.645 23.406 13.086 1 96.69 53 GLU B O 1
ATOM 1977 N N . GLU B 1 54 ? -9.742 23.906 13.688 1 97.19 54 GLU B N 1
ATOM 1978 C CA . GLU B 1 54 ? -9.453 23.734 15.109 1 97.19 54 GLU B CA 1
ATOM 1979 C C . GLU B 1 54 ? -9.031 22.297 15.414 1 97.19 54 GLU B C 1
ATOM 1981 O O . GLU B 1 54 ? -8.141 22.078 16.234 1 97.19 54 GLU B O 1
ATOM 1986 N N . ILE B 1 55 ? -9.656 21.344 14.805 1 98.5 55 ILE B N 1
ATOM 1987 C CA . ILE B 1 55 ? -9.336 19.938 15.055 1 98.5 55 ILE B CA 1
ATOM 1988 C C . ILE B 1 55 ? -8.016 19.594 14.375 1 98.5 55 ILE B C 1
ATOM 1990 O O . ILE B 1 55 ? -7.234 18.797 14.898 1 98.5 55 ILE B O 1
ATOM 1994 N N . ASN B 1 56 ? -7.82 20.172 13.18 1 98.62 56 ASN B N 1
ATOM 1995 C CA . ASN B 1 56 ? -6.535 19.984 12.516 1 98.62 56 ASN B CA 1
ATOM 1996 C C . ASN B 1 56 ? -5.371 20.312 13.453 1 98.62 56 ASN B C 1
ATOM 1998 O O . ASN B 1 56 ? -4.379 19.594 13.492 1 98.62 56 ASN B O 1
ATOM 2002 N N . LYS B 1 57 ? -5.52 21.391 14.172 1 98.31 57 LYS B N 1
ATOM 2003 C CA . LYS B 1 57 ? -4.469 21.812 15.102 1 98.31 57 LYS B CA 1
ATOM 2004 C C . LYS B 1 57 ? -4.227 20.75 16.172 1 98.31 57 LYS B C 1
ATOM 2006 O O . LYS B 1 57 ? -3.078 20.453 16.516 1 98.31 57 LYS B O 1
ATOM 2011 N N . LYS B 1 58 ? -5.273 20.172 16.688 1 98.62 58 LYS B N 1
ATOM 2012 C CA . LYS B 1 58 ? -5.18 19.141 17.719 1 98.62 58 LYS B CA 1
ATOM 2013 C C . LYS B 1 58 ? -4.496 17.891 17.172 1 98.62 58 LYS B C 1
ATOM 2015 O O . LYS B 1 58 ? -3.74 17.234 17.891 1 98.62 58 LYS B O 1
ATOM 2020 N N . VAL B 1 59 ? -4.797 17.516 15.93 1 98.88 59 VAL B N 1
ATOM 2021 C CA . VAL B 1 59 ? -4.145 16.375 15.312 1 98.88 59 VAL B CA 1
ATOM 2022 C C . VAL B 1 59 ? -2.662 16.656 15.109 1 98.88 59 VAL B C 1
ATOM 2024 O O . VAL B 1 59 ? -1.808 15.844 15.469 1 98.88 59 VAL B O 1
ATOM 2027 N N . TYR B 1 60 ? -2.377 17.828 14.578 1 98.81 60 TYR B N 1
ATOM 2028 C CA . TYR B 1 60 ? -1.006 18.203 14.25 1 98.81 60 TYR B CA 1
ATOM 2029 C C . TYR B 1 60 ? -0.102 18.062 15.469 1 98.81 60 TYR B C 1
ATOM 2031 O O . TYR B 1 60 ? 1.023 17.562 15.367 1 98.81 60 TYR B O 1
ATOM 2039 N N . GLU B 1 61 ? -0.58 18.422 16.609 1 98.38 61 GLU B N 1
ATOM 2040 C CA . GLU B 1 61 ? 0.215 18.469 17.844 1 98.38 61 GLU B CA 1
ATOM 2041 C C . GLU B 1 61 ? 0.656 17.062 18.266 1 98.38 61 GLU B C 1
ATOM 2043 O O . GLU B 1 61 ? 1.541 16.922 19.109 1 98.38 61 GLU B O 1
ATOM 2048 N N . THR B 1 62 ? 0.073 16.078 17.719 1 98.81 62 THR B N 1
ATOM 2049 C CA . THR B 1 62 ? 0.369 14.711 18.141 1 98.81 62 THR B CA 1
ATOM 2050 C C . THR B 1 62 ? 1.356 14.047 17.188 1 98.81 62 THR B C 1
ATOM 2052 O O . THR B 1 62 ? 1.752 12.898 17.391 1 98.81 62 THR B O 1
ATOM 2055 N N . LEU B 1 63 ? 1.733 14.75 16.156 1 98.69 63 LEU B N 1
ATOM 2056 C CA . LEU B 1 63 ? 2.531 14.156 15.086 1 98.69 63 LEU B CA 1
ATOM 2057 C C . LEU B 1 63 ? 3.99 14.594 15.195 1 98.69 63 LEU B C 1
ATOM 2059 O O . LEU B 1 63 ? 4.277 15.727 15.578 1 98.69 63 LEU B O 1
ATOM 2063 N N . SER B 1 64 ? 4.859 13.711 14.797 1 97.44 64 SER B N 1
ATOM 2064 C CA . SER B 1 64 ? 6.277 14.023 14.648 1 97.44 64 SER B CA 1
ATOM 2065 C C . SER B 1 64 ? 6.711 13.938 13.188 1 97.44 64 SER B C 1
ATOM 2067 O O . SER B 1 64 ? 6.312 13.016 12.469 1 97.44 64 SER B O 1
ATOM 2069 N N . TRP B 1 65 ? 7.555 14.914 12.82 1 95.44 65 TRP B N 1
ATOM 2070 C CA . TRP B 1 65 ? 7.871 15.047 11.406 1 95.44 65 TRP B CA 1
ATOM 2071 C C . TRP B 1 65 ? 9.367 14.898 11.164 1 95.44 65 TRP B C 1
ATOM 2073 O O . TRP B 1 65 ? 10.18 15.391 11.945 1 95.44 65 TRP B O 1
ATOM 2083 N N . ALA B 1 66 ? 9.703 14.297 10.047 1 93.56 66 ALA B N 1
ATOM 2084 C CA . ALA B 1 66 ? 11.023 14.32 9.414 1 93.56 66 ALA B CA 1
ATOM 2085 C C . ALA B 1 66 ? 12.125 14.039 10.43 1 93.56 66 ALA B C 1
ATOM 2087 O O . ALA B 1 66 ? 12.969 14.898 10.695 1 93.56 66 ALA B O 1
ATOM 2088 N N . GLY B 1 67 ? 12.242 12.828 10.781 1 93.75 67 GLY B N 1
ATOM 2089 C CA . GLY B 1 67 ? 13.164 12.422 11.828 1 93.75 67 GLY B CA 1
ATOM 2090 C C . GLY B 1 67 ? 14.609 12.75 11.516 1 93.75 67 GLY B C 1
ATOM 2091 O O . GLY B 1 67 ? 15.422 12.938 12.43 1 93.75 67 GLY B O 1
ATOM 2092 N N . TYR B 1 68 ? 14.984 12.953 10.234 1 96.38 68 TYR B N 1
ATOM 2093 C CA . TYR B 1 68 ? 16.375 13.195 9.859 1 96.38 68 TYR B CA 1
ATOM 2094 C C . TYR B 1 68 ? 16.688 14.688 9.859 1 96.38 68 TYR B C 1
ATOM 2096 O O . TYR B 1 68 ? 17.859 15.078 9.789 1 96.38 68 TYR B O 1
ATOM 2104 N N . LEU B 1 69 ? 15.625 15.508 9.867 1 95.94 69 LEU B N 1
ATOM 2105 C CA . LEU B 1 69 ? 15.812 16.953 9.984 1 95.94 69 LEU B CA 1
ATOM 2106 C C . LEU B 1 69 ? 15.727 17.391 11.438 1 95.94 69 LEU B C 1
ATOM 2108 O O . LEU B 1 69 ? 14.719 17.953 11.867 1 95.94 69 LEU B O 1
ATOM 2112 N N . ARG B 1 70 ? 16.719 17.25 12.219 1 93.06 70 ARG B N 1
ATOM 2113 C CA . ARG B 1 70 ? 16.734 17.344 13.672 1 93.06 70 ARG B CA 1
ATOM 2114 C C . ARG B 1 70 ? 16.453 18.766 14.133 1 93.06 70 ARG B C 1
ATOM 2116 O O . ARG B 1 70 ? 15.906 18.984 15.219 1 93.06 70 ARG B O 1
ATOM 2123 N N . GLU B 1 71 ? 16.766 19.656 13.344 1 93.31 71 GLU B N 1
ATOM 2124 C CA . GLU B 1 71 ? 16.594 21.062 13.742 1 93.31 71 GLU B CA 1
ATOM 2125 C C . GLU B 1 71 ? 15.281 21.625 13.219 1 93.31 71 GLU B C 1
ATOM 2127 O O . GLU B 1 71 ? 15 22.812 13.383 1 93.31 71 GLU B O 1
ATOM 2132 N N . TRP B 1 72 ? 14.562 20.766 12.617 1 94.5 72 TRP B N 1
ATOM 2133 C CA . TRP B 1 72 ? 13.273 21.172 12.062 1 94.5 72 TRP B CA 1
ATOM 2134 C C . TRP B 1 72 ? 12.125 20.562 12.844 1 94.5 72 TRP B C 1
ATOM 2136 O O . TRP B 1 72 ? 11.992 19.328 12.898 1 94.5 72 TRP B O 1
ATOM 2146 N N . ASP B 1 73 ? 11.281 21.312 13.453 1 93.06 73 ASP B N 1
ATOM 2147 C CA . ASP B 1 73 ? 10.203 20.828 14.312 1 93.06 73 ASP B CA 1
ATOM 2148 C C . ASP B 1 73 ? 8.945 20.531 13.5 1 93.06 73 ASP B C 1
ATOM 2150 O O . ASP B 1 73 ? 7.906 20.172 14.07 1 93.06 73 ASP B O 1
ATOM 2154 N N . GLY B 1 74 ? 9.023 20.703 12.18 1 96.12 74 GLY B N 1
ATOM 2155 C CA . GLY B 1 74 ? 7.859 20.562 11.328 1 96.12 74 GLY B CA 1
ATOM 2156 C C . GLY B 1 74 ? 7.426 21.859 10.68 1 96.12 74 GLY B C 1
ATOM 2157 O O . GLY B 1 74 ? 8.055 22.891 10.883 1 96.12 74 GLY B O 1
ATOM 2158 N N . PRO B 1 75 ? 6.422 21.797 9.898 1 97.75 75 PRO B N 1
ATOM 2159 C CA . PRO B 1 75 ? 5.973 23 9.195 1 97.75 75 PRO B CA 1
ATOM 2160 C C . PRO B 1 75 ? 5.41 24.062 10.141 1 97.75 75 PRO B C 1
ATOM 2162 O O . PRO B 1 75 ? 4.77 23.719 11.141 1 97.75 75 PRO B O 1
ATOM 2165 N N . ILE B 1 76 ? 5.629 25.328 9.805 1 97.38 76 ILE B N 1
ATOM 2166 C CA . ILE B 1 76 ? 5.016 26.422 10.555 1 97.38 76 ILE B CA 1
ATOM 2167 C C . ILE B 1 76 ? 3.504 26.406 10.352 1 97.38 76 ILE B C 1
ATOM 2169 O O . ILE B 1 76 ? 3 25.703 9.461 1 97.38 76 ILE B O 1
ATOM 2173 N N . GLU B 1 77 ? 2.822 27.141 11.047 1 97.44 77 GLU B N 1
ATOM 2174 C CA . GLU B 1 77 ? 1.365 27.078 11.094 1 97.44 77 GLU B CA 1
ATOM 2175 C C . GLU B 1 77 ? 0.76 27.281 9.703 1 97.44 77 GLU B C 1
ATOM 2177 O O . GLU B 1 77 ? -0.114 26.516 9.289 1 97.44 77 GLU B O 1
ATOM 2182 N N . SER B 1 78 ? 1.212 28.25 8.945 1 98.06 78 SER B N 1
ATOM 2183 C CA . SER B 1 78 ? 0.634 28.594 7.648 1 98.06 78 SER B CA 1
ATOM 2184 C C . SER B 1 78 ? 0.983 27.547 6.598 1 98.06 78 SER B C 1
ATOM 2186 O O . SER B 1 78 ? 0.489 27.594 5.469 1 98.06 78 SER B O 1
ATOM 2188 N N . GLU B 1 79 ? 1.803 26.531 6.949 1 98.62 79 GLU B N 1
ATOM 2189 C CA . GLU B 1 79 ? 2.24 25.5 6.004 1 98.62 79 GLU B CA 1
ATOM 2190 C C . GLU B 1 79 ? 1.8 24.109 6.449 1 98.62 79 GLU B C 1
ATOM 2192 O O . GLU B 1 79 ? 2.209 23.109 5.863 1 98.62 79 GLU B O 1
ATOM 2197 N N . ARG B 1 80 ? 1.035 24.031 7.461 1 98.69 80 ARG B N 1
ATOM 2198 C CA . ARG B 1 80 ? 0.585 22.75 7.992 1 98.69 80 ARG B CA 1
ATOM 2199 C C . ARG B 1 80 ? -0.491 22.141 7.105 1 98.69 80 ARG B C 1
ATOM 2201 O O . ARG B 1 80 ? -1.14 22.844 6.328 1 98.69 80 ARG B O 1
ATOM 2208 N N . PRO B 1 81 ? -0.627 20.781 7.16 1 98.81 81 PRO B N 1
ATOM 2209 C CA . PRO B 1 81 ? -1.708 20.125 6.426 1 98.81 81 PRO B CA 1
ATOM 2210 C C . PRO B 1 81 ? -3.084 20.688 6.758 1 98.81 81 PRO B C 1
ATOM 2212 O O . PRO B 1 81 ? -3.334 21.094 7.898 1 98.81 81 PRO B O 1
ATOM 2215 N N . THR B 1 82 ? -3.951 20.719 5.801 1 98.81 82 THR B N 1
ATOM 2216 C CA . THR B 1 82 ? -5.266 21.312 6.02 1 98.81 82 THR B CA 1
ATOM 2217 C C . THR B 1 82 ? -6.32 20.219 6.215 1 98.81 82 THR B C 1
ATOM 2219 O O . THR B 1 82 ? -7.5 20.516 6.41 1 98.81 82 THR B O 1
ATOM 2222 N N . ALA B 1 83 ? -5.926 18.984 6.16 1 98.94 83 ALA B N 1
ATOM 2223 C CA . ALA B 1 83 ? -6.805 17.844 6.453 1 98.94 83 ALA B CA 1
ATOM 2224 C C . ALA B 1 83 ? -6 16.625 6.875 1 98.94 83 ALA B C 1
ATOM 2226 O O . ALA B 1 83 ? -4.793 16.547 6.633 1 98.94 83 ALA B O 1
ATOM 2227 N N . TYR B 1 84 ? -6.672 15.703 7.512 1 98.94 84 TYR B N 1
ATOM 2228 C CA . TYR B 1 84 ? -6.09 14.43 7.926 1 98.94 84 TYR B CA 1
ATOM 2229 C C . TYR B 1 84 ? -7.082 13.289 7.727 1 98.94 84 TYR B C 1
ATOM 2231 O O . TYR B 1 84 ? -8.289 13.469 7.879 1 98.94 84 TYR B O 1
ATOM 2239 N N . VAL B 1 85 ? -6.566 12.195 7.344 1 98.94 85 VAL B N 1
ATOM 2240 C CA . VAL B 1 85 ? -7.262 10.914 7.457 1 98.94 85 VAL B CA 1
ATOM 2241 C C . VAL B 1 85 ? -6.625 10.078 8.562 1 98.94 85 VAL B C 1
ATOM 2243 O O . VAL B 1 85 ? -5.465 9.672 8.453 1 98.94 85 VAL B O 1
ATOM 2246 N N . ILE B 1 86 ? -7.355 9.875 9.672 1 99 86 ILE B N 1
ATOM 2247 C CA . ILE B 1 86 ? -6.906 8.984 10.734 1 99 86 ILE B CA 1
ATOM 2248 C C . ILE B 1 86 ? -7.328 7.555 10.422 1 99 86 ILE B C 1
ATOM 2250 O O . ILE B 1 86 ? -8.523 7.25 10.375 1 99 86 ILE B O 1
ATOM 2254 N N . MET B 1 87 ? -6.367 6.746 10.172 1 98.94 87 MET B N 1
ATOM 2255 C CA . MET B 1 87 ? -6.625 5.34 9.883 1 98.94 87 MET B CA 1
ATOM 2256 C C . MET B 1 87 ? -6.668 4.52 11.172 1 98.94 87 MET B C 1
ATOM 2258 O O . MET B 1 87 ? -5.691 4.492 11.922 1 98.94 87 MET B O 1
ATOM 2262 N N . LEU B 1 88 ? -7.727 3.824 11.344 1 98.94 88 LEU B N 1
ATOM 2263 C CA . LEU B 1 88 ? -7.961 3.037 12.547 1 98.94 88 LEU B CA 1
ATOM 2264 C C . LEU B 1 88 ? -8.02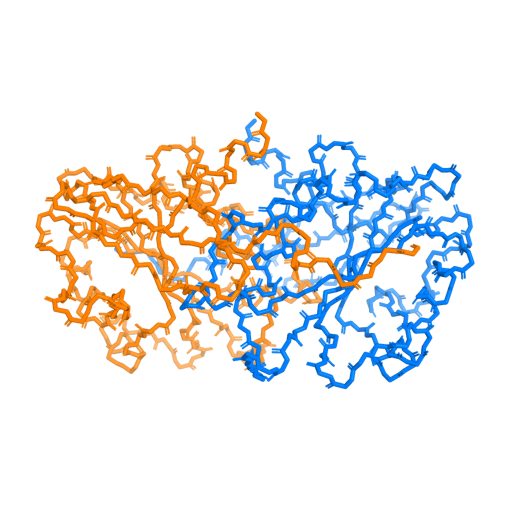3 1.548 12.219 1 98.94 88 LEU B C 1
ATOM 2266 O O . LEU B 1 88 ? -8.578 1.156 11.188 1 98.94 88 LEU B O 1
ATOM 2270 N N . ARG B 1 89 ? -7.418 0.729 13.039 1 98.75 89 ARG B N 1
ATOM 2271 C CA . ARG B 1 89 ? -7.652 -0.711 13.023 1 98.75 89 ARG B CA 1
ATOM 2272 C C . ARG B 1 89 ? -8.797 -1.091 13.953 1 98.75 89 ARG B C 1
ATOM 2274 O O . ARG B 1 89 ? -8.758 -0.79 15.148 1 98.75 89 ARG B O 1
ATOM 2281 N N . ASP B 1 90 ? -9.844 -1.66 13.477 1 98.62 90 ASP B N 1
ATOM 2282 C CA . ASP B 1 90 ? -10.945 -2.18 14.273 1 98.62 90 ASP B CA 1
ATOM 2283 C C . ASP B 1 90 ? -10.539 -3.445 15.023 1 98.62 90 ASP B C 1
ATOM 2285 O O . ASP B 1 90 ? -10.477 -4.527 14.438 1 98.62 90 ASP B O 1
ATOM 2289 N N . LYS B 1 91 ? -10.344 -3.346 16.266 1 98.25 91 LYS B N 1
ATOM 2290 C CA . LYS B 1 91 ? -9.797 -4.434 17.078 1 98.25 91 LYS B CA 1
ATOM 2291 C C . LYS B 1 91 ? -10.828 -5.551 17.25 1 98.25 91 LYS B C 1
ATOM 2293 O O . LYS B 1 91 ? -10.477 -6.668 17.625 1 98.25 91 LYS B O 1
ATOM 2298 N N . THR B 1 92 ? -12.062 -5.227 17.031 1 97.38 92 THR B N 1
ATOM 2299 C CA . THR B 1 92 ? -13.094 -6.258 17.141 1 97.38 92 THR B CA 1
ATOM 2300 C C . THR B 1 92 ? -13.016 -7.219 15.953 1 97.38 92 THR B C 1
ATOM 2302 O O . THR B 1 92 ? -13.555 -8.328 16.016 1 97.38 92 THR B O 1
ATOM 2305 N N . LEU B 1 93 ? -12.367 -6.793 14.898 1 97 93 LEU B N 1
ATOM 2306 C CA . LEU B 1 93 ? -12.203 -7.641 13.727 1 97 93 LEU B CA 1
ATOM 2307 C C . LEU B 1 93 ? -10.836 -8.328 13.742 1 97 93 LEU B C 1
ATOM 2309 O O . LEU B 1 93 ? -10.727 -9.5 13.367 1 97 93 LEU B O 1
ATOM 2313 N N . THR B 1 94 ? -9.844 -7.574 14.141 1 97.5 94 THR B N 1
ATOM 2314 C CA . THR B 1 94 ? -8.5 -8.125 14.273 1 97.5 94 THR B CA 1
ATOM 2315 C C . THR B 1 94 ? -7.621 -7.215 15.125 1 97.5 94 THR B C 1
ATOM 2317 O O . THR B 1 94 ? -7.82 -6 15.156 1 97.5 94 THR B O 1
ATOM 2320 N N . LYS B 1 95 ? -6.633 -7.734 15.789 1 96.12 95 LYS B N 1
ATOM 2321 C CA . LYS B 1 95 ? -5.664 -6.961 16.562 1 96.12 95 LYS B CA 1
ATOM 2322 C C . LYS B 1 95 ? -4.312 -6.918 15.852 1 96.12 95 LYS B C 1
ATOM 2324 O O . LYS B 1 95 ? -3.377 -6.266 16.312 1 96.12 95 LYS B O 1
ATOM 2329 N N . LYS B 1 96 ? -4.27 -7.613 14.703 1 95.38 96 LYS B N 1
ATOM 2330 C CA . LYS B 1 96 ? -2.982 -7.801 14.039 1 95.38 96 LYS B CA 1
ATOM 2331 C C . LYS B 1 96 ? -2.781 -6.77 12.938 1 95.38 96 LYS B C 1
ATOM 2333 O O . LYS B 1 96 ? -3.697 -6.5 12.156 1 95.38 96 LYS B O 1
ATOM 2338 N N . GLN B 1 97 ? -1.607 -6.117 13 1 94.88 97 GLN B N 1
ATOM 2339 C CA . GLN B 1 97 ? -1.204 -5.324 11.844 1 94.88 97 GLN B CA 1
ATOM 2340 C C . GLN B 1 97 ? -0.998 -6.211 10.617 1 94.88 97 GLN B C 1
ATOM 2342 O O . GLN B 1 97 ? -0.557 -7.355 10.742 1 94.88 97 GLN B O 1
ATOM 2347 N N . SER B 1 98 ? -1.314 -5.75 9.422 1 95.69 98 SER B N 1
ATOM 2348 C CA . SER B 1 98 ? -1.106 -6.438 8.156 1 95.69 98 SER B CA 1
ATOM 2349 C C . SER B 1 98 ? -0.696 -5.461 7.055 1 95.69 98 SER B C 1
ATOM 2351 O O . SER B 1 98 ? -0.476 -4.277 7.32 1 95.69 98 SER B O 1
ATOM 2353 N N . ALA B 1 99 ? -0.543 -6.012 5.863 1 98.12 99 ALA B N 1
ATOM 2354 C CA . ALA B 1 99 ? -0.196 -5.188 4.711 1 98.12 99 ALA B CA 1
ATOM 2355 C C . ALA B 1 99 ? -1.338 -4.242 4.348 1 98.12 99 ALA B C 1
ATOM 2357 O O . ALA B 1 99 ? -1.15 -3.301 3.574 1 98.12 99 ALA B O 1
ATOM 2358 N N . ASP B 1 100 ? -2.543 -4.434 4.969 1 98.81 100 ASP B N 1
ATOM 2359 C CA . ASP B 1 100 ? -3.729 -3.648 4.637 1 98.81 100 ASP B CA 1
ATOM 2360 C C . ASP B 1 100 ? -3.49 -2.16 4.887 1 98.81 100 ASP B C 1
ATOM 2362 O O . ASP B 1 100 ? -3.955 -1.314 4.121 1 98.81 100 ASP B O 1
ATOM 2366 N N . GLU B 1 101 ? -2.82 -1.842 5.996 1 98.81 101 GLU B N 1
ATOM 2367 C CA . GLU B 1 101 ? -2.584 -0.442 6.336 1 98.81 101 GLU B CA 1
ATOM 2368 C C . GLU B 1 101 ? -1.797 0.267 5.238 1 98.81 101 GLU B C 1
ATOM 2370 O O . GLU B 1 101 ? -2.16 1.368 4.82 1 98.81 101 GLU B O 1
ATOM 2375 N N . GLY B 1 102 ? -0.741 -0.42 4.746 1 98.88 102 GLY B N 1
ATOM 2376 C CA . GLY B 1 102 ? 0.044 0.155 3.664 1 98.88 102 GLY B CA 1
ATOM 2377 C C . GLY B 1 102 ? -0.704 0.206 2.346 1 98.88 102 GLY B C 1
ATOM 2378 O O . GLY B 1 102 ? -0.596 1.184 1.603 1 98.88 102 GLY B O 1
ATOM 2379 N N . ILE B 1 103 ? -1.431 -0.842 2.047 1 98.94 103 ILE B N 1
ATOM 2380 C CA . ILE B 1 103 ? -2.225 -0.917 0.825 1 98.94 103 ILE B CA 1
ATOM 2381 C C . ILE B 1 103 ? -3.18 0.272 0.756 1 98.94 103 ILE B C 1
ATOM 2383 O O . ILE B 1 103 ? -3.213 0.993 -0.244 1 98.94 103 ILE B O 1
ATOM 2387 N N . CYS B 1 104 ? -3.887 0.521 1.833 1 98.94 104 CYS B N 1
ATOM 2388 C CA . CYS B 1 104 ? -4.887 1.581 1.871 1 98.94 104 CYS B CA 1
ATOM 2389 C C . CYS B 1 104 ? -4.23 2.955 1.901 1 98.94 104 CYS B C 1
ATOM 2391 O O . CYS B 1 104 ? -4.645 3.863 1.182 1 98.94 104 CYS B O 1
ATOM 2393 N N . ALA B 1 105 ? -3.207 3.117 2.686 1 98.94 105 ALA B N 1
ATOM 2394 C CA . ALA B 1 105 ? -2.523 4.402 2.779 1 98.94 105 ALA B CA 1
ATOM 2395 C C . ALA B 1 105 ? -1.953 4.824 1.427 1 98.94 105 ALA B C 1
ATOM 2397 O O . ALA B 1 105 ? -2.111 5.973 1.01 1 98.94 105 ALA B O 1
ATOM 2398 N N . GLN B 1 106 ? -1.307 3.881 0.759 1 98.94 106 GLN B N 1
ATOM 2399 C CA . GLN B 1 106 ? -0.718 4.164 -0.546 1 98.94 106 GLN B CA 1
ATOM 2400 C C . GLN B 1 106 ? -1.793 4.52 -1.568 1 98.94 106 GLN B C 1
ATOM 2402 O O . GLN B 1 106 ? -1.604 5.426 -2.385 1 98.94 106 GLN B O 1
ATOM 2407 N N . THR B 1 107 ? -2.869 3.838 -1.547 1 98.94 107 THR B N 1
ATOM 2408 C CA . THR B 1 107 ? -3.963 4.105 -2.473 1 98.94 107 THR B CA 1
ATOM 2409 C C . THR B 1 107 ? -4.531 5.504 -2.25 1 98.94 107 THR B C 1
ATOM 2411 O O . THR B 1 107 ? -4.777 6.242 -3.207 1 98.94 107 THR B O 1
ATOM 2414 N N . ILE B 1 108 ? -4.691 5.902 -1.005 1 98.94 108 ILE B N 1
ATOM 2415 C CA . ILE B 1 108 ? -5.176 7.238 -0.67 1 98.94 108 ILE B CA 1
ATOM 2416 C C . ILE B 1 108 ? -4.184 8.289 -1.171 1 98.94 108 ILE B C 1
ATOM 2418 O O . ILE B 1 108 ? -4.578 9.273 -1.8 1 98.94 108 ILE B O 1
ATOM 2422 N N . CYS B 1 109 ? -2.912 8.055 -0.953 1 98.94 109 CYS B N 1
ATOM 2423 C CA . CYS B 1 109 ? -1.889 9.023 -1.337 1 98.94 109 CYS B CA 1
ATOM 2424 C C . CYS B 1 109 ? -1.796 9.148 -2.854 1 98.94 109 CYS B C 1
ATOM 2426 O O . CYS B 1 109 ? -1.629 10.25 -3.383 1 98.94 109 CYS B O 1
ATOM 2428 N N . LEU B 1 110 ? -1.881 8.039 -3.582 1 98.94 110 LEU B N 1
ATOM 2429 C CA . LEU B 1 110 ? -1.902 8.086 -5.039 1 98.94 110 LEU B CA 1
ATOM 2430 C C . LEU B 1 110 ? -3.139 8.82 -5.543 1 98.94 110 LEU B C 1
ATOM 2432 O O . LEU B 1 110 ? -3.055 9.625 -6.477 1 98.94 110 LEU B O 1
ATOM 2436 N N . GLY B 1 111 ? -4.297 8.523 -4.918 1 98.88 111 GLY B N 1
ATOM 2437 C CA . GLY B 1 111 ? -5.504 9.266 -5.25 1 98.88 111 GLY B CA 1
ATOM 2438 C C . GLY B 1 111 ? -5.363 10.758 -5.027 1 98.88 111 GLY B C 1
ATOM 2439 O O . GLY B 1 111 ? -5.805 11.562 -5.852 1 98.88 111 GLY B O 1
ATOM 2440 N N . ALA B 1 112 ? -4.785 11.141 -3.898 1 98.88 112 ALA B N 1
ATOM 2441 C CA . ALA B 1 112 ? -4.543 12.555 -3.598 1 98.88 112 ALA B CA 1
ATOM 2442 C C . ALA B 1 112 ? -3.67 13.195 -4.672 1 98.88 112 ALA B C 1
ATOM 2444 O O . ALA B 1 112 ? -3.986 14.281 -5.168 1 98.88 112 ALA B O 1
ATOM 2445 N N . ALA B 1 113 ? -2.596 12.523 -5.078 1 98.75 113 ALA B N 1
ATOM 2446 C CA . ALA B 1 113 ? -1.679 13.039 -6.09 1 98.75 113 ALA B CA 1
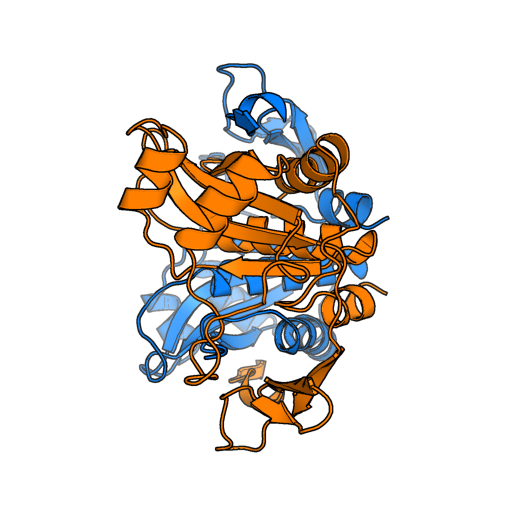ATOM 2447 C C . ALA B 1 113 ? -2.395 13.258 -7.422 1 98.75 113 ALA B C 1
ATOM 2449 O O . ALA B 1 113 ? -2.117 14.227 -8.133 1 98.75 113 ALA B O 1
ATOM 2450 N N . GLU B 1 114 ? -3.301 12.352 -7.738 1 98.56 114 GLU B N 1
ATOM 2451 C CA . GLU B 1 114 ? -4.039 12.438 -9 1 98.56 114 GLU B CA 1
ATOM 2452 C C . GLU B 1 114 ? -4.812 13.75 -9.094 1 98.56 114 GLU B C 1
ATOM 2454 O O . GLU B 1 114 ? -4.945 14.32 -10.18 1 98.56 114 GLU B O 1
ATOM 2459 N N . VAL B 1 115 ? -5.273 14.289 -7.953 1 98.25 115 VAL B N 1
ATOM 2460 C CA . VAL B 1 115 ? -6.156 15.445 -7.992 1 98.25 115 VAL B CA 1
ATOM 2461 C C . VAL B 1 115 ? -5.406 16.688 -7.508 1 98.25 115 VAL B C 1
ATOM 2463 O O . VAL B 1 115 ? -6.023 17.672 -7.102 1 98.25 115 VAL B O 1
ATOM 2466 N N . GLY B 1 116 ? -4.098 16.594 -7.445 1 98.12 116 GLY B N 1
ATOM 2467 C CA . GLY B 1 116 ? -3.277 17.766 -7.172 1 98.12 116 GLY B CA 1
ATOM 2468 C C . GLY B 1 116 ? -3 17.969 -5.695 1 98.12 116 GLY B C 1
ATOM 2469 O O . GLY B 1 116 ? -2.412 18.969 -5.301 1 98.12 116 GLY B O 1
ATOM 2470 N N . LEU B 1 117 ? -3.469 17.062 -4.867 1 98.81 117 LEU B N 1
ATOM 2471 C CA . LEU B 1 117 ? -3.15 17.078 -3.441 1 98.81 117 LEU B CA 1
ATOM 2472 C C . LEU B 1 117 ? -1.86 16.312 -3.164 1 98.81 117 LEU B C 1
ATOM 2474 O O . LEU B 1 117 ? -1.382 15.562 -4.016 1 98.81 117 LEU B O 1
ATOM 2478 N N . GLY B 1 118 ? -1.214 16.578 -2.053 1 98.56 118 GLY B N 1
ATOM 2479 C CA . GLY B 1 118 ? -0.097 15.82 -1.505 1 98.56 118 GLY B CA 1
ATOM 2480 C C . GLY B 1 118 ? -0.386 15.234 -0.136 1 98.56 118 GLY B C 1
ATOM 2481 O O . GLY B 1 118 ? -1.284 15.703 0.568 1 98.56 118 GLY B O 1
ATOM 2482 N N . GLY B 1 119 ? 0.316 14.258 0.186 1 98.5 119 GLY B N 1
ATOM 2483 C CA . GLY B 1 119 ? 0.108 13.617 1.474 1 98.5 119 GLY B CA 1
ATOM 2484 C C . GLY B 1 119 ? 1.396 13.148 2.121 1 98.5 119 GLY B C 1
ATOM 2485 O O . GLY B 1 119 ? 2.453 13.148 1.485 1 98.5 119 GLY B O 1
ATOM 2486 N N . CYS B 1 120 ? 1.327 12.867 3.371 1 98.81 120 CYS B N 1
ATOM 2487 C CA . CYS B 1 120 ? 2.379 12.242 4.164 1 98.81 120 CYS B CA 1
ATOM 2488 C C . CYS B 1 120 ? 1.799 11.195 5.109 1 98.81 120 CYS B C 1
ATOM 2490 O O . CYS B 1 120 ? 0.896 11.492 5.895 1 98.81 120 CYS B O 1
ATOM 2492 N N . ILE B 1 121 ? 2.307 9.984 4.977 1 98.94 121 ILE B N 1
ATOM 2493 C CA . ILE B 1 121 ? 1.937 8.914 5.895 1 98.94 121 ILE B CA 1
ATOM 2494 C C . ILE B 1 121 ? 2.768 9.016 7.172 1 98.94 121 ILE B C 1
ATOM 2496 O O . ILE B 1 121 ? 4 8.961 7.121 1 98.94 121 ILE B O 1
ATOM 2500 N N . LEU B 1 122 ? 2.09 9.148 8.305 1 98.75 122 LEU B N 1
ATOM 2501 C CA . LEU B 1 122 ? 2.787 9.32 9.578 1 98.75 122 LEU B CA 1
ATOM 2502 C C . LEU B 1 122 ? 2.549 8.125 10.492 1 98.75 122 LEU B C 1
ATOM 2504 O O . LEU B 1 122 ? 1.401 7.754 10.75 1 98.75 122 LEU B O 1
ATOM 2508 N N . GLY B 1 123 ? 3.672 7.523 10.906 1 98 123 GLY B N 1
ATOM 2509 C CA . GLY B 1 123 ? 3.631 6.461 11.898 1 98 123 GLY B CA 1
ATOM 2510 C C . GLY B 1 123 ? 4.09 6.906 13.273 1 98 123 GLY B C 1
ATOM 2511 O O . GLY B 1 123 ? 3.836 6.23 14.266 1 98 123 GLY B O 1
ATOM 2512 N N . SER B 1 124 ? 4.832 7.973 13.352 1 97.62 124 SER B N 1
ATOM 2513 C CA . SER B 1 124 ? 5.242 8.555 14.625 1 97.62 124 SER B CA 1
ATOM 2514 C C . SER B 1 124 ? 4.164 9.477 15.188 1 97.62 124 SER B C 1
ATOM 2516 O O . SER B 1 124 ? 4.129 10.664 14.859 1 97.62 124 SER B O 1
ATOM 2518 N N . ILE B 1 125 ? 3.332 8.93 16.047 1 98.69 125 ILE B N 1
ATOM 2519 C CA . ILE B 1 125 ? 2.117 9.562 16.547 1 98.69 125 ILE B CA 1
ATOM 2520 C C . ILE B 1 125 ? 2.016 9.383 18.047 1 98.69 125 ILE B C 1
ATOM 2522 O O . ILE B 1 125 ? 2.262 8.289 18.562 1 98.69 125 ILE B O 1
ATOM 2526 N N . ASN B 1 126 ? 1.803 10.438 18.797 1 98.81 126 ASN B N 1
ATOM 2527 C CA . ASN B 1 126 ? 1.314 10.273 20.172 1 98.81 126 ASN B CA 1
ATOM 2528 C C . ASN B 1 126 ? -0.11 9.734 20.188 1 98.81 126 ASN B C 1
ATOM 2530 O O . ASN B 1 126 ? -1.071 10.492 20.281 1 98.81 126 ASN B O 1
ATOM 2534 N N . ARG B 1 127 ? -0.216 8.43 20.094 1 98.75 127 ARG B N 1
ATOM 2535 C CA . ARG B 1 127 ? -1.49 7.754 19.891 1 98.75 127 ARG B CA 1
ATOM 2536 C C . ARG B 1 127 ? -2.426 7.977 21.078 1 98.75 127 ARG B C 1
ATOM 2538 O O . ARG B 1 127 ? -3.637 8.125 20.891 1 98.75 127 ARG B O 1
ATOM 2545 N N . ALA B 1 128 ? -1.882 7.977 22.297 1 98.69 128 ALA B N 1
ATOM 2546 C CA . ALA B 1 128 ? -2.713 8.211 23.469 1 98.69 128 ALA B CA 1
ATOM 2547 C C . ALA B 1 128 ? -3.365 9.586 23.422 1 98.69 128 ALA B C 1
ATOM 2549 O O . ALA B 1 128 ? -4.578 9.711 23.594 1 98.69 128 ALA B O 1
ATOM 2550 N N . LYS B 1 129 ? -2.602 10.586 23.172 1 98.88 129 LYS B N 1
ATOM 2551 C CA . LYS B 1 129 ? -3.107 11.953 23.125 1 98.88 129 LYS B CA 1
ATOM 2552 C C . LYS B 1 129 ? -4.113 12.125 21.984 1 98.88 129 LYS B C 1
ATOM 2554 O O . LYS B 1 129 ? -5.148 12.766 22.156 1 98.88 129 LYS B O 1
ATOM 2559 N N . LEU B 1 130 ? -3.82 11.57 20.781 1 98.88 130 LEU B N 1
ATOM 2560 C CA . LEU B 1 130 ? -4.727 11.688 19.641 1 98.88 130 LEU B CA 1
ATOM 2561 C C . LEU B 1 130 ? -6.051 10.992 19.938 1 98.88 130 LEU B C 1
ATOM 2563 O O . LEU B 1 130 ? -7.117 11.492 19.562 1 98.88 130 LEU B O 1
ATOM 2567 N N . THR B 1 131 ? -5.98 9.812 20.547 1 98.88 131 THR B N 1
ATOM 2568 C CA . THR B 1 131 ? -7.184 9.094 20.938 1 98.88 131 THR B CA 1
ATOM 2569 C C . THR B 1 131 ? -8.055 9.953 21.844 1 98.88 131 THR B C 1
ATOM 2571 O O . THR B 1 131 ? -9.273 10.031 21.672 1 98.88 131 THR B O 1
ATOM 2574 N N . GLU B 1 132 ? -7.426 10.625 22.781 1 98.5 132 GLU B N 1
ATOM 2575 C CA . GLU B 1 132 ? -8.133 11.516 23.688 1 98.5 132 GLU B CA 1
ATOM 2576 C C . GLU B 1 132 ? -8.711 12.719 22.938 1 98.5 132 GLU B C 1
ATOM 2578 O O . GLU B 1 132 ? -9.883 13.055 23.109 1 98.5 132 GLU B O 1
ATOM 2583 N N . ASN B 1 133 ? -7.91 13.359 22.078 1 98.25 133 ASN B N 1
ATOM 2584 C CA . ASN B 1 133 ? -8.305 14.555 21.344 1 98.25 133 ASN B CA 1
ATOM 2585 C C . ASN B 1 133 ? -9.539 14.305 20.484 1 98.25 133 ASN B C 1
ATOM 2587 O O . ASN B 1 133 ? -10.375 15.195 20.312 1 98.25 133 ASN B O 1
ATOM 2591 N N . LEU B 1 134 ? -9.617 13.055 19.953 1 98.56 134 LEU B N 1
ATOM 2592 C CA . LEU B 1 134 ? -10.68 12.781 19 1 98.56 134 LEU B CA 1
ATOM 2593 C C . LEU B 1 134 ? -11.742 11.875 19.609 1 98.56 134 LEU B C 1
ATOM 2595 O O . LEU B 1 134 ? -12.672 11.445 18.922 1 98.56 134 LEU B O 1
ATOM 2599 N N . ASN B 1 135 ? -11.633 11.531 20.844 1 98.12 135 ASN B N 1
ATOM 2600 C CA . ASN B 1 135 ? -12.57 10.656 21.531 1 98.12 135 ASN B CA 1
ATOM 2601 C C . ASN B 1 135 ? -12.781 9.344 20.781 1 98.12 135 ASN B C 1
ATOM 2603 O O . ASN B 1 135 ? -13.914 8.977 20.469 1 98.12 135 ASN B O 1
ATOM 2607 N N . ILE B 1 136 ? -11.734 8.703 20.484 1 98.56 136 ILE B N 1
ATOM 2608 C CA . ILE B 1 136 ? -11.773 7.457 19.734 1 98.56 136 ILE B CA 1
ATOM 2609 C C . ILE B 1 136 ? -12.141 6.301 20.656 1 98.56 136 ILE B C 1
ATOM 2611 O O . ILE B 1 136 ? -11.547 6.148 21.734 1 98.56 136 ILE B O 1
ATOM 2615 N N . SER B 1 137 ? -13.07 5.547 20.25 1 98.12 137 SER B N 1
ATOM 2616 C CA . SER B 1 137 ? -13.508 4.387 21.016 1 98.12 137 SER B CA 1
ATOM 2617 C C . SER B 1 137 ? -12.359 3.404 21.234 1 98.12 137 SER B C 1
ATOM 2619 O O . SER B 1 137 ? -11.492 3.258 20.375 1 98.12 137 SER B O 1
ATOM 2621 N N . ASP B 1 138 ? -12.43 2.643 22.297 1 97.69 138 ASP B N 1
ATOM 2622 C CA . ASP B 1 138 ? -11.414 1.645 22.625 1 97.69 138 ASP B CA 1
ATOM 2623 C C . ASP B 1 138 ? -11.453 0.478 21.641 1 97.69 138 ASP B C 1
ATOM 2625 O O . ASP B 1 138 ? -10.516 -0.324 21.594 1 97.69 138 ASP B O 1
ATOM 2629 N N . ASP B 1 139 ? -12.461 0.415 20.844 1 98.19 139 ASP B N 1
ATOM 2630 C CA . ASP B 1 139 ? -12.594 -0.628 19.844 1 98.19 139 ASP B CA 1
ATOM 2631 C C . ASP B 1 139 ? -11.57 -0.436 18.719 1 98.19 139 ASP B C 1
ATOM 2633 O O . ASP B 1 139 ? -11.32 -1.352 17.938 1 98.19 139 ASP B O 1
ATOM 2637 N N . PHE B 1 140 ? -10.992 0.75 18.719 1 98.62 140 PHE B N 1
ATOM 2638 C CA . PHE B 1 140 ? -10.094 1.087 17.609 1 98.62 140 PHE B CA 1
ATOM 2639 C C . PHE B 1 140 ? -8.68 1.349 18.125 1 98.62 140 PHE B C 1
ATOM 2641 O O . PHE B 1 140 ? -8.5 1.778 19.281 1 98.62 140 PHE B O 1
ATOM 2648 N N . GLU B 1 141 ? -7.801 1.027 17.312 1 98.44 141 GLU B N 1
ATOM 2649 C CA . GLU B 1 141 ? -6.41 1.439 17.469 1 98.44 141 GLU B CA 1
ATOM 2650 C C . GLU B 1 141 ? -5.949 2.293 16.297 1 98.44 141 GLU B C 1
ATOM 2652 O O . GLU B 1 141 ? -6.25 1.984 15.141 1 98.44 141 GLU B O 1
ATOM 2657 N N . ILE B 1 142 ? -5.254 3.365 16.594 1 98.88 142 ILE B N 1
ATOM 2658 C CA . ILE B 1 142 ? -4.734 4.211 15.523 1 98.88 142 ILE B CA 1
ATOM 2659 C C . ILE B 1 142 ? -3.588 3.494 14.812 1 98.88 142 ILE B C 1
ATOM 2661 O O . ILE B 1 142 ? -2.57 3.172 15.43 1 98.88 142 ILE B O 1
ATOM 2665 N N . ALA B 1 143 ? -3.738 3.242 13.555 1 98.75 143 ALA B N 1
ATOM 2666 C CA . ALA B 1 143 ? -2.693 2.596 12.766 1 98.75 143 ALA B CA 1
ATOM 2667 C C . ALA B 1 143 ? -1.73 3.625 12.188 1 98.75 143 ALA B C 1
ATOM 2669 O O . ALA B 1 143 ? -0.519 3.545 12.406 1 98.75 143 ALA B O 1
ATOM 2670 N N . LEU B 1 144 ? -2.24 4.586 11.414 1 98.88 144 LEU B N 1
ATOM 2671 C CA . LEU B 1 144 ? -1.502 5.641 10.734 1 98.88 144 LEU B CA 1
ATOM 2672 C C . LEU B 1 144 ? -2.32 6.926 10.672 1 98.88 144 LEU B C 1
ATOM 2674 O O . LEU B 1 144 ? -3.543 6.898 10.844 1 98.88 144 LEU B O 1
ATOM 2678 N N . VAL B 1 145 ? -1.666 8 10.5 1 98.94 145 VAL B N 1
ATOM 2679 C CA . VAL B 1 145 ? -2.293 9.258 10.109 1 98.94 145 VAL B CA 1
ATOM 2680 C C . VAL B 1 145 ? -1.768 9.695 8.742 1 98.94 145 VAL B C 1
ATOM 2682 O O . VAL B 1 145 ? -0.562 9.633 8.484 1 98.94 145 VAL B O 1
ATOM 2685 N N . ILE B 1 146 ? -2.684 9.992 7.867 1 98.94 146 ILE B N 1
ATOM 2686 C CA . ILE B 1 146 ? -2.301 10.586 6.59 1 98.94 146 ILE B CA 1
ATOM 2687 C C . ILE B 1 146 ? -2.59 12.086 6.605 1 98.94 146 ILE B C 1
ATOM 2689 O O . ILE B 1 146 ? -3.748 12.5 6.699 1 98.94 146 ILE B O 1
ATOM 2693 N N . ALA B 1 147 ? -1.562 12.875 6.566 1 98.94 147 ALA B N 1
ATOM 2694 C CA . ALA B 1 147 ? -1.696 14.328 6.43 1 98.94 147 ALA B CA 1
ATOM 2695 C C . ALA B 1 147 ? -1.878 14.727 4.969 1 98.94 147 ALA B C 1
ATOM 2697 O O . ALA B 1 147 ? -1.213 14.188 4.082 1 98.94 147 ALA B O 1
ATOM 2698 N N . LEU B 1 148 ? -2.793 15.664 4.707 1 98.94 148 LEU B N 1
ATOM 2699 C CA . LEU B 1 148 ? -3.117 16.031 3.334 1 98.94 148 LEU B CA 1
ATOM 2700 C C . LEU B 1 148 ? -3.168 17.547 3.178 1 98.94 148 LEU B C 1
ATOM 2702 O O . LEU B 1 148 ? -3.564 18.266 4.105 1 98.94 148 LEU B O 1
ATOM 2706 N N . GLY B 1 149 ? -2.836 18 2.061 1 98.88 149 GLY B N 1
ATOM 2707 C CA . GLY B 1 149 ? -2.895 19.406 1.682 1 98.88 149 GLY B CA 1
ATOM 2708 C C . GLY B 1 149 ? -2.391 19.672 0.274 1 98.88 149 GLY B C 1
ATOM 2709 O O . GLY B 1 149 ? -2.012 18.734 -0.437 1 98.88 149 GLY B O 1
ATOM 2710 N N . TYR B 1 150 ? -2.512 20.906 -0.129 1 98.88 150 TYR B N 1
ATOM 2711 C CA . TYR B 1 150 ? -1.87 21.328 -1.366 1 98.88 150 TYR B CA 1
ATOM 2712 C C . TYR B 1 150 ? -0.383 21.578 -1.149 1 98.88 150 TYR B C 1
ATOM 2714 O O . TYR B 1 150 ? -0.002 22.438 -0.347 1 98.88 150 TYR B O 1
ATOM 2722 N N . PRO B 1 151 ? 0.436 20.828 -1.812 1 98.69 151 PRO B N 1
ATOM 2723 C CA . PRO B 1 151 ? 1.866 20.844 -1.495 1 98.69 151 PRO B CA 1
ATOM 2724 C C . PRO B 1 151 ? 2.504 22.219 -1.754 1 98.69 151 PRO B C 1
ATOM 2726 O O . PRO B 1 151 ? 2.178 22.875 -2.742 1 98.69 151 PRO B O 1
ATOM 2729 N N . LYS B 1 152 ? 3.402 22.641 -0.893 1 98.06 152 LYS B N 1
ATOM 2730 C CA . LYS B 1 152 ? 4.148 23.891 -0.992 1 98.06 152 LYS B CA 1
ATOM 2731 C C . LYS B 1 152 ? 5.652 23.641 -0.97 1 98.06 152 LYS B C 1
ATOM 2733 O O . LYS B 1 152 ? 6.414 24.422 -0.401 1 98.06 152 LYS B O 1
ATOM 2738 N N . GLU B 1 153 ? 6.133 22.469 -1.303 1 97.38 153 GLU B N 1
ATOM 2739 C CA . GLU B 1 153 ? 7.562 22.188 -1.345 1 97.38 153 GLU B CA 1
ATOM 2740 C C . GLU B 1 153 ? 7.922 21.328 -2.561 1 97.38 153 GLU B C 1
ATOM 2742 O O . GLU B 1 153 ? 7.043 20.734 -3.189 1 97.38 153 GLU B O 1
ATOM 2747 N N . ASN B 1 154 ? 9.164 21.469 -2.945 1 98 154 ASN B N 1
ATOM 2748 C CA . ASN B 1 154 ? 9.727 20.656 -4.027 1 98 154 ASN B CA 1
ATOM 2749 C C . ASN B 1 154 ? 10.469 19.438 -3.49 1 98 154 ASN B C 1
ATOM 2751 O O . ASN B 1 154 ? 11.477 19.578 -2.789 1 98 154 ASN B O 1
ATOM 2755 N N . VAL B 1 155 ? 9.914 18.281 -3.717 1 98.56 155 VAL B N 1
ATOM 2756 C CA . VAL B 1 155 ? 10.531 17.031 -3.285 1 98.56 155 VAL B CA 1
ATOM 2757 C C . VAL B 1 155 ? 11.195 16.344 -4.477 1 98.56 155 VAL B C 1
ATOM 2759 O O . VAL B 1 155 ? 10.555 16.109 -5.504 1 98.56 155 VAL B O 1
ATOM 2762 N N . ILE B 1 156 ? 12.453 16.031 -4.359 1 98.12 156 ILE B N 1
ATOM 2763 C CA . ILE B 1 156 ? 13.25 15.492 -5.457 1 98.12 156 ILE B CA 1
ATOM 2764 C C . ILE B 1 156 ? 13.797 14.117 -5.07 1 98.12 156 ILE B C 1
ATOM 2766 O O . ILE B 1 156 ? 14.461 13.969 -4.043 1 98.12 156 ILE B O 1
ATOM 2770 N N . ILE B 1 157 ? 13.484 13.133 -5.84 1 97.88 157 ILE B N 1
ATOM 2771 C CA . ILE B 1 157 ? 14.062 11.812 -5.668 1 97.88 157 ILE B CA 1
ATOM 2772 C C . ILE B 1 157 ? 15.469 11.781 -6.266 1 97.88 157 ILE B C 1
ATOM 2774 O O . ILE B 1 157 ? 15.68 12.242 -7.391 1 97.88 157 ILE B O 1
ATOM 2778 N N . GLU B 1 158 ? 16.359 11.289 -5.527 1 96.81 158 GLU B N 1
ATOM 2779 C CA . GLU B 1 158 ? 17.719 11.125 -6.027 1 96.81 158 GLU B CA 1
ATOM 2780 C C . GLU B 1 158 ? 18.172 9.672 -5.918 1 96.81 158 GLU B C 1
ATOM 2782 O O . GLU B 1 158 ? 17.766 8.961 -4.996 1 96.81 158 GLU B O 1
ATOM 2787 N N . ASP B 1 159 ? 19.031 9.258 -6.855 1 95.62 159 ASP B N 1
ATOM 2788 C CA . ASP B 1 159 ? 19.609 7.918 -6.789 1 95.62 159 ASP B CA 1
ATOM 2789 C C . ASP B 1 159 ? 20.688 7.836 -5.699 1 95.62 159 ASP B C 1
ATOM 2791 O O . ASP B 1 159 ? 21.594 8.672 -5.648 1 95.62 159 ASP B O 1
ATOM 2795 N N . MET B 1 160 ? 20.453 6.867 -4.934 1 94.81 160 MET B N 1
ATOM 2796 C CA . MET B 1 160 ? 21.438 6.633 -3.877 1 94.81 160 MET B CA 1
ATOM 2797 C C . MET B 1 160 ? 22.594 5.793 -4.391 1 94.81 160 MET B C 1
ATOM 2799 O O . MET B 1 160 ? 22.391 4.781 -5.062 1 94.81 160 MET B O 1
ATOM 2803 N N . ASP B 1 161 ? 23.797 6.266 -4.098 1 87 161 ASP B N 1
ATOM 2804 C CA . ASP B 1 161 ? 24.953 5.445 -4.414 1 87 161 ASP B CA 1
ATOM 2805 C C . ASP B 1 161 ? 25.047 4.23 -3.49 1 87 161 ASP B C 1
ATOM 2807 O O . ASP B 1 161 ? 24.5 4.246 -2.387 1 87 161 ASP B O 1
ATOM 2811 N N . GLU B 1 162 ? 25.688 3.223 -4.059 1 84.31 162 GLU B N 1
ATOM 2812 C CA . GLU B 1 162 ? 25.922 2.074 -3.191 1 84.31 162 GLU B CA 1
ATOM 2813 C C . GLU B 1 162 ? 26.641 2.49 -1.911 1 84.31 162 GLU B C 1
ATOM 2815 O O . GLU B 1 162 ? 27.672 3.164 -1.963 1 84.31 162 GLU B O 1
ATOM 2820 N N . GLY B 1 163 ? 25.984 2.143 -0.813 1 85.5 163 GLY B N 1
ATOM 2821 C CA . GLY B 1 163 ? 26.578 2.496 0.466 1 85.5 163 GLY B CA 1
ATOM 2822 C C . GLY B 1 163 ? 26.312 3.932 0.875 1 85.5 163 GLY B C 1
ATOM 2823 O O . GLY B 1 163 ? 26.812 4.398 1.9 1 85.5 163 GLY B O 1
ATOM 2824 N N . GLY B 1 164 ? 25.594 4.574 0.029 1 91.75 164 GLY B N 1
ATOM 2825 C CA . GLY B 1 164 ? 25.266 5.957 0.335 1 91.75 164 GLY B CA 1
ATOM 2826 C C . GLY B 1 164 ? 24.281 6.102 1.472 1 91.75 164 GLY B C 1
ATOM 2827 O O . GLY B 1 164 ? 23.766 5.105 1.986 1 91.75 164 GLY B O 1
ATOM 2828 N N . SER B 1 165 ? 24.047 7.336 1.871 1 96.31 165 SER B N 1
ATOM 2829 C CA . SER B 1 165 ? 23.156 7.645 2.988 1 96.31 165 SER B CA 1
ATOM 2830 C C . SER B 1 165 ? 21.703 7.652 2.551 1 96.31 165 SER B C 1
ATOM 2832 O O . SER B 1 165 ? 21.359 8.242 1.52 1 96.31 165 SER B O 1
ATOM 2834 N N . ILE B 1 166 ? 20.797 7.039 3.285 1 96.62 166 ILE B N 1
ATOM 2835 C CA . ILE B 1 166 ? 19.359 7.023 3.023 1 96.62 166 ILE B CA 1
ATOM 2836 C C . ILE B 1 166 ? 18.719 8.305 3.566 1 96.62 166 ILE B C 1
ATOM 2838 O O . ILE B 1 166 ? 17.531 8.555 3.344 1 96.62 166 ILE B O 1
ATOM 2842 N N . LYS B 1 167 ? 19.453 9.102 4.316 1 97.5 167 LYS B N 1
ATOM 2843 C CA . LYS B 1 167 ? 18.891 10.25 5.027 1 97.5 167 LYS B CA 1
ATOM 2844 C C . LYS B 1 167 ? 18.469 11.344 4.051 1 97.5 167 LYS B C 1
ATOM 2846 O O . LYS B 1 167 ? 19.281 11.828 3.268 1 97.5 167 LYS B O 1
ATOM 2851 N N . TYR B 1 168 ? 17.25 11.664 4.043 1 97.88 168 TYR B N 1
ATOM 2852 C CA . TYR B 1 168 ? 16.797 12.812 3.27 1 97.88 168 TYR B CA 1
ATOM 2853 C C . TYR B 1 168 ? 17.344 14.109 3.859 1 97.88 168 TYR B C 1
ATOM 2855 O O . TYR B 1 168 ? 17.672 14.172 5.043 1 97.88 168 TYR B O 1
ATOM 2863 N N . TYR B 1 169 ? 17.359 15.148 3.025 1 97.25 169 TYR B N 1
ATOM 2864 C CA . TYR B 1 169 ? 17.906 16.438 3.424 1 97.25 169 TYR B CA 1
ATOM 2865 C C . TYR B 1 169 ? 17.297 17.562 2.592 1 97.25 169 TYR B C 1
ATOM 2867 O O . TYR B 1 169 ? 16.625 17.312 1.597 1 97.25 169 TYR B O 1
ATOM 2875 N N . ARG B 1 170 ? 17.5 18.75 3.115 1 97.06 170 ARG B N 1
ATOM 2876 C CA . ARG B 1 170 ? 17.047 19.953 2.414 1 97.06 170 ARG B CA 1
ATOM 2877 C C . ARG B 1 170 ? 18.219 20.859 2.059 1 97.06 170 ARG B C 1
ATOM 2879 O O . ARG B 1 170 ? 19.156 21.016 2.846 1 97.06 170 ARG B O 1
ATOM 2886 N N . ASP B 1 171 ? 18.125 21.422 0.842 1 96.69 171 ASP B N 1
ATOM 2887 C CA . ASP B 1 171 ? 19.172 22.391 0.493 1 96.69 171 ASP B CA 1
ATOM 2888 C C . ASP B 1 171 ? 18.781 23.812 0.914 1 96.69 171 ASP B C 1
ATOM 2890 O O . ASP B 1 171 ? 17.75 24 1.559 1 96.69 171 ASP B O 1
ATOM 2894 N N . GLU B 1 172 ? 19.609 24.75 0.59 1 95.75 172 GLU B N 1
ATOM 2895 C CA . GLU B 1 172 ? 19.438 26.125 1.054 1 95.75 172 GLU B CA 1
ATOM 2896 C C . GLU B 1 172 ? 18.172 26.75 0.458 1 95.75 172 GLU B C 1
ATOM 2898 O O . GLU B 1 172 ? 17.594 27.672 1.047 1 95.75 172 GLU B O 1
ATOM 2903 N N . GLU B 1 173 ? 17.766 26.25 -0.706 1 95.62 173 GLU B N 1
ATOM 2904 C CA . GLU B 1 173 ? 16.594 26.797 -1.391 1 95.62 173 GLU B CA 1
ATOM 2905 C C . GLU B 1 173 ? 15.312 26.109 -0.917 1 95.62 173 GLU B C 1
ATOM 2907 O O . GLU B 1 173 ? 14.211 26.469 -1.34 1 95.62 173 GLU B O 1
ATOM 2912 N N . GLY B 1 174 ? 15.414 25.141 -0.062 1 94.25 174 GLY B N 1
ATOM 2913 C CA . GLY B 1 174 ? 14.258 24.484 0.519 1 94.25 174 GLY B CA 1
ATOM 2914 C C . GLY B 1 174 ? 13.836 23.234 -0.236 1 94.25 174 GLY B C 1
ATOM 2915 O O . GLY B 1 174 ? 12.82 22.625 0.09 1 94.25 174 GLY B O 1
ATOM 2916 N N . ASN B 1 175 ? 14.664 22.891 -1.266 1 97.56 175 ASN B N 1
ATOM 2917 C CA . ASN B 1 175 ? 14.391 21.641 -1.959 1 97.56 175 ASN B CA 1
ATOM 2918 C C . ASN B 1 175 ? 14.625 20.438 -1.053 1 97.56 175 ASN B C 1
ATOM 2920 O O . ASN B 1 175 ? 15.617 20.391 -0.328 1 97.56 175 ASN B O 1
ATOM 2924 N N . HIS B 1 176 ? 13.68 19.531 -1.035 1 98.19 176 HIS B N 1
ATOM 2925 C CA . HIS B 1 176 ? 13.742 18.344 -0.19 1 98.19 176 HIS B CA 1
ATOM 2926 C C . HIS B 1 176 ? 14.188 17.125 -0.986 1 98.19 176 HIS B C 1
ATOM 2928 O O . HIS B 1 176 ? 13.445 16.625 -1.831 1 98.19 176 HIS B O 1
ATOM 2934 N N . TYR B 1 177 ? 15.391 16.641 -0.69 1 98.19 177 TYR B N 1
ATOM 2935 C CA . TYR B 1 177 ? 15.969 15.531 -1.44 1 98.19 177 TYR B CA 1
ATOM 2936 C C . TYR B 1 177 ? 15.758 14.203 -0.716 1 98.19 177 TYR B C 1
ATOM 2938 O O . TYR B 1 177 ? 16 14.102 0.489 1 98.19 177 TYR B O 1
ATOM 2946 N N . VAL B 1 178 ? 15.297 13.227 -1.423 1 98.56 178 VAL B N 1
ATOM 2947 C CA . VAL B 1 178 ? 15.023 11.898 -0.878 1 98.56 178 VAL B CA 1
ATOM 2948 C C . VAL B 1 178 ? 15.836 10.852 -1.634 1 98.56 178 VAL B C 1
ATOM 2950 O O . VAL B 1 178 ? 15.516 10.508 -2.773 1 98.56 178 VAL B O 1
ATOM 2953 N N . PRO B 1 179 ? 16.875 10.305 -1.036 1 98.44 179 PRO B N 1
ATOM 2954 C CA . PRO B 1 179 ? 17.688 9.273 -1.688 1 98.44 179 PRO B CA 1
ATOM 2955 C C . PRO B 1 179 ? 16.969 7.93 -1.792 1 98.44 179 PRO B C 1
ATOM 2957 O O . PRO B 1 179 ? 16.375 7.469 -0.814 1 98.44 179 PRO B O 1
ATOM 2960 N N . LYS B 1 180 ? 17.031 7.379 -2.955 1 98.38 180 LYS B N 1
ATOM 2961 C CA . LYS B 1 180 ? 16.391 6.086 -3.18 1 98.38 180 LYS B CA 1
ATOM 2962 C C . LYS B 1 180 ? 17.391 5.062 -3.703 1 98.38 180 LYS B C 1
ATOM 2964 O O . LYS B 1 180 ? 18.234 5.387 -4.539 1 98.38 180 LYS B O 1
ATOM 2969 N N . ARG B 1 181 ? 17.281 3.84 -3.17 1 97.75 181 ARG B N 1
ATOM 2970 C CA . ARG B 1 181 ? 18.141 2.746 -3.617 1 97.75 181 ARG B CA 1
ATOM 2971 C C . ARG B 1 181 ? 17.875 2.408 -5.082 1 97.75 181 ARG B C 1
ATOM 2973 O O . ARG B 1 181 ? 16.75 2.549 -5.562 1 97.75 181 ARG B O 1
ATOM 2980 N N . SER B 1 182 ? 18.922 1.949 -5.754 1 96.75 182 SER B N 1
ATOM 2981 C CA . SER B 1 182 ? 18.812 1.602 -7.168 1 96.75 182 SER B CA 1
ATOM 2982 C C . SER B 1 182 ? 18 0.323 -7.355 1 96.75 182 SER B C 1
ATOM 2984 O O . SER B 1 182 ? 17.844 -0.461 -6.418 1 96.75 182 SER B O 1
ATOM 2986 N N . LEU B 1 183 ? 17.5 0.167 -8.547 1 97.12 183 LEU B N 1
ATOM 2987 C CA . LEU B 1 183 ? 16.781 -1.057 -8.883 1 97.12 183 LEU B CA 1
ATOM 2988 C C . LEU B 1 183 ? 17.656 -2.283 -8.672 1 97.12 183 LEU B C 1
ATOM 2990 O O . LEU B 1 183 ? 17.188 -3.312 -8.18 1 97.12 183 LEU B O 1
ATOM 2994 N N . GLU B 1 184 ? 18.906 -2.197 -8.984 1 95.88 184 GLU B N 1
ATOM 2995 C CA . GLU B 1 184 ? 19.844 -3.293 -8.828 1 95.88 184 GLU B CA 1
ATOM 2996 C C . GLU B 1 184 ? 19.984 -3.701 -7.363 1 95.88 184 GLU B C 1
ATOM 2998 O O . GLU B 1 184 ? 20.141 -4.887 -7.055 1 95.88 184 GLU B O 1
ATOM 3003 N N . GLU B 1 185 ? 19.906 -2.715 -6.488 1 95.81 185 GLU B N 1
ATOM 3004 C CA . GLU B 1 185 ? 20.016 -3.01 -5.062 1 95.81 185 GLU B CA 1
ATOM 3005 C C . GLU B 1 185 ? 18.75 -3.684 -4.543 1 95.81 185 GLU B C 1
ATOM 3007 O O . GLU B 1 185 ? 18.797 -4.465 -3.59 1 95.81 185 GLU B O 1
ATOM 3012 N N . LEU B 1 186 ? 17.609 -3.406 -5.172 1 97.38 186 LEU B N 1
ATOM 3013 C CA . LEU B 1 186 ? 16.328 -3.936 -4.711 1 97.38 186 LEU B CA 1
ATOM 3014 C C . LEU B 1 186 ? 16.156 -5.391 -5.129 1 97.38 186 LEU B C 1
ATOM 3016 O O . LEU B 1 186 ? 15.516 -6.176 -4.426 1 97.38 186 LEU B O 1
ATOM 3020 N N . ILE B 1 187 ? 16.688 -5.727 -6.289 1 98.31 187 ILE B N 1
ATOM 3021 C CA . ILE B 1 187 ? 16.5 -7.066 -6.832 1 98.31 187 ILE B CA 1
ATOM 3022 C C . ILE B 1 187 ? 17.641 -7.973 -6.406 1 98.31 187 ILE B C 1
ATOM 3024 O O . ILE B 1 187 ? 18.781 -7.785 -6.844 1 98.31 187 ILE B O 1
ATOM 3028 N N . VAL B 1 188 ? 17.312 -8.961 -5.633 1 97.56 188 VAL B N 1
ATOM 3029 C CA . VAL B 1 188 ? 18.391 -9.781 -5.098 1 97.56 188 VAL B CA 1
ATOM 3030 C C . VAL B 1 188 ? 18.594 -11.008 -5.988 1 97.56 188 VAL B C 1
ATOM 3032 O O . VAL B 1 188 ? 19.641 -11.656 -5.934 1 97.56 188 VAL B O 1
ATOM 3035 N N . LYS B 1 189 ? 17.547 -11.359 -6.688 1 96.19 189 LYS B N 1
ATOM 3036 C CA . LYS B 1 189 ? 17.625 -12.539 -7.547 1 96.19 189 LYS B CA 1
ATOM 3037 C C . LYS B 1 189 ? 16.562 -12.484 -8.648 1 96.19 189 LYS B C 1
ATOM 3039 O O . LYS B 1 189 ? 15.438 -12.055 -8.406 1 96.19 189 LYS B O 1
ATOM 3044 N N . GLU B 1 190 ? 16.969 -12.836 -9.883 1 95.94 190 GLU B N 1
ATOM 3045 C CA . GLU B 1 190 ? 16.078 -13.023 -11.023 1 95.94 190 GLU B CA 1
ATOM 3046 C C . GLU B 1 190 ? 16.156 -14.453 -11.547 1 95.94 190 GLU B C 1
ATOM 3048 O O . GLU B 1 190 ? 17.219 -14.922 -11.953 1 95.94 190 GLU B O 1
ATOM 3053 N N . ILE B 1 191 ? 15 -15.102 -11.555 1 94.94 191 ILE B N 1
ATOM 3054 C CA . ILE B 1 191 ? 15.086 -16.516 -11.898 1 94.94 191 ILE B CA 1
ATOM 3055 C C . ILE B 1 191 ? 13.828 -16.938 -12.656 1 94.94 191 ILE B C 1
ATOM 3057 O O . ILE B 1 191 ? 12.758 -16.375 -12.453 1 94.94 191 ILE B O 1
#

pLDDT: mean 97.65, std 2.11, range [84.12, 99.0]

Radius of gyration: 20.43 Å; Cα contacts (8 Å, |Δi|>4): 825; chains: 2; bounding box: 52×56×45 Å

Solvent-accessible surface area (backbone atoms only — not comparable to full-atom values): 20496 Å² total; per-residue (Å²): 109,71,65,59,48,43,62,62,32,46,80,46,68,33,14,42,37,84,47,76,49,52,72,68,59,52,50,56,34,55,49,54,48,55,44,50,81,38,76,90,43,62,66,44,58,33,31,34,41,34,43,35,71,74,58,42,53,58,52,54,74,30,53,62,50,61,85,70,43,79,88,44,90,56,52,56,80,68,20,29,57,32,25,37,42,39,34,26,36,30,46,87,76,42,85,73,89,57,44,44,61,10,30,40,51,42,51,32,36,43,50,31,31,74,73,63,31,29,24,26,83,38,73,54,57,44,58,70,61,43,35,62,76,64,65,56,58,87,55,44,42,81,66,40,36,35,37,27,27,35,59,62,63,52,74,43,82,37,81,34,53,91,90,48,70,46,68,45,50,65,50,95,87,56,41,35,38,38,38,23,69,43,64,71,74,31,46,77,42,79,72,108,71,65,59,50,44,64,62,31,48,80,46,68,34,15,42,39,84,48,76,48,52,70,65,58,51,49,58,34,56,50,54,49,57,43,51,80,38,75,91,44,62,66,45,59,31,31,34,41,36,42,36,70,75,58,41,54,58,53,54,73,30,54,60,52,61,85,72,44,80,89,42,89,55,51,55,79,69,19,29,56,33,25,36,41,39,34,26,36,30,45,86,75,43,84,71,88,57,42,44,61,9,31,39,51,44,51,33,36,44,49,33,30,74,75,63,30,30,24,26,83,38,74,54,56,45,56,70,60,43,34,62,77,66,66,55,58,86,54,45,41,82,66,40,36,35,38,28,26,35,59,63,66,52,75,41,81,37,81,32,55,91,90,48,69,46,68,44,51,66,52,97,87,56,40,32,41,39,38,23,67,43,64,72,73,30,45,77,42,79,72

Foldseek 3Di:
DLVVLVVLADAFQFFQLVDFDDPVNLVVLQVQLVPWDDVVSLPQKDKDKFQDLVLLVQQVVFFADQPLPPVDRTDDSSTGFRIKIFIKGQVVSPPDDDCSVVRSLSSSSSSLSVVQKYKHKTQRGNQVSNCVSVVPDPRIGGRIMIGMHRHDAAEAEDEADVVGDQRWDADPVGYIYGYDYDPVVVDPDDD/DLVVLVVLADAFQFFQLVDFDDPVNLVVLQVQLVPWDDVVSLPQKDKDKFQDLVLLVQQVVFFADQPLPPVDRTDDSSTGFRIKIFIKGQVVSPPDDDCSVVRSLSSSSSSLSVVQKYKHKTQRGNQVSNCVSVVPDPRIGGRIMIGMHRHDAAEAEDEADVVGDQRWDADPVGYIYGYDYDPVVVDPDDD

Organism: NCBI:txid182773

Secondary structure (DSSP, 8-state):
-HHHHHHH--B---B-TTSPPPHHHHHHHHHGGGGS--GGG---EEEEEE--HHHHHHHHTTB---TT-TT--S--GGGS-SEEEEEEEETTT-----THHHHHHHHHHHHHHHTT-EEEEE--B-HHHHHHHHT--TTEEEEEEEEEE-B-S-EEEEEPPTT-----EE-TT--EEEEE--HHHHEEEE-/-HHHHHHH--B---B-TTSPPPHHHHHHHHHGGGGS--GGG---EEEEEE--HHHHHHHHTTB---TT-TT-----GGGS-SEEEEEEEETTT-----THHHHHHHHHHHHHHHTT-EEEEE--B-HHHHHHHHT--TTEEEEEEEEEE-B-S-EEEEEPPTT-----EE-TT--EEEEE--HHHHEEEE-

InterPro domains:
  IPR000415 Nitroreductase-like [G3DSA:3.40.109.10] (1-153)
  IPR000415 Nitroreductase-like [SSF55469] (2-187)
  IPR023312 Putative nitroreductase, C-terminal, bacterial [G3DSA:2.20.180.10] (154-191)
  IPR029479 Nitroreductase [PF00881] (8-62)
  IPR029479 Nitroreductase [PF00881] (96-150)